Protein AF-A0A6A4ZWN0-F1 (afdb_monomer)

Solvent-accessible surface area (backbone atoms only — not comparable to full-atom values): 43735 Å² total; per-residue (Å²): 139,91,85,79,63,65,69,59,51,49,30,71,74,47,14,75,74,39,100,70,36,33,33,63,39,78,95,74,75,42,79,42,59,61,55,55,67,63,47,44,55,53,49,43,53,52,26,67,76,43,70,84,46,37,34,70,60,48,52,52,50,49,48,70,77,39,61,89,55,52,82,58,46,62,76,85,69,92,50,70,42,56,70,54,43,72,73,60,33,66,56,94,71,23,32,64,45,76,51,81,86,85,94,76,98,72,94,71,71,44,32,51,40,66,43,65,51,72,78,77,66,80,67,78,66,97,68,68,80,66,45,74,43,80,33,59,44,57,70,58,42,51,54,52,41,55,62,41,55,74,19,69,35,34,29,36,47,70,42,53,41,44,48,40,86,50,48,60,24,34,37,35,40,28,20,65,76,48,55,59,38,34,37,42,35,30,32,65,81,23,60,60,42,65,63,34,70,66,46,42,47,42,57,30,71,20,38,36,35,33,70,62,45,27,44,55,43,29,18,37,33,54,64,52,69,43,62,70,72,38,34,43,22,53,33,53,43,47,17,61,75,71,73,36,88,80,57,82,64,51,68,51,58,51,28,38,78,38,48,74,41,65,66,82,45,65,88,77,59,81,92,53,91,65,62,60,72,49,78,80,71,52,70,70,58,52,55,37,54,43,49,71,31,58,51,44,66,48,19,51,53,46,49,54,74,73,43,52,72,67,55,49,51,51,27,33,53,50,25,45,50,44,31,63,50,48,49,73,45,69,66,57,59,45,48,53,49,50,55,47,48,55,50,29,56,74,58,75,37,42,47,55,54,93,51,42,69,61,52,40,72,75,42,61,60,51,65,64,75,39,52,94,56,49,72,66,57,40,34,71,71,52,18,71,76,40,70,48,27,39,42,77,56,94,65,24,45,27,54,44,76,69,45,75,67,57,48,33,40,54,51,40,53,53,26,54,79,50,80,31,44,45,51,62,89,67,44,63,63,55,44,69,75,36,54,70,46,50,56,65,39,34,71,44,97,88,47,43,54,61,61,40,34,72,75,50,14,78,79,23,78,55,29,36,42,69,50,83,96,50,30,39,33,62,52,86,80,89,89,86,89,88,92,91,89,89,87,88,76,89,72,67,82,76,45,68,70,50,49,36,64,75,69,31,63,74,29,58,38,70,54,91,42,35,42,76,50,63,77,58,52,55,77,45,81,39,46,42,76,46,75,45,66,32,44,31,39,40,31,23,64,19,90,54,48,35,28,40,54,42,54,35,40,54,47,71,99,78,68,100,44,105,73,70,74,68,41,68,43,56,60,78,52,67,72,41,75,25,45,42,68,63,23,62,48,79,44,46,35,36,38,46,40,88,59,64,42,65,43,71,51,40,42,36,40,33,31,32,40,78,84,70,50,76,49,51,40,35,52,76,46,78,68,31,36,27,39,51,94,84,59,54,72,64,61,54,50,44,49,78,71,50,78,79,82,87,71,86,89,78,83,91,74,84,84,53,79,41,76,45,91,69,87,76,75,78,71,96,70,84,83,92,79,86,89,79,85,82,79,79,84,83,82,75,74,95,78,78,71,91,85,79,83,82,73,98,79,70,80,88,40,90,90,47,43,69,63,51,52,52,52,50,52,49,51,49,50,51,49,50,52,46,48,51,61,74,44,76,56,93,80,69,80,90,84,79,90,70,92,88,78,83,86,131

Organism: Aphanomyces astaci (NCBI:txid112090)

Structure (mmCIF, N/CA/C/O backbone):
data_AF-A0A6A4ZWN0-F1
#
_entry.id   AF-A0A6A4ZWN0-F1
#
loop_
_atom_site.group_PDB
_atom_site.id
_atom_site.type_symbol
_atom_site.label_atom_id
_atom_site.label_alt_id
_atom_site.label_comp_id
_atom_site.label_asym_id
_atom_site.label_entity_id
_atom_site.label_seq_id
_atom_site.pdbx_PDB_ins_code
_atom_site.Cartn_x
_atom_site.Cartn_y
_atom_site.Cartn_z
_atom_site.occupancy
_atom_site.B_iso_or_equiv
_atom_site.auth_seq_id
_atom_site.auth_comp_id
_atom_site.auth_asym_id
_atom_site.auth_atom_id
_atom_site.pdbx_PDB_model_num
ATOM 1 N N . MET A 1 1 ? -26.723 13.135 -26.446 1.00 32.75 1 MET A N 1
ATOM 2 C CA . MET A 1 1 ? -25.746 13.373 -27.527 1.00 32.75 1 MET A CA 1
ATOM 3 C C . MET A 1 1 ? -24.364 13.335 -26.902 1.00 32.75 1 MET A C 1
ATOM 5 O O . MET A 1 1 ? -24.087 14.157 -26.044 1.00 32.75 1 MET A O 1
ATOM 9 N N . SER A 1 2 ? -23.571 12.314 -27.218 1.00 39.19 2 SER A N 1
ATOM 10 C CA . SER A 1 2 ? -22.240 12.072 -26.656 1.00 39.19 2 SER A CA 1
ATOM 11 C C . SER A 1 2 ? -21.196 12.270 -27.749 1.00 39.19 2 SER A C 1
ATOM 13 O O . SER A 1 2 ? -21.046 11.396 -28.595 1.00 39.19 2 SER A O 1
ATOM 15 N N . ASP A 1 3 ? -20.501 13.402 -27.725 1.00 43.47 3 ASP A N 1
ATOM 16 C CA . ASP A 1 3 ? -19.261 13.609 -28.471 1.00 43.47 3 ASP A CA 1
ATOM 17 C C . ASP A 1 3 ? -18.463 14.703 -27.758 1.00 43.47 3 ASP A C 1
ATOM 19 O O . ASP A 1 3 ? -18.786 15.884 -27.831 1.00 43.47 3 ASP A O 1
ATOM 23 N N . ALA A 1 4 ? -17.441 14.311 -27.004 1.00 38.06 4 ALA A N 1
ATOM 24 C CA . ALA A 1 4 ? -16.485 15.248 -26.428 1.00 38.06 4 ALA A CA 1
ATOM 25 C C . ALA A 1 4 ? -15.096 14.616 -26.472 1.00 38.06 4 ALA A C 1
ATOM 27 O O . ALA A 1 4 ? -14.584 14.116 -25.471 1.00 38.06 4 ALA A O 1
ATOM 28 N N . GLY A 1 5 ? -14.455 14.634 -27.641 1.00 46.94 5 GLY A N 1
ATOM 29 C CA . GLY A 1 5 ? -13.033 14.314 -27.753 1.00 46.94 5 GLY A CA 1
ATOM 30 C C . GLY A 1 5 ? -12.125 15.456 -27.295 1.00 46.94 5 GLY A C 1
ATOM 31 O O . GLY A 1 5 ? -11.215 15.839 -28.025 1.00 46.94 5 GLY A O 1
ATOM 32 N N . GLY A 1 6 ? -12.359 15.943 -26.071 1.00 70.12 6 GLY A N 1
ATOM 33 C CA . GLY A 1 6 ? -11.573 16.909 -25.291 1.00 70.12 6 GLY A CA 1
ATOM 34 C C . GLY A 1 6 ? -10.473 17.684 -26.034 1.00 70.12 6 GLY A C 1
ATOM 35 O O . GLY A 1 6 ? -10.732 18.454 -26.951 1.00 70.12 6 GLY A O 1
ATOM 36 N N . VAL A 1 7 ? -9.220 17.516 -25.612 1.00 62.94 7 VAL A N 1
ATOM 37 C CA . VAL A 1 7 ? -8.079 18.334 -26.074 1.00 62.94 7 VAL A CA 1
ATOM 38 C C . VAL A 1 7 ? -7.537 17.887 -27.436 1.00 62.94 7 VAL A C 1
ATOM 40 O O . VAL A 1 7 ? -7.089 18.709 -28.232 1.00 62.94 7 VAL A O 1
ATOM 43 N N . ARG A 1 8 ? -7.600 16.586 -27.740 1.00 75.31 8 ARG A N 1
ATOM 44 C CA . ARG A 1 8 ? -7.080 16.033 -28.996 1.00 75.31 8 ARG A CA 1
ATOM 45 C C . ARG A 1 8 ? -7.866 16.534 -30.206 1.00 75.31 8 ARG A C 1
ATOM 47 O O . ARG A 1 8 ? -7.245 17.038 -31.133 1.00 75.31 8 ARG A O 1
ATOM 54 N N . GLN A 1 9 ? -9.200 16.457 -30.181 1.00 77.62 9 GLN A N 1
ATOM 55 C CA . GLN A 1 9 ? -10.017 16.939 -31.302 1.00 77.62 9 GLN A CA 1
ATOM 56 C C . GLN A 1 9 ? -9.927 18.460 -31.441 1.00 77.62 9 GLN A C 1
ATOM 58 O O . GLN A 1 9 ? -9.944 18.962 -32.560 1.00 77.62 9 GLN A O 1
ATOM 63 N N . LEU A 1 10 ? -9.776 19.192 -30.331 1.00 78.38 10 LEU A N 1
ATOM 64 C CA . LEU A 1 10 ? -9.557 20.638 -30.356 1.00 78.38 10 LEU A CA 1
ATOM 65 C C . LEU A 1 10 ? -8.249 20.994 -31.086 1.00 78.38 10 LEU A C 1
ATOM 67 O O . LEU A 1 10 ? -8.250 21.838 -31.978 1.00 78.38 10 LEU A O 1
ATOM 71 N N . VAL A 1 11 ? -7.141 20.326 -30.754 1.00 79.81 11 VAL A N 1
ATOM 72 C CA . VAL A 1 11 ? -5.832 20.578 -31.383 1.00 79.81 11 VAL A CA 1
ATOM 73 C C . VAL A 1 11 ? -5.783 20.048 -32.817 1.00 79.81 11 VAL A C 1
ATOM 75 O O . VAL A 1 11 ? -5.231 20.713 -33.686 1.00 79.81 11 VAL A O 1
ATOM 78 N N . GLU A 1 12 ? -6.390 18.896 -33.104 1.00 79.31 12 GLU A N 1
ATOM 79 C CA . GLU A 1 12 ? -6.496 18.366 -34.471 1.00 79.31 12 GLU A CA 1
ATOM 80 C C . GLU A 1 12 ? -7.351 19.275 -35.371 1.00 79.31 12 GLU A C 1
ATOM 82 O O . GLU A 1 12 ? -7.029 19.439 -36.546 1.00 79.31 12 GLU A O 1
ATOM 87 N N . ARG A 1 13 ? -8.405 19.905 -34.830 1.00 81.31 13 ARG A N 1
ATOM 88 C CA . ARG A 1 13 ? -9.317 20.773 -35.592 1.00 81.31 13 ARG A CA 1
ATOM 89 C C . ARG A 1 13 ? -8.822 22.213 -35.728 1.00 81.31 13 ARG A C 1
ATOM 91 O O . ARG A 1 13 ? -9.000 22.804 -36.786 1.00 81.31 13 ARG A O 1
ATOM 98 N N . TYR A 1 14 ? -8.212 22.779 -34.687 1.00 80.56 14 TYR A N 1
ATOM 99 C CA . TYR A 1 14 ? -7.868 24.208 -34.644 1.00 80.56 14 TYR A CA 1
ATOM 100 C C . TYR A 1 14 ? -6.369 24.489 -34.484 1.00 80.56 14 TYR A C 1
ATOM 102 O O . TYR A 1 14 ? -5.934 25.614 -34.723 1.00 80.56 14 TYR A O 1
ATOM 110 N N . GLY A 1 15 ? -5.550 23.491 -34.138 1.00 79.81 15 GLY A N 1
ATOM 111 C CA . GLY A 1 15 ? -4.117 23.674 -33.872 1.00 79.81 15 GLY A CA 1
ATOM 112 C C . GLY A 1 15 ? -3.328 24.202 -35.072 1.00 79.81 15 GLY A C 1
ATOM 113 O O . GLY A 1 15 ? -2.366 24.943 -34.889 1.00 79.81 15 GLY A O 1
ATOM 114 N N . ALA A 1 16 ? -3.766 23.910 -36.300 1.00 81.81 16 ALA A N 1
ATOM 115 C CA . ALA A 1 16 ? -3.152 24.441 -37.518 1.00 81.81 16 ALA A CA 1
ATOM 116 C C . ALA A 1 16 ? -3.386 25.951 -37.732 1.00 81.81 16 ALA A C 1
ATOM 118 O O . ALA A 1 16 ? -2.632 26.567 -38.479 1.00 81.81 16 ALA A O 1
ATOM 119 N N . HIS A 1 17 ? -4.404 26.533 -37.089 1.00 81.19 17 HIS A N 1
ATOM 120 C CA . HIS A 1 17 ? -4.762 27.952 -37.204 1.00 81.19 17 HIS A CA 1
ATOM 121 C C . HIS A 1 17 ? -4.177 28.818 -36.080 1.00 81.19 17 HIS A C 1
ATOM 123 O O . HIS A 1 17 ? -4.365 30.033 -36.081 1.00 81.19 17 HIS A O 1
ATOM 129 N N . ALA A 1 18 ? -3.468 28.217 -35.119 1.00 77.75 18 ALA A N 1
ATOM 130 C CA . ALA A 1 18 ? -2.766 28.963 -34.084 1.00 77.75 18 ALA A CA 1
ATOM 131 C C . ALA A 1 18 ? -1.621 29.803 -34.696 1.00 77.75 18 ALA A C 1
ATOM 133 O O . ALA A 1 18 ? -0.973 29.338 -35.637 1.00 77.75 18 ALA A O 1
ATOM 134 N N . PRO A 1 19 ? -1.302 30.993 -34.139 1.00 75.38 19 PRO A N 1
ATOM 135 C CA . PRO A 1 19 ? -0.189 31.831 -34.609 1.00 75.38 19 PRO A CA 1
ATOM 136 C C . PRO A 1 19 ? 1.155 31.091 -34.683 1.00 75.38 19 PRO A C 1
ATOM 138 O O . PRO A 1 19 ? 1.988 31.376 -35.539 1.00 75.38 19 PRO A O 1
ATOM 141 N N . LEU A 1 20 ? 1.346 30.117 -33.791 1.00 79.38 20 LEU A N 1
ATOM 142 C CA . LEU A 1 20 ? 2.382 29.096 -33.869 1.00 79.38 20 LEU A CA 1
ATOM 143 C C . LEU A 1 20 ? 1.673 27.742 -33.976 1.00 79.38 20 LEU A C 1
ATOM 145 O O . LEU A 1 20 ? 1.098 27.305 -32.976 1.00 79.38 20 LEU A O 1
ATOM 149 N N . PRO A 1 21 ? 1.665 27.094 -35.155 1.00 82.94 21 PRO A N 1
ATOM 150 C CA . PRO A 1 21 ? 0.872 25.894 -35.375 1.00 82.94 21 PRO A CA 1
ATOM 151 C C . PRO A 1 21 ? 1.198 24.787 -34.371 1.00 82.94 21 PRO A C 1
ATOM 153 O O . PRO A 1 21 ? 2.365 24.484 -34.113 1.00 82.94 21 PRO A O 1
ATOM 156 N N . LEU A 1 22 ? 0.160 24.157 -33.833 1.00 85.50 22 LEU A N 1
ATOM 157 C CA . LEU A 1 22 ? 0.237 23.103 -32.825 1.00 85.50 22 LEU A CA 1
ATOM 158 C C . LEU A 1 22 ? -0.190 21.758 -33.415 1.00 85.50 22 LEU A C 1
ATOM 160 O O . LEU A 1 22 ? -1.019 21.690 -34.324 1.00 85.50 22 LEU A O 1
ATOM 164 N N . LYS A 1 23 ? 0.355 20.674 -32.868 1.00 83.12 23 LYS A N 1
ATOM 165 C CA . LYS A 1 23 ? -0.073 19.301 -33.144 1.00 83.12 23 LYS A CA 1
ATOM 166 C C . LYS A 1 23 ? -0.178 18.509 -31.849 1.00 83.12 23 LYS A C 1
ATOM 168 O O . LYS A 1 23 ? 0.588 18.727 -30.913 1.00 83.12 23 LYS A O 1
ATOM 173 N N . PHE A 1 24 ? -1.089 17.545 -31.826 1.00 78.75 24 PHE A N 1
ATOM 174 C CA . PHE A 1 24 ? -1.138 16.549 -30.766 1.00 78.75 24 PHE A CA 1
ATOM 175 C C . PHE A 1 24 ? -0.237 15.368 -31.141 1.00 78.75 24 PHE A C 1
ATOM 177 O O . PHE A 1 24 ? -0.398 14.766 -32.203 1.00 78.75 24 PHE A O 1
ATOM 184 N N . VAL A 1 25 ? 0.724 15.032 -30.284 1.00 72.44 25 VAL A N 1
ATOM 185 C CA . VAL A 1 25 ? 1.632 13.901 -30.491 1.00 72.44 25 VAL A CA 1
ATOM 186 C C . VAL A 1 25 ? 1.090 12.703 -29.732 1.00 72.44 25 VAL A C 1
ATOM 188 O O . VAL A 1 25 ? 1.323 12.547 -28.536 1.00 72.44 25 VAL A O 1
ATOM 191 N N . ALA A 1 26 ? 0.363 11.838 -30.444 1.00 60.00 26 ALA A N 1
ATOM 192 C CA . ALA A 1 26 ? -0.321 10.689 -29.851 1.00 60.00 26 ALA A CA 1
ATOM 193 C C . ALA A 1 26 ? 0.624 9.742 -29.090 1.00 60.00 26 ALA A C 1
ATOM 195 O O . ALA A 1 26 ? 0.251 9.227 -28.043 1.00 60.00 26 ALA A O 1
ATOM 196 N N . SER A 1 27 ? 1.864 9.570 -29.560 1.00 54.53 27 SER A N 1
ATOM 197 C CA . SER A 1 27 ? 2.867 8.716 -28.907 1.00 54.53 27 SER A CA 1
ATOM 198 C C . SER A 1 27 ? 3.358 9.242 -27.554 1.00 54.53 27 SER A C 1
ATOM 200 O O . SER A 1 27 ? 3.883 8.471 -26.761 1.00 54.53 27 SER A O 1
ATOM 202 N N . ARG A 1 28 ? 3.195 10.543 -27.282 1.00 58.94 28 ARG A N 1
ATOM 203 C CA . ARG A 1 28 ? 3.619 11.204 -26.033 1.00 58.94 28 ARG A CA 1
ATOM 204 C C . ARG A 1 28 ? 2.448 11.795 -25.246 1.00 58.94 28 ARG A C 1
ATOM 206 O O . ARG A 1 28 ? 2.649 12.310 -24.154 1.00 58.94 28 ARG A O 1
ATOM 213 N N . SER A 1 29 ? 1.239 11.735 -25.809 1.00 66.62 29 SER A N 1
ATOM 214 C CA . SER A 1 29 ? 0.024 12.375 -25.293 1.00 66.62 29 SER A CA 1
ATOM 215 C C . SER A 1 29 ? 0.224 13.846 -24.899 1.00 66.62 29 SER A C 1
ATOM 217 O O . SER A 1 29 ? -0.313 14.307 -23.895 1.00 66.62 29 SER A O 1
ATOM 219 N N . CYS A 1 30 ? 0.996 14.591 -25.693 1.00 71.81 30 CYS A N 1
ATOM 220 C CA . CYS A 1 30 ? 1.299 16.002 -25.455 1.00 71.81 30 CYS A CA 1
ATOM 221 C C . CYS A 1 30 ? 0.962 16.875 -26.673 1.00 71.81 30 CYS A C 1
ATOM 223 O O . CYS A 1 30 ? 0.764 16.379 -27.786 1.00 71.81 30 CYS A O 1
ATOM 225 N N . ILE A 1 31 ? 0.895 18.189 -26.453 1.00 80.50 31 ILE A N 1
ATOM 226 C CA . ILE A 1 31 ? 0.799 19.192 -27.517 1.00 80.50 31 ILE A CA 1
ATOM 227 C C . ILE A 1 31 ? 2.214 19.696 -27.801 1.00 80.50 31 ILE A C 1
ATOM 229 O O . ILE A 1 31 ? 2.909 20.132 -26.887 1.00 80.50 31 ILE A O 1
ATOM 233 N N . GLU A 1 32 ? 2.634 19.649 -29.059 1.00 83.12 32 GLU A N 1
ATOM 234 C CA . GLU A 1 32 ? 3.911 20.201 -29.516 1.00 83.12 32 GLU A CA 1
ATOM 235 C C . GLU A 1 32 ? 3.670 21.223 -30.629 1.00 83.12 32 GLU A C 1
ATOM 237 O O . GLU A 1 32 ? 2.647 21.181 -31.318 1.00 83.12 32 GLU A O 1
ATOM 242 N N . PHE A 1 33 ? 4.640 22.108 -30.872 1.00 87.50 33 PHE A N 1
ATOM 243 C CA . PHE A 1 33 ? 4.643 22.887 -32.107 1.00 87.50 33 PHE A CA 1
ATOM 244 C C . PHE A 1 33 ? 4.750 21.940 -33.308 1.00 87.50 33 PHE A C 1
ATOM 246 O O . PHE A 1 33 ? 5.517 20.969 -33.316 1.00 87.50 33 PHE A O 1
ATOM 253 N N . LYS A 1 34 ? 3.946 22.201 -34.338 1.00 84.69 34 LYS A N 1
ATOM 254 C CA . LYS A 1 34 ? 3.830 21.349 -35.524 1.00 84.69 34 LYS A CA 1
ATOM 255 C C . LYS A 1 34 ? 5.201 21.086 -36.150 1.00 84.69 34 LYS A C 1
ATOM 257 O O . LYS A 1 34 ? 5.538 19.931 -36.442 1.00 84.69 34 LYS A O 1
ATOM 262 N N . ASP A 1 35 ? 6.004 22.143 -36.230 1.00 86.62 35 ASP A N 1
ATOM 263 C CA . ASP A 1 35 ? 7.262 22.188 -36.968 1.00 86.62 35 ASP A CA 1
ATOM 264 C C . ASP A 1 35 ? 8.507 21.888 -36.117 1.00 86.62 35 ASP A C 1
ATOM 266 O O . ASP A 1 35 ? 9.624 22.043 -36.605 1.00 86.62 35 ASP A O 1
ATOM 270 N N . THR A 1 36 ? 8.360 21.397 -34.877 1.00 86.69 36 THR A N 1
ATOM 271 C CA . THR A 1 36 ? 9.498 21.073 -33.989 1.00 86.69 36 THR A CA 1
ATOM 272 C C . THR A 1 36 ? 10.540 20.166 -34.659 1.00 86.69 36 THR A C 1
ATOM 274 O O . THR A 1 36 ? 11.733 20.450 -34.606 1.00 86.69 36 THR A O 1
ATOM 277 N N . ALA A 1 37 ? 10.113 19.101 -35.349 1.00 82.12 37 ALA A N 1
ATOM 278 C CA . ALA A 1 37 ? 11.033 18.172 -36.017 1.00 82.12 37 ALA A CA 1
ATOM 279 C C . ALA A 1 37 ? 11.760 18.815 -37.213 1.00 82.12 37 ALA A C 1
ATOM 281 O O . ALA A 1 37 ? 12.966 18.639 -37.377 1.00 82.12 37 ALA A O 1
ATOM 282 N N . ALA A 1 38 ? 11.042 19.599 -38.024 1.00 86.88 38 ALA A N 1
ATOM 283 C CA . ALA A 1 38 ? 11.622 20.320 -39.156 1.00 86.88 38 ALA A CA 1
ATOM 284 C C . ALA A 1 38 ? 12.631 21.382 -38.687 1.00 86.88 38 ALA A C 1
ATOM 286 O O . ALA A 1 38 ? 13.695 21.534 -39.290 1.00 86.88 38 ALA A O 1
ATOM 287 N N . ALA A 1 39 ? 12.336 22.052 -37.569 1.00 87.75 39 ALA A N 1
ATOM 288 C CA . ALA A 1 39 ? 13.222 23.021 -36.941 1.00 87.75 39 ALA A CA 1
ATOM 289 C C . ALA A 1 39 ? 14.532 22.383 -36.454 1.00 87.75 39 ALA A C 1
ATOM 291 O O . ALA A 1 39 ? 15.605 22.913 -36.738 1.00 87.75 39 ALA A O 1
ATOM 292 N N . MET A 1 40 ? 14.473 21.218 -35.793 1.00 90.94 40 MET A N 1
ATOM 293 C CA . MET A 1 40 ? 15.679 20.503 -35.345 1.00 90.94 40 MET A CA 1
ATOM 294 C C . MET A 1 40 ? 16.537 20.015 -36.518 1.00 90.94 40 MET A C 1
ATOM 296 O O . MET A 1 40 ? 17.757 20.153 -36.478 1.00 90.94 40 MET A O 1
ATOM 300 N N . ILE A 1 41 ? 15.922 19.512 -37.595 1.00 87.00 41 ILE A N 1
ATOM 301 C CA . ILE A 1 41 ? 16.647 19.094 -38.809 1.00 87.00 41 ILE A CA 1
ATOM 302 C C . ILE A 1 41 ? 17.335 20.291 -39.476 1.00 87.00 41 ILE A C 1
ATOM 304 O O . ILE A 1 41 ? 18.493 20.196 -39.886 1.00 87.00 41 ILE A O 1
ATOM 308 N N . ALA A 1 42 ? 16.639 21.424 -39.595 1.00 89.31 42 ALA A N 1
ATOM 309 C CA . ALA A 1 42 ? 17.211 22.641 -40.161 1.00 89.31 42 ALA A CA 1
ATOM 310 C C . ALA A 1 42 ? 18.377 23.164 -39.305 1.00 89.31 42 ALA A C 1
ATOM 312 O O . ALA A 1 42 ? 19.425 23.516 -39.847 1.00 89.31 42 ALA A O 1
ATOM 313 N N . LEU A 1 43 ? 18.230 23.146 -37.976 1.00 90.31 43 LEU A N 1
ATOM 314 C CA . LEU A 1 43 ? 19.292 23.541 -37.055 1.00 90.31 43 LEU A CA 1
ATOM 315 C C . LEU A 1 43 ? 20.501 22.599 -37.144 1.00 90.31 43 LEU A C 1
ATOM 317 O O . LEU A 1 43 ? 21.635 23.071 -37.137 1.00 90.31 43 LEU A O 1
ATOM 321 N N . ALA A 1 44 ? 20.280 21.290 -37.292 1.00 88.25 44 ALA A N 1
ATOM 322 C CA . ALA A 1 44 ? 21.351 20.304 -37.432 1.00 88.25 44 ALA A CA 1
ATOM 323 C C . ALA A 1 44 ? 22.189 20.580 -38.684 1.00 88.25 44 ALA A C 1
ATOM 325 O O . ALA A 1 44 ? 23.415 20.618 -38.609 1.00 88.25 44 ALA A O 1
ATOM 326 N N . LYS A 1 45 ? 21.532 20.878 -39.812 1.00 89.62 45 LYS A N 1
ATOM 327 C CA . LYS A 1 45 ? 22.210 21.286 -41.052 1.00 89.62 45 LYS A CA 1
ATOM 328 C C . LYS A 1 45 ? 23.010 22.576 -40.872 1.00 89.62 45 LYS A C 1
ATOM 330 O O . LYS A 1 45 ? 24.142 22.653 -41.339 1.00 89.62 45 LYS A O 1
ATOM 335 N N . ALA A 1 46 ? 22.457 23.572 -40.179 1.00 88.62 46 ALA A N 1
ATOM 336 C CA . ALA A 1 46 ? 23.155 24.831 -39.915 1.00 88.62 46 ALA A CA 1
ATOM 337 C C . ALA A 1 46 ? 24.397 24.627 -39.028 1.00 88.62 46 ALA A C 1
ATOM 339 O O . ALA A 1 46 ? 25.464 25.157 -39.328 1.00 88.62 46 ALA A O 1
ATOM 340 N N . VAL A 1 47 ? 24.287 23.810 -37.977 1.00 88.69 47 VAL A N 1
ATOM 341 C CA . VAL A 1 47 ? 25.413 23.440 -37.104 1.00 88.69 47 VAL A CA 1
ATOM 342 C C . VAL A 1 47 ? 26.489 22.671 -37.877 1.00 88.69 47 VAL A C 1
ATOM 344 O O . VAL A 1 47 ? 27.675 22.951 -37.722 1.00 88.69 47 VAL A O 1
ATOM 347 N N . GLN A 1 48 ? 26.093 21.734 -38.740 1.00 86.12 48 GLN A N 1
ATOM 348 C CA . GLN A 1 48 ? 27.017 20.956 -39.572 1.00 86.12 48 GLN A CA 1
ATOM 349 C C . GLN A 1 48 ? 27.728 21.808 -40.632 1.00 86.12 48 GLN A C 1
ATOM 351 O O . GLN A 1 48 ? 28.898 21.565 -40.915 1.00 86.12 48 GLN A O 1
ATOM 356 N N . ALA A 1 49 ? 27.051 22.811 -41.199 1.00 86.12 49 ALA A N 1
ATOM 357 C CA . ALA A 1 49 ? 27.643 23.741 -42.160 1.00 86.12 49 ALA A CA 1
ATOM 358 C C . ALA A 1 49 ? 28.644 24.710 -41.505 1.00 86.12 49 ALA A C 1
ATOM 360 O O . ALA A 1 49 ? 29.596 25.147 -42.151 1.00 86.12 49 ALA A O 1
ATOM 361 N N . TYR A 1 50 ? 28.454 25.021 -40.217 1.00 84.31 50 TYR A N 1
ATOM 362 C CA . TYR A 1 50 ? 29.248 26.007 -39.479 1.00 84.31 50 TYR A CA 1
ATOM 363 C C . TYR A 1 50 ? 29.737 25.485 -38.105 1.00 84.31 50 TYR A C 1
ATOM 365 O O . TYR A 1 50 ? 29.484 26.106 -37.070 1.00 84.31 50 TYR A O 1
ATOM 373 N N . PRO A 1 51 ? 30.504 24.378 -38.054 1.00 78.50 51 PRO A N 1
ATOM 374 C CA . PRO A 1 51 ? 30.798 23.624 -36.822 1.00 78.50 51 PRO A CA 1
ATOM 375 C C . PRO A 1 51 ? 31.788 24.305 -35.860 1.00 78.50 51 PRO A C 1
ATOM 377 O O . PRO A 1 51 ? 32.104 23.766 -34.795 1.00 78.50 51 PRO A O 1
ATOM 380 N N . LYS A 1 52 ? 32.339 25.459 -36.252 1.00 78.12 52 LYS A N 1
ATOM 381 C CA . LYS A 1 52 ? 33.284 26.268 -35.463 1.00 78.12 52 LYS A CA 1
ATOM 382 C C . LYS A 1 52 ? 32.688 27.612 -35.031 1.00 78.12 52 LYS A C 1
ATOM 384 O O . LYS A 1 52 ? 33.374 28.396 -34.381 1.00 78.12 52 LYS A O 1
ATOM 389 N N . THR A 1 53 ? 31.446 27.908 -35.412 1.00 79.19 53 THR A N 1
ATOM 390 C CA . THR A 1 53 ? 30.817 29.197 -35.122 1.00 79.19 53 THR A CA 1
ATOM 391 C C . THR A 1 53 ? 30.280 29.220 -33.688 1.00 79.19 53 THR A C 1
ATOM 393 O O . THR A 1 53 ? 29.571 28.294 -33.296 1.00 79.19 53 THR A O 1
ATOM 396 N N . PRO A 1 54 ? 30.556 30.284 -32.910 1.00 82.56 54 PRO A N 1
ATOM 397 C CA . PRO A 1 54 ? 29.930 30.511 -31.612 1.00 82.56 54 PRO A CA 1
ATOM 398 C C . PRO A 1 54 ? 28.408 30.372 -31.659 1.00 82.56 54 PRO A C 1
ATOM 400 O O . PRO A 1 54 ? 27.762 30.981 -32.519 1.00 82.56 54 PRO A O 1
ATOM 403 N N . SER A 1 55 ? 27.821 29.657 -30.697 1.00 76.25 55 SER A N 1
ATOM 404 C CA . SER A 1 55 ? 26.378 29.397 -30.643 1.00 76.25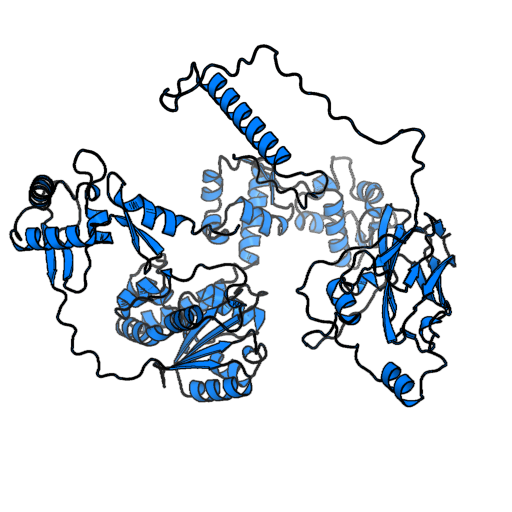 55 SER A CA 1
ATOM 405 C C . SER A 1 55 ? 25.543 30.669 -30.720 1.00 76.25 55 SER A C 1
ATOM 407 O O . SER A 1 55 ? 24.523 30.690 -31.398 1.00 76.25 55 SER A O 1
ATOM 409 N N . GLN A 1 56 ? 25.987 31.763 -30.097 1.00 76.62 56 GLN A N 1
ATOM 410 C CA . GLN A 1 56 ? 25.269 33.038 -30.143 1.00 76.62 56 GLN A CA 1
ATOM 411 C C . GLN A 1 56 ? 25.162 33.602 -31.572 1.00 76.62 56 GLN A C 1
ATOM 413 O O . GLN A 1 56 ? 24.088 34.046 -31.981 1.00 76.62 56 GLN A O 1
ATOM 418 N N . GLY A 1 57 ? 26.251 33.552 -32.347 1.00 78.62 57 GLY A N 1
ATOM 419 C CA . GLY A 1 57 ? 26.271 34.005 -33.741 1.00 78.62 57 GLY A CA 1
ATOM 420 C C . GLY A 1 57 ? 25.517 33.052 -34.669 1.00 78.62 57 GLY A C 1
ATOM 421 O O . GLY A 1 57 ? 24.723 33.497 -35.498 1.00 78.62 57 GLY A O 1
ATOM 422 N N . LEU A 1 58 ? 25.705 31.742 -34.482 1.00 85.62 58 LEU A N 1
ATOM 423 C CA . LEU A 1 58 ? 25.021 30.700 -35.247 1.00 85.62 58 LEU A CA 1
ATOM 424 C C . LEU A 1 58 ? 23.500 30.777 -35.069 1.00 85.62 58 LEU A C 1
ATOM 426 O O . LEU A 1 58 ? 22.768 30.869 -36.050 1.00 85.62 58 LEU A O 1
ATOM 430 N N . LEU A 1 59 ? 23.026 30.795 -33.821 1.00 84.94 59 LEU A N 1
ATOM 431 C CA . LEU A 1 59 ? 21.601 30.858 -33.491 1.00 84.94 59 LEU A CA 1
ATOM 432 C C . LEU A 1 59 ? 20.990 32.207 -33.879 1.00 84.94 59 LEU A C 1
ATOM 434 O O . LEU A 1 59 ? 19.844 32.254 -34.321 1.00 84.94 59 LEU A O 1
ATOM 438 N N . GLY A 1 60 ? 21.757 33.298 -33.775 1.00 82.88 60 GLY A N 1
ATOM 439 C CA . GLY A 1 60 ? 21.345 34.617 -34.252 1.00 82.88 60 GLY A CA 1
ATOM 440 C C . GLY A 1 60 ? 21.101 34.651 -35.764 1.00 82.88 60 GLY A C 1
ATOM 441 O O . GLY A 1 60 ? 20.076 35.170 -36.208 1.00 82.88 60 GLY A O 1
ATOM 442 N N . ASN A 1 61 ? 22.001 34.063 -36.555 1.00 84.00 61 ASN A N 1
ATOM 443 C CA . ASN A 1 61 ? 21.842 33.954 -38.008 1.00 84.00 61 ASN A CA 1
ATOM 444 C C . ASN A 1 61 ? 20.738 32.966 -38.395 1.00 84.00 61 ASN A C 1
ATOM 446 O O . ASN A 1 61 ? 19.897 33.296 -39.230 1.00 84.00 61 ASN A O 1
ATOM 450 N N . PHE A 1 62 ? 20.676 31.809 -37.734 1.00 87.81 62 PHE A N 1
ATOM 451 C CA . PHE A 1 62 ? 19.621 30.817 -37.934 1.00 87.81 62 PHE A CA 1
ATOM 452 C C . PHE A 1 62 ? 18.232 31.416 -37.683 1.00 87.81 62 PHE A C 1
ATOM 454 O O . PHE A 1 62 ? 17.332 31.264 -38.503 1.00 87.81 62 PHE A O 1
ATOM 461 N N . ARG A 1 63 ? 18.070 32.192 -36.603 1.00 85.69 63 ARG A N 1
ATOM 462 C CA . ARG A 1 63 ? 16.824 32.907 -36.291 1.00 85.69 63 ARG A CA 1
ATOM 463 C C . ARG A 1 63 ? 16.413 33.897 -37.385 1.00 85.69 63 ARG A C 1
ATOM 465 O O . ARG A 1 63 ? 15.223 34.027 -37.651 1.00 85.69 63 ARG A O 1
ATOM 472 N N . LYS A 1 64 ? 17.367 34.608 -37.999 1.00 84.69 64 LYS A N 1
ATOM 473 C CA . LYS A 1 64 ? 17.088 35.542 -39.107 1.00 84.69 64 LYS A CA 1
ATOM 474 C C . LYS A 1 64 ? 16.692 34.806 -40.390 1.00 84.69 64 LYS A C 1
ATOM 476 O O . LYS A 1 64 ? 15.817 35.279 -41.103 1.00 84.69 64 LYS A O 1
ATOM 481 N N . GLN A 1 65 ? 17.330 33.670 -40.670 1.00 88.94 65 GLN A N 1
ATOM 482 C CA . GLN A 1 65 ? 17.083 32.862 -41.869 1.00 88.94 65 GLN A CA 1
ATOM 483 C C . GLN A 1 65 ? 15.807 32.013 -41.773 1.00 88.94 65 GLN A C 1
ATOM 485 O O . GLN A 1 65 ? 15.207 31.699 -42.798 1.00 88.94 65 GLN A O 1
ATOM 490 N N . HIS A 1 66 ? 15.378 31.665 -40.557 1.00 87.81 66 HIS A N 1
ATOM 491 C CA . HIS A 1 66 ? 14.221 30.806 -40.307 1.00 87.81 66 HIS A CA 1
ATOM 492 C C . HIS A 1 66 ? 13.190 31.454 -39.362 1.00 87.81 66 HIS A C 1
ATOM 494 O O . HIS A 1 66 ? 12.955 30.945 -38.258 1.00 87.81 66 HIS A O 1
ATOM 500 N N . PRO A 1 67 ? 12.542 32.567 -39.764 1.00 84.94 67 PRO A N 1
ATOM 501 C CA . PRO A 1 67 ? 11.552 33.255 -38.931 1.00 84.94 67 PRO A CA 1
ATOM 502 C C . PRO A 1 67 ? 10.346 32.373 -38.558 1.00 84.94 67 PRO A C 1
ATOM 504 O O . PRO A 1 67 ? 9.736 32.590 -37.514 1.00 84.94 67 PRO A O 1
ATOM 507 N N . GLN A 1 68 ? 10.034 31.341 -39.348 1.00 83.69 68 GLN A N 1
ATOM 508 C CA . GLN A 1 68 ? 8.974 30.368 -39.061 1.00 83.69 68 GLN A CA 1
ATOM 509 C C . GLN A 1 68 ? 9.226 29.530 -37.794 1.00 83.69 68 GLN A C 1
ATOM 511 O O . GLN A 1 68 ? 8.283 29.023 -37.196 1.00 83.69 68 GLN A O 1
ATOM 516 N N . TYR A 1 69 ? 10.478 29.411 -37.337 1.00 88.00 69 TYR A N 1
ATOM 517 C CA . TYR A 1 69 ? 10.829 28.698 -36.102 1.00 88.00 69 TYR A CA 1
ATOM 518 C C . TYR A 1 69 ? 10.934 29.647 -34.901 1.00 88.00 69 TYR A C 1
ATOM 520 O O . TYR A 1 69 ? 11.696 29.417 -33.960 1.00 88.00 69 TYR A O 1
ATOM 528 N N . ALA A 1 70 ? 10.165 30.741 -34.915 1.00 80.31 70 ALA A N 1
ATOM 529 C CA . ALA A 1 70 ? 10.130 31.721 -33.833 1.00 80.31 70 ALA A CA 1
ATOM 530 C C . ALA A 1 70 ? 9.680 31.129 -32.481 1.00 80.31 70 ALA A C 1
ATOM 532 O O . ALA A 1 70 ? 10.026 31.679 -31.438 1.00 80.31 70 ALA A O 1
ATOM 533 N N . PHE A 1 71 ? 8.975 29.993 -32.480 1.00 83.56 71 PHE A N 1
ATOM 534 C CA . PHE A 1 71 ? 8.579 29.282 -31.258 1.00 83.56 71 PHE A CA 1
ATOM 535 C C . PHE A 1 71 ? 9.761 28.733 -30.443 1.00 83.56 71 PHE A C 1
ATOM 537 O O . PHE A 1 71 ? 9.601 28.446 -29.262 1.00 83.56 71 PHE A O 1
ATOM 544 N N . MET A 1 72 ? 10.948 28.593 -31.045 1.00 81.38 72 MET A N 1
ATOM 545 C CA . MET A 1 72 ? 12.149 28.108 -30.352 1.00 81.38 72 MET A CA 1
ATOM 546 C C . MET A 1 72 ? 12.702 29.108 -29.322 1.00 81.38 72 MET A C 1
ATOM 548 O O . MET A 1 72 ? 13.624 28.770 -28.579 1.00 81.38 72 MET A O 1
ATOM 552 N N . TRP A 1 73 ? 12.189 30.342 -29.294 1.00 76.94 73 TRP A N 1
ATOM 553 C CA . TRP A 1 73 ? 12.712 31.437 -28.479 1.00 76.94 73 TRP A CA 1
ATOM 554 C C . TRP A 1 73 ? 11.609 31.984 -27.572 1.00 76.94 73 TRP A C 1
ATOM 556 O O . TRP A 1 73 ? 10.534 32.355 -28.040 1.00 76.94 73 TRP A O 1
ATOM 566 N N . THR A 1 74 ? 11.884 32.109 -26.277 1.00 57.94 74 THR A N 1
ATOM 567 C CA . THR A 1 74 ? 10.964 32.756 -25.337 1.00 57.94 74 THR A CA 1
ATOM 568 C C . THR A 1 74 ? 11.098 34.275 -25.489 1.00 57.94 74 THR A C 1
ATOM 570 O O . THR A 1 74 ? 12.157 34.816 -25.201 1.00 57.94 74 THR A O 1
ATOM 573 N N . ASN A 1 75 ? 10.068 34.931 -26.033 1.00 53.16 75 ASN A N 1
ATOM 574 C CA . ASN A 1 75 ? 9.835 36.383 -26.149 1.00 53.16 75 ASN A CA 1
ATOM 575 C C . ASN A 1 75 ? 11.030 37.349 -25.948 1.00 53.16 75 ASN A C 1
ATOM 577 O O . ASN A 1 75 ? 11.482 37.554 -24.835 1.00 53.16 75 ASN A O 1
ATOM 581 N N . LYS A 1 76 ? 11.416 38.012 -27.058 1.00 53.47 76 LYS A N 1
ATOM 582 C CA . LYS A 1 76 ? 12.324 39.176 -27.252 1.00 53.47 76 LYS A CA 1
ATOM 583 C C . LYS A 1 76 ? 13.583 39.273 -26.354 1.00 53.47 76 LYS A C 1
ATOM 585 O O . LYS A 1 76 ? 13.529 39.351 -25.140 1.00 53.47 76 LYS A O 1
ATOM 590 N N . THR A 1 77 ? 14.728 39.424 -27.038 1.00 49.81 77 THR A N 1
ATOM 591 C CA . THR A 1 77 ? 16.130 39.246 -26.582 1.00 49.81 77 THR A CA 1
ATOM 592 C C . THR A 1 77 ? 16.453 37.809 -26.164 1.00 49.81 77 THR A C 1
ATOM 594 O O . THR A 1 77 ? 15.621 37.143 -25.576 1.00 49.81 77 THR A O 1
ATOM 597 N N . LEU A 1 78 ? 17.596 37.277 -26.623 1.00 53.78 78 LEU A N 1
ATOM 598 C CA . LEU A 1 78 ? 17.965 35.848 -26.625 1.00 53.78 78 LEU A CA 1
ATOM 599 C C . LEU A 1 78 ? 18.033 35.236 -25.208 1.00 53.78 78 LEU A C 1
ATOM 601 O O . LEU A 1 78 ? 19.110 34.951 -24.695 1.00 53.78 78 LEU A O 1
ATOM 605 N N . ALA A 1 79 ? 16.880 34.986 -24.594 1.00 52.69 79 ALA A N 1
ATOM 606 C CA . ALA A 1 79 ? 16.734 34.018 -23.525 1.00 52.69 79 ALA A CA 1
ATOM 607 C C . ALA A 1 79 ? 16.887 32.633 -24.172 1.00 52.69 79 ALA A C 1
ATOM 609 O O . ALA A 1 79 ? 16.079 32.215 -24.999 1.00 52.69 79 ALA A O 1
ATOM 610 N N . SER A 1 80 ? 18.043 32.031 -23.904 1.00 63.56 80 SER A N 1
ATOM 611 C CA . SER A 1 80 ? 18.597 30.807 -24.483 1.00 63.56 80 SER A CA 1
ATOM 612 C C . SER A 1 80 ? 17.564 29.778 -24.977 1.00 63.56 80 SER A C 1
ATOM 614 O O . SER A 1 80 ? 16.752 29.288 -24.200 1.00 63.56 80 SER A O 1
ATOM 616 N N . CYS A 1 81 ? 17.653 29.360 -26.248 1.00 72.38 81 CYS A N 1
ATOM 617 C CA . CYS A 1 81 ? 16.902 28.207 -26.772 1.00 72.38 81 CYS A CA 1
ATOM 618 C C . CYS A 1 81 ? 17.488 26.858 -26.319 1.00 72.38 81 CYS A C 1
ATOM 620 O O . CYS A 1 81 ? 17.022 25.805 -26.753 1.00 72.38 81 CYS A O 1
ATOM 622 N N . LYS A 1 82 ? 18.506 26.873 -25.446 1.00 76.12 82 LYS A N 1
ATOM 623 C CA . LYS A 1 82 ? 19.161 25.673 -24.926 1.00 76.12 82 LYS A CA 1
ATOM 624 C C . LYS A 1 82 ? 18.180 24.681 -24.293 1.00 76.12 82 LYS A C 1
ATOM 626 O O . LYS A 1 82 ? 18.212 23.539 -24.726 1.00 76.12 82 LYS A O 1
ATOM 631 N N . PRO A 1 83 ? 17.250 25.068 -23.395 1.00 70.00 83 PRO A N 1
ATOM 632 C CA . PRO A 1 83 ? 16.283 24.115 -22.844 1.00 70.00 83 PRO A CA 1
ATOM 633 C C . PRO A 1 83 ? 15.402 23.469 -23.922 1.00 70.00 83 PRO A C 1
ATOM 635 O O . PRO A 1 83 ? 15.051 22.299 -23.818 1.00 70.00 83 PRO A O 1
ATOM 638 N N . PHE A 1 84 ? 15.075 24.214 -24.983 1.00 77.00 84 PHE A N 1
ATOM 639 C CA . PHE A 1 84 ? 14.288 23.702 -26.104 1.00 77.00 84 PHE A CA 1
ATOM 640 C C . PHE A 1 84 ? 15.086 22.692 -26.944 1.00 77.00 84 PHE A C 1
ATOM 642 O O . PHE A 1 84 ? 14.566 21.639 -27.307 1.00 77.00 84 PHE A O 1
ATOM 649 N N . ILE A 1 85 ? 16.359 22.988 -27.223 1.00 80.12 85 ILE A N 1
ATOM 650 C CA . ILE A 1 85 ? 17.274 22.084 -27.936 1.00 80.12 85 ILE A CA 1
ATOM 651 C C . ILE A 1 85 ? 17.587 20.849 -27.088 1.00 80.12 85 ILE A C 1
ATOM 653 O O . ILE A 1 85 ? 17.590 19.746 -27.615 1.00 80.12 85 ILE A O 1
ATOM 657 N N . ASP A 1 86 ? 17.790 20.994 -25.783 1.00 77.31 86 ASP A N 1
ATOM 658 C CA . ASP A 1 86 ? 18.057 19.861 -24.895 1.00 77.31 86 ASP A CA 1
AT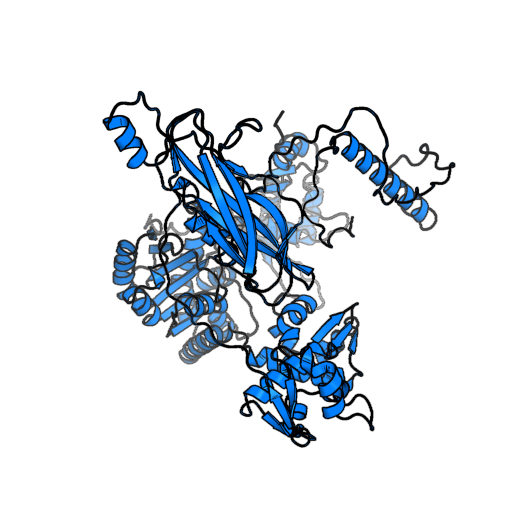OM 659 C C . ASP A 1 86 ? 16.838 18.916 -24.831 1.00 77.31 86 ASP A C 1
ATOM 661 O O . ASP A 1 86 ? 16.994 17.697 -24.803 1.00 77.31 86 ASP A O 1
ATOM 665 N N . LEU A 1 87 ? 15.617 19.466 -24.885 1.00 74.25 87 LEU A N 1
ATOM 666 C CA . LEU A 1 87 ? 14.374 18.691 -24.848 1.00 74.25 87 LEU A CA 1
ATOM 667 C C . LEU A 1 87 ? 14.022 18.016 -26.188 1.00 74.25 87 LEU A C 1
ATOM 669 O O . LEU A 1 87 ? 13.495 16.904 -26.198 1.00 74.25 87 LEU A O 1
ATOM 673 N N . HIS A 1 88 ? 14.280 18.679 -27.320 1.00 81.12 88 HIS A N 1
ATOM 674 C CA . HIS A 1 88 ? 13.813 18.231 -28.643 1.00 81.12 88 HIS A CA 1
ATOM 675 C C . HIS A 1 88 ? 14.928 17.827 -29.615 1.00 81.12 88 HIS A C 1
ATOM 677 O O . HIS A 1 88 ? 14.651 17.243 -30.660 1.00 81.12 88 HIS A O 1
ATOM 683 N N . GLY A 1 89 ? 16.180 18.122 -29.285 1.00 80.12 89 GLY A N 1
ATOM 684 C CA . GLY A 1 89 ? 17.337 18.047 -30.171 1.00 80.12 89 GLY A CA 1
ATOM 685 C C . GLY A 1 89 ? 17.963 16.664 -30.340 1.00 80.12 89 GLY A C 1
ATOM 686 O O . GLY A 1 89 ? 19.042 16.554 -30.916 1.00 80.12 89 GLY A O 1
ATOM 687 N N . SER A 1 90 ? 17.308 15.613 -29.848 1.00 78.81 90 SER A N 1
ATOM 688 C CA . SER A 1 90 ? 17.733 14.226 -30.050 1.00 78.81 90 SER A CA 1
ATOM 689 C C . SER A 1 90 ? 16.869 13.550 -31.112 1.00 78.81 90 SER A C 1
ATOM 691 O O . SER A 1 90 ? 15.640 13.612 -31.067 1.00 78.81 90 SER A O 1
ATOM 693 N N . SER A 1 91 ? 17.512 12.884 -32.069 1.00 72.44 91 SER A N 1
ATOM 694 C CA . SER A 1 91 ? 16.866 12.153 -33.162 1.00 72.44 91 SER A CA 1
ATOM 695 C C . SER A 1 91 ? 17.525 10.789 -33.379 1.00 72.44 91 SER A C 1
ATOM 697 O O . SER A 1 91 ? 18.547 10.475 -32.772 1.00 72.44 91 SER A O 1
ATOM 699 N N . THR A 1 92 ? 16.971 9.978 -34.282 1.00 63.38 92 THR A N 1
ATOM 700 C CA . THR A 1 92 ? 17.564 8.687 -34.668 1.00 63.38 92 THR A CA 1
ATOM 701 C C . THR A 1 92 ? 18.920 8.834 -35.362 1.00 63.38 92 THR A C 1
ATOM 703 O O . THR A 1 92 ? 19.743 7.929 -35.268 1.00 63.38 92 THR A O 1
ATOM 706 N N . THR A 1 93 ? 19.190 9.969 -36.013 1.00 67.94 93 THR A N 1
ATOM 707 C CA . THR A 1 93 ? 20.417 10.209 -36.792 1.00 67.94 93 THR A CA 1
ATOM 708 C C . THR A 1 93 ? 21.507 10.958 -36.018 1.00 67.94 93 THR A C 1
ATOM 710 O O . THR A 1 93 ? 22.629 11.085 -36.506 1.00 67.94 93 THR A O 1
ATOM 713 N N . GLY A 1 94 ? 21.208 11.450 -34.815 1.00 82.06 94 GLY A N 1
ATOM 714 C CA . GLY A 1 94 ? 22.143 12.209 -33.983 1.00 82.06 94 GLY A CA 1
ATOM 715 C C . GLY A 1 94 ? 21.457 13.070 -32.930 1.00 82.06 94 GLY A C 1
ATOM 716 O O . GLY A 1 94 ? 20.225 13.185 -32.908 1.00 82.06 94 GLY A O 1
ATOM 717 N N . SER A 1 95 ? 22.269 13.686 -32.077 1.00 87.12 95 SER A N 1
ATOM 718 C CA . SER A 1 95 ? 21.843 14.607 -31.020 1.00 87.12 95 SER A CA 1
ATOM 719 C C . SER A 1 95 ? 22.726 15.851 -30.969 1.00 87.12 95 SER A C 1
ATOM 721 O O . SER A 1 95 ? 23.899 15.811 -31.349 1.00 87.12 95 SER A O 1
ATOM 723 N N . PHE A 1 96 ? 22.189 16.957 -30.459 1.00 86.75 96 PHE A N 1
ATOM 724 C CA . PHE A 1 96 ? 23.002 18.139 -30.183 1.00 86.75 96 PHE A CA 1
ATOM 725 C C . PHE A 1 96 ? 23.808 17.994 -28.886 1.00 86.75 96 PHE A C 1
ATOM 727 O O . PHE A 1 96 ? 23.292 17.504 -27.884 1.00 86.75 96 PHE A O 1
ATOM 734 N N . SER A 1 97 ? 25.052 18.469 -28.894 1.00 85.00 97 SER A N 1
ATOM 735 C CA . SER A 1 97 ? 25.884 18.634 -27.698 1.00 85.00 97 SER A CA 1
ATOM 736 C C . SER A 1 97 ? 26.374 20.075 -27.584 1.00 85.00 97 SER A C 1
ATOM 738 O O . SER A 1 97 ? 26.568 20.764 -28.587 1.00 85.00 97 SER A O 1
ATOM 740 N N . TRP A 1 98 ? 26.567 20.538 -26.351 1.00 81.44 98 TRP A N 1
ATOM 741 C CA . TRP A 1 98 ? 27.144 21.846 -26.059 1.00 81.44 98 TRP A CA 1
ATOM 742 C C . TRP A 1 98 ? 28.550 21.634 -25.519 1.00 81.44 98 TRP A C 1
ATOM 744 O O . TRP A 1 98 ? 28.714 20.987 -24.489 1.00 81.44 98 TRP A O 1
ATOM 754 N N . ASP A 1 99 ? 29.552 22.174 -26.202 1.00 72.94 99 ASP A N 1
ATOM 755 C CA . ASP A 1 99 ? 30.926 22.122 -25.714 1.00 72.94 99 ASP A CA 1
ATOM 756 C C . ASP A 1 99 ? 31.220 23.372 -24.867 1.00 72.94 99 ASP A C 1
ATOM 758 O O . ASP A 1 99 ? 31.151 24.500 -25.371 1.00 72.94 99 ASP A O 1
ATOM 762 N N . GLY A 1 100 ? 31.562 23.147 -23.589 1.00 64.75 100 GLY A N 1
ATOM 763 C CA . GLY A 1 100 ? 32.040 24.148 -22.625 1.00 64.75 100 GLY A CA 1
ATOM 764 C C . GLY A 1 100 ? 31.087 24.421 -21.449 1.00 64.75 100 GLY A C 1
ATOM 765 O O . GLY A 1 100 ? 30.191 25.251 -21.571 1.00 64.75 100 GLY A O 1
ATOM 766 N N . ASP A 1 101 ? 31.346 23.798 -20.294 1.00 41.72 101 ASP A N 1
ATOM 767 C CA . ASP A 1 101 ? 30.739 24.089 -18.978 1.00 41.72 101 ASP A CA 1
ATOM 768 C C . ASP A 1 101 ? 31.911 24.292 -17.985 1.00 41.72 101 ASP A C 1
ATOM 770 O O . ASP A 1 101 ? 32.811 23.457 -17.951 1.00 41.72 101 ASP A O 1
ATOM 774 N N . VAL A 1 102 ? 32.099 25.405 -17.256 1.00 35.84 102 VAL A N 1
ATOM 775 C CA . VAL A 1 102 ? 31.412 25.909 -16.033 1.00 35.84 102 VAL A CA 1
ATOM 776 C C . VAL A 1 102 ? 32.038 27.310 -15.699 1.00 35.84 102 VAL A C 1
ATOM 778 O O . VAL A 1 102 ? 33.155 27.573 -16.152 1.00 35.84 102 VAL A O 1
ATOM 781 N N . PRO A 1 103 ? 31.389 28.258 -14.973 1.00 46.06 103 PRO A N 1
ATOM 782 C CA . PRO A 1 103 ? 31.667 29.696 -15.106 1.00 46.06 103 PRO A CA 1
ATOM 783 C C . PRO A 1 103 ? 32.673 30.264 -14.093 1.00 46.06 103 PRO A C 1
ATOM 785 O O . PRO A 1 103 ? 32.484 30.066 -12.901 1.00 46.06 103 PRO A O 1
ATOM 788 N N . VAL A 1 104 ? 33.618 31.102 -14.549 1.00 34.38 104 VAL A N 1
ATOM 789 C CA . VAL A 1 104 ? 34.101 32.317 -13.848 1.00 34.38 104 VAL A CA 1
ATOM 790 C C . VAL A 1 104 ? 34.659 33.294 -14.899 1.00 34.38 104 VAL A C 1
ATOM 792 O O . VAL A 1 104 ? 35.572 32.941 -15.634 1.00 34.38 104 VAL A O 1
ATOM 795 N N . ASN A 1 105 ? 34.102 34.508 -14.982 1.00 40.59 105 ASN A N 1
ATOM 796 C CA . ASN A 1 105 ? 34.682 35.720 -15.592 1.00 40.59 105 ASN A CA 1
ATOM 797 C C . ASN A 1 105 ? 35.685 35.549 -16.758 1.00 40.59 105 ASN A C 1
ATOM 799 O O . ASN A 1 105 ? 36.854 35.890 -16.602 1.00 40.59 105 ASN A O 1
ATOM 803 N N . ASN A 1 106 ? 35.234 35.079 -17.925 1.00 38.47 106 ASN A N 1
ATOM 804 C CA . ASN A 1 106 ? 35.520 35.670 -19.244 1.00 38.47 106 ASN A CA 1
ATOM 805 C C . ASN A 1 106 ? 35.046 34.742 -20.371 1.00 38.47 106 ASN A C 1
ATOM 807 O O . ASN A 1 106 ? 35.231 33.530 -20.352 1.00 38.47 106 ASN A O 1
ATOM 811 N N . VAL A 1 107 ? 34.380 35.363 -21.340 1.00 48.06 107 VAL A N 1
ATOM 812 C CA . VAL A 1 107 ? 33.588 34.768 -22.418 1.00 48.06 107 VAL A CA 1
ATOM 813 C C . VAL A 1 107 ? 34.446 33.886 -23.331 1.00 48.06 107 VAL A C 1
ATOM 815 O O . VAL A 1 107 ? 35.152 34.395 -24.197 1.00 48.06 107 VAL A O 1
ATOM 818 N N . LEU A 1 108 ? 34.326 32.563 -23.200 1.00 43.66 108 LEU A N 1
ATOM 819 C CA . LEU A 1 108 ? 34.587 31.652 -24.314 1.00 43.66 108 LEU A CA 1
ATOM 820 C C . LEU A 1 108 ? 33.248 31.269 -24.960 1.00 43.66 108 LEU A C 1
ATOM 822 O O . LEU A 1 108 ? 32.271 31.016 -24.250 1.00 43.66 108 LEU A O 1
ATOM 826 N N . PRO A 1 109 ? 33.158 31.266 -26.299 1.00 54.16 109 PRO A N 1
ATOM 827 C CA . PRO A 1 109 ? 31.905 30.989 -26.979 1.00 54.16 109 PRO A CA 1
ATOM 828 C C . PRO A 1 109 ? 31.516 29.519 -26.798 1.00 54.16 109 PRO A C 1
ATOM 830 O O . PRO A 1 109 ? 32.228 28.642 -27.279 1.00 54.16 109 PRO A O 1
ATOM 833 N N . GLN A 1 110 ? 30.369 29.246 -26.163 1.00 71.62 110 GLN A N 1
ATOM 834 C CA . GLN A 1 110 ? 29.751 27.916 -26.222 1.00 71.62 110 GLN A CA 1
ATOM 835 C C . GLN A 1 110 ? 29.560 27.533 -27.690 1.00 71.62 110 GLN A C 1
ATOM 837 O O . GLN A 1 110 ? 29.060 28.347 -28.475 1.00 71.62 110 GLN A O 1
ATOM 842 N N . ILE A 1 111 ? 29.955 26.316 -28.060 1.00 79.38 111 ILE A N 1
ATOM 843 C CA . ILE A 1 111 ? 29.797 25.791 -29.419 1.00 79.38 111 ILE A CA 1
ATOM 844 C C . ILE A 1 111 ? 28.752 24.680 -29.382 1.00 79.38 111 ILE A C 1
ATOM 846 O O . ILE A 1 111 ? 28.898 23.697 -28.660 1.00 79.38 111 ILE A O 1
ATOM 850 N N . LEU A 1 112 ? 27.694 24.846 -30.171 1.00 85.12 112 LEU A N 1
ATOM 851 C CA . LEU A 1 112 ? 26.683 23.827 -30.411 1.00 85.12 112 LEU A CA 1
ATOM 852 C C . LEU A 1 112 ? 27.201 22.878 -31.492 1.00 85.12 112 LEU A C 1
ATOM 854 O O . LEU A 1 112 ? 27.553 23.326 -32.584 1.00 85.12 112 LEU A O 1
ATOM 858 N N . ARG A 1 113 ? 27.233 21.576 -31.210 1.00 85.94 113 ARG A N 1
ATOM 859 C CA . ARG A 1 113 ? 27.633 20.538 -32.164 1.00 85.94 113 ARG A CA 1
ATOM 860 C C . ARG A 1 113 ? 26.492 19.582 -32.448 1.00 85.94 113 ARG A C 1
ATOM 862 O O . ARG A 1 113 ? 25.653 19.326 -31.594 1.00 85.94 113 ARG A O 1
ATOM 869 N N . TRP A 1 114 ? 26.495 19.037 -33.659 1.00 86.75 114 TRP A N 1
ATOM 870 C CA . TRP A 1 114 ? 25.712 17.863 -34.005 1.00 86.75 114 TRP A CA 1
ATOM 871 C C . TRP A 1 114 ? 26.611 16.642 -33.880 1.00 86.75 114 TRP A C 1
ATOM 873 O O . TRP A 1 114 ? 27.615 16.548 -34.588 1.00 86.75 114 TRP A O 1
ATOM 883 N N . VAL A 1 115 ? 26.243 15.716 -33.005 1.00 83.75 115 VAL A N 1
ATOM 884 C CA . VAL A 1 115 ? 26.930 14.440 -32.840 1.00 83.75 115 VAL A CA 1
ATOM 885 C C . VAL A 1 115 ? 26.098 13.386 -33.567 1.00 83.75 115 VAL A C 1
ATOM 887 O O . VAL A 1 115 ? 24.979 13.102 -33.134 1.00 83.75 115 VAL A O 1
ATOM 890 N N . PRO A 1 116 ? 26.580 12.829 -34.695 1.00 76.50 116 PRO A N 1
ATOM 891 C CA . PRO A 1 116 ? 25.933 11.682 -35.314 1.00 76.50 116 PRO A CA 1
ATOM 892 C C . PRO A 1 116 ? 25.870 10.543 -34.300 1.00 76.50 116 PRO A C 1
ATOM 894 O O . PRO A 1 116 ? 26.875 10.236 -33.655 1.00 76.50 116 PRO A O 1
ATOM 897 N N . ASN A 1 117 ? 24.708 9.908 -34.165 1.00 64.69 117 ASN A N 1
ATOM 898 C CA . ASN A 1 117 ? 24.634 8.680 -33.384 1.00 64.69 117 ASN A CA 1
ATOM 899 C C . ASN A 1 117 ? 25.553 7.665 -34.067 1.00 64.69 117 ASN A C 1
ATOM 901 O O . ASN A 1 117 ? 25.498 7.521 -35.293 1.00 64.69 117 ASN A O 1
ATOM 905 N N . ALA A 1 118 ? 26.405 6.979 -33.301 1.00 51.00 118 ALA A N 1
ATOM 906 C CA . ALA A 1 118 ? 27.169 5.863 -33.846 1.00 51.00 118 ALA A CA 1
ATOM 907 C C . ALA A 1 118 ? 26.193 4.909 -34.563 1.00 51.00 118 ALA A C 1
ATOM 909 O O . ALA A 1 118 ? 25.077 4.719 -34.056 1.00 51.00 118 ALA A O 1
ATOM 910 N N . PRO A 1 119 ? 26.560 4.329 -35.727 1.00 42.69 119 PRO A N 1
ATOM 911 C CA . PRO A 1 119 ? 25.753 3.262 -36.302 1.00 42.69 119 PRO A CA 1
ATOM 912 C C . PRO A 1 119 ? 25.503 2.255 -35.181 1.00 42.69 119 PRO A C 1
ATOM 914 O O . PRO A 1 119 ? 26.447 1.973 -34.432 1.00 42.69 119 PRO A O 1
ATOM 917 N N . PRO A 1 120 ? 24.255 1.787 -34.993 1.00 37.31 120 PRO A N 1
ATOM 918 C CA . PRO A 1 120 ? 23.980 0.834 -33.939 1.00 37.31 120 PRO A CA 1
ATOM 919 C C . PRO A 1 120 ? 25.002 -0.284 -34.108 1.00 37.31 120 PRO A C 1
ATOM 921 O O . PRO A 1 120 ? 25.088 -0.880 -35.187 1.00 37.31 120 PRO A O 1
ATOM 924 N N . ALA A 1 121 ? 25.824 -0.512 -33.076 1.00 33.69 121 ALA A N 1
ATOM 925 C CA . ALA A 1 121 ? 26.604 -1.737 -32.992 1.00 33.69 121 ALA A CA 1
ATOM 926 C C . ALA A 1 121 ? 25.648 -2.869 -33.381 1.00 33.69 121 ALA A C 1
ATOM 928 O O . ALA A 1 121 ? 24.479 -2.765 -32.974 1.00 33.69 121 ALA A O 1
ATOM 929 N N . PRO A 1 122 ? 26.079 -3.853 -34.206 1.00 28.14 122 PRO A N 1
ATOM 930 C CA . PRO A 1 122 ? 25.196 -4.911 -34.676 1.00 28.14 122 PRO A CA 1
ATOM 931 C C . PRO A 1 122 ? 24.372 -5.328 -33.481 1.00 28.14 122 PRO A C 1
ATOM 933 O O . PRO A 1 122 ? 24.942 -5.683 -32.442 1.00 28.14 122 PRO A O 1
ATOM 936 N N . SER A 1 123 ? 23.056 -5.102 -33.585 1.00 30.22 123 SER A N 1
ATOM 937 C CA . SER A 1 123 ? 22.138 -5.437 -32.511 1.00 30.22 123 SER A CA 1
ATOM 938 C C . SER A 1 123 ? 22.551 -6.828 -32.063 1.00 30.22 123 SER A C 1
ATOM 940 O O . SER A 1 123 ? 22.817 -7.643 -32.960 1.00 30.22 123 SER A O 1
ATOM 942 N N . PRO A 1 124 ? 22.702 -7.097 -30.749 1.00 32.22 124 PRO A N 1
ATOM 943 C CA . PRO A 1 124 ? 22.935 -8.463 -30.320 1.00 32.22 124 PRO A CA 1
ATOM 944 C C . PRO A 1 124 ? 21.918 -9.279 -31.100 1.00 32.22 124 PRO A C 1
ATOM 946 O O . PRO A 1 124 ? 20.733 -8.921 -31.101 1.00 32.22 124 PRO A O 1
ATOM 949 N N . SER A 1 125 ? 22.431 -10.211 -31.918 1.00 28.97 125 SER A N 1
ATOM 950 C CA . SER A 1 125 ? 21.639 -11.089 -32.779 1.00 28.97 125 SER A CA 1
ATOM 951 C C . SER A 1 125 ? 20.346 -11.380 -32.055 1.00 28.97 125 SER A C 1
ATOM 953 O O . SER A 1 125 ? 20.484 -11.667 -30.873 1.00 28.97 125 SER A O 1
ATOM 955 N N . ALA A 1 126 ? 19.170 -11.274 -32.681 1.00 35.31 126 ALA A N 1
ATOM 956 C CA . ALA A 1 126 ? 17.886 -11.610 -32.061 1.00 35.31 126 ALA A CA 1
ATOM 957 C C . ALA A 1 126 ? 18.051 -12.731 -31.011 1.00 35.31 126 ALA A C 1
ATOM 959 O O . ALA A 1 126 ? 18.110 -13.911 -31.342 1.00 35.31 126 ALA A O 1
ATOM 960 N N . ALA A 1 127 ? 18.245 -12.335 -29.756 1.00 31.50 127 ALA A N 1
ATOM 961 C CA . ALA A 1 127 ? 18.652 -13.203 -28.667 1.00 31.50 127 ALA A CA 1
ATOM 962 C C . ALA A 1 127 ? 17.677 -12.844 -27.573 1.00 31.50 127 ALA A C 1
ATOM 964 O O . ALA A 1 127 ? 17.855 -11.858 -26.863 1.00 31.50 127 ALA A O 1
ATOM 965 N N . SER A 1 128 ? 16.600 -13.629 -27.585 1.00 33.91 128 SER A N 1
ATOM 966 C CA . SER A 1 128 ? 15.514 -13.702 -26.616 1.00 33.91 128 SER A CA 1
ATOM 967 C C . SER A 1 128 ? 14.881 -12.365 -26.236 1.00 33.91 128 SER A C 1
ATOM 969 O O . SER A 1 128 ? 15.441 -11.584 -25.475 1.00 33.91 128 SER A O 1
ATOM 971 N N . SER A 1 129 ? 13.632 -12.150 -26.655 1.00 46.66 129 SER A N 1
ATOM 972 C CA . SER A 1 129 ? 12.710 -11.352 -25.842 1.00 46.66 129 SER A CA 1
ATOM 973 C C . SER A 1 129 ? 12.871 -11.773 -24.377 1.00 46.66 129 SER A C 1
ATOM 975 O O . SER A 1 129 ? 12.734 -12.968 -24.100 1.00 46.66 129 SER A O 1
ATOM 977 N N . ASN A 1 130 ? 13.182 -10.842 -23.470 1.00 59.72 130 ASN A N 1
ATOM 978 C CA . ASN A 1 130 ? 13.202 -11.143 -22.038 1.00 59.72 130 ASN A CA 1
ATOM 979 C C . ASN A 1 130 ? 11.898 -11.855 -21.686 1.00 59.72 130 ASN A C 1
ATOM 981 O O . ASN A 1 130 ? 10.811 -11.346 -21.978 1.00 59.72 130 ASN A O 1
ATOM 985 N N . ALA A 1 131 ? 12.003 -13.066 -21.148 1.00 84.50 131 ALA A N 1
ATOM 986 C CA . ALA A 1 131 ? 10.835 -13.884 -20.889 1.00 84.50 131 ALA A CA 1
ATOM 987 C C . ALA A 1 131 ? 10.137 -13.326 -19.646 1.00 84.50 131 ALA A C 1
ATOM 989 O O . ALA A 1 131 ? 10.631 -13.456 -18.528 1.00 84.50 131 ALA A O 1
ATOM 990 N N . ILE A 1 132 ? 8.996 -12.663 -19.836 1.00 93.31 132 ILE A N 1
ATOM 991 C CA . ILE A 1 132 ? 8.145 -12.244 -18.721 1.00 93.31 132 ILE A CA 1
ATOM 992 C C . ILE A 1 132 ? 7.200 -13.400 -18.405 1.00 93.31 132 ILE A C 1
ATOM 994 O O . ILE A 1 132 ? 6.347 -13.760 -19.216 1.00 93.31 132 ILE A O 1
ATOM 998 N N . VAL A 1 133 ? 7.343 -13.979 -17.216 1.00 93.00 133 VAL A N 1
ATOM 999 C CA . VAL A 1 133 ? 6.536 -15.114 -16.764 1.00 93.00 133 VAL A CA 1
ATOM 1000 C C . VAL A 1 133 ? 5.575 -14.642 -15.682 1.00 93.00 133 VAL A C 1
ATOM 1002 O O . VAL A 1 133 ? 5.982 -14.256 -14.588 1.00 93.00 133 VAL A O 1
ATOM 1005 N N . TYR A 1 134 ? 4.276 -14.678 -15.973 1.00 90.25 134 TYR A N 1
ATOM 1006 C CA . TYR A 1 134 ? 3.244 -14.316 -15.003 1.00 90.25 134 TYR A CA 1
ATOM 1007 C C . TYR A 1 134 ? 2.894 -15.506 -14.100 1.00 90.25 134 TYR A C 1
ATOM 1009 O O . TYR A 1 134 ? 2.547 -16.589 -14.576 1.00 90.25 134 TYR A O 1
ATOM 1017 N N . VAL A 1 135 ? 2.965 -15.306 -12.785 1.00 88.94 135 VAL A N 1
ATOM 1018 C CA . VAL A 1 135 ? 2.801 -16.353 -11.771 1.00 88.94 135 VAL A CA 1
ATOM 1019 C C . VAL A 1 135 ? 1.632 -15.991 -10.858 1.00 88.94 135 VAL A C 1
ATOM 1021 O O . VAL A 1 135 ? 1.755 -15.135 -9.991 1.00 88.94 135 VAL A O 1
ATOM 1024 N N . ASN A 1 136 ? 0.491 -16.661 -11.029 1.00 85.81 136 ASN A N 1
ATOM 1025 C CA . ASN A 1 136 ? -0.761 -16.373 -10.309 1.00 85.81 136 ASN A CA 1
ATOM 1026 C C . ASN A 1 136 ? -1.332 -17.579 -9.540 1.00 85.81 136 ASN A C 1
ATOM 1028 O O . ASN A 1 136 ? -2.485 -17.567 -9.113 1.00 85.81 136 ASN A O 1
ATOM 1032 N N . SER A 1 137 ? -0.540 -18.638 -9.370 1.00 84.94 137 SER A N 1
ATOM 1033 C CA . SER A 1 137 ? -0.925 -19.826 -8.610 1.00 84.94 137 SER A CA 1
ATOM 1034 C C . SER A 1 137 ? 0.216 -20.297 -7.719 1.00 84.94 137 SER A C 1
ATOM 1036 O O . SER A 1 137 ? 1.394 -20.098 -8.021 1.00 84.94 137 SER A O 1
ATOM 1038 N N . LEU A 1 138 ? -0.135 -20.951 -6.612 1.00 87.56 138 LEU A N 1
ATOM 1039 C CA . LEU A 1 138 ? 0.845 -21.433 -5.644 1.00 87.56 138 LEU A CA 1
ATOM 1040 C C . LEU A 1 138 ? 1.750 -22.525 -6.231 1.00 87.56 138 LEU A C 1
ATOM 1042 O O . LEU A 1 138 ? 2.948 -22.522 -5.968 1.00 87.56 138 LEU A O 1
ATOM 1046 N N . SER A 1 139 ? 1.203 -23.445 -7.031 1.00 87.69 139 SER A N 1
ATOM 1047 C CA . SER A 1 139 ? 1.976 -24.527 -7.657 1.00 87.69 139 SER A CA 1
ATOM 1048 C C . SER A 1 139 ? 3.035 -23.983 -8.615 1.00 87.69 139 SER A C 1
ATOM 1050 O O . SER A 1 139 ? 4.200 -24.362 -8.501 1.00 87.69 139 SER A O 1
ATOM 1052 N N . HIS A 1 140 ? 2.656 -23.052 -9.495 1.00 90.62 140 HIS A N 1
ATOM 1053 C CA . HIS A 1 140 ? 3.592 -22.398 -10.408 1.00 90.62 140 HIS A CA 1
ATOM 1054 C C . HIS A 1 140 ? 4.620 -21.561 -9.636 1.00 90.62 140 HIS A C 1
ATOM 1056 O O . HIS A 1 140 ? 5.812 -21.642 -9.910 1.00 90.62 140 HIS A O 1
ATOM 1062 N N . GLY A 1 141 ? 4.187 -20.841 -8.595 1.00 92.12 141 GLY A N 1
ATOM 1063 C CA . GLY A 1 141 ? 5.084 -20.113 -7.701 1.00 92.12 141 GLY A CA 1
ATOM 1064 C C . GLY A 1 141 ? 6.163 -20.984 -7.079 1.00 92.12 141 GLY A C 1
ATOM 1065 O O . GLY A 1 141 ? 7.335 -20.631 -7.119 1.00 92.12 141 GLY A O 1
ATOM 1066 N N . LYS A 1 142 ? 5.796 -22.152 -6.553 1.00 94.31 142 LYS A N 1
ATOM 1067 C CA . LYS A 1 142 ? 6.768 -23.085 -5.972 1.00 94.31 142 LYS A CA 1
ATOM 1068 C C . LYS A 1 142 ? 7.759 -23.617 -7.003 1.00 94.31 142 LYS A C 1
ATOM 1070 O O . LYS A 1 142 ? 8.936 -23.721 -6.688 1.00 94.31 142 LYS A O 1
ATOM 1075 N N . GLN A 1 143 ? 7.309 -23.915 -8.223 1.00 92.75 143 GLN A N 1
ATOM 1076 C CA . GLN A 1 143 ? 8.201 -24.327 -9.314 1.00 92.75 143 GLN A CA 1
ATOM 1077 C C . GLN A 1 143 ? 9.200 -23.217 -9.660 1.00 92.75 143 GLN A C 1
ATOM 1079 O O . GLN A 1 143 ? 10.397 -23.470 -9.743 1.00 92.75 143 GLN A O 1
ATOM 1084 N N . VAL A 1 144 ? 8.724 -21.976 -9.779 1.00 94.00 144 VAL A N 1
ATOM 1085 C CA . VAL A 1 144 ? 9.572 -20.808 -10.046 1.00 94.00 144 VAL A CA 1
ATOM 1086 C C . VAL A 1 144 ? 10.579 -20.576 -8.920 1.00 94.00 144 VAL A C 1
ATOM 1088 O O . VAL A 1 144 ? 11.762 -20.400 -9.188 1.00 94.00 144 VAL A O 1
ATOM 1091 N N . PHE A 1 145 ? 10.152 -20.614 -7.657 1.00 96.25 145 PHE A N 1
ATOM 1092 C CA . PHE A 1 145 ? 11.064 -20.414 -6.528 1.00 96.25 145 PHE A CA 1
ATOM 1093 C C . PHE A 1 145 ? 12.043 -21.577 -6.327 1.00 96.25 145 PHE A C 1
ATOM 1095 O O . PHE A 1 145 ? 13.152 -21.343 -5.853 1.00 96.25 145 PHE A O 1
ATOM 1102 N N . GLU A 1 146 ? 11.695 -22.796 -6.742 1.00 94.25 146 GLU A N 1
ATOM 1103 C CA . GLU A 1 146 ? 12.653 -23.902 -6.827 1.00 94.25 146 GLU A CA 1
ATOM 1104 C C . GLU A 1 146 ? 13.743 -23.609 -7.865 1.00 94.25 146 GLU A C 1
ATOM 1106 O O . GLU A 1 146 ? 14.924 -23.738 -7.556 1.00 94.25 146 GLU A O 1
ATOM 1111 N N . LEU A 1 147 ? 13.381 -23.125 -9.058 1.00 94.25 147 LEU A N 1
ATOM 1112 C CA . LEU A 1 147 ? 14.359 -22.710 -10.074 1.00 94.25 147 LEU A CA 1
ATOM 1113 C C . LEU A 1 147 ? 15.235 -21.550 -9.577 1.00 94.25 147 LEU A C 1
ATOM 1115 O O . LEU A 1 147 ? 16.455 -21.567 -9.736 1.00 94.25 147 LEU A O 1
ATOM 1119 N N . LEU A 1 148 ? 14.626 -20.556 -8.923 1.00 95.88 148 LEU A N 1
ATOM 1120 C CA . LEU A 1 148 ? 15.342 -19.415 -8.346 1.00 95.88 148 LEU A CA 1
ATOM 1121 C C . LEU A 1 148 ? 16.281 -19.821 -7.205 1.00 95.88 148 LEU A C 1
ATOM 1123 O O . LEU A 1 148 ? 17.245 -19.104 -6.952 1.00 95.88 148 LEU A O 1
ATOM 1127 N N . SER A 1 149 ? 16.060 -20.966 -6.550 1.00 95.12 149 SER A N 1
ATOM 1128 C CA . SER A 1 149 ? 16.944 -21.459 -5.485 1.00 95.12 149 SER A CA 1
ATOM 1129 C C . SER A 1 149 ? 18.365 -21.781 -5.970 1.00 95.12 149 SER A C 1
ATOM 1131 O O . SER A 1 149 ? 19.299 -21.755 -5.171 1.00 95.12 149 SER A O 1
ATOM 1133 N N . ALA A 1 150 ? 18.553 -21.999 -7.279 1.00 93.00 150 ALA A N 1
ATOM 1134 C CA . ALA A 1 150 ? 19.869 -22.152 -7.901 1.00 93.00 150 ALA A CA 1
ATOM 1135 C C . ALA A 1 150 ? 20.643 -20.821 -8.034 1.00 93.00 150 ALA A C 1
ATOM 1137 O O . ALA A 1 150 ? 21.831 -20.819 -8.357 1.00 93.00 150 ALA A O 1
ATOM 1138 N N . SER A 1 151 ? 19.989 -19.677 -7.807 1.00 94.69 151 SER A N 1
ATOM 1139 C CA . SER A 1 151 ? 20.608 -18.352 -7.890 1.00 94.69 151 SER A CA 1
ATOM 1140 C C . SER A 1 151 ? 21.157 -17.903 -6.538 1.00 94.69 151 SER A C 1
ATOM 1142 O O . SER A 1 151 ? 20.457 -17.909 -5.530 1.00 94.69 151 SER A O 1
ATOM 1144 N N . THR A 1 152 ? 22.405 -17.432 -6.519 1.00 93.69 152 THR A N 1
ATOM 1145 C CA . THR A 1 152 ? 23.020 -16.834 -5.321 1.00 93.69 152 THR A CA 1
ATOM 1146 C C . THR A 1 152 ? 22.590 -15.384 -5.105 1.00 93.69 152 THR A C 1
ATOM 1148 O O . THR A 1 152 ? 22.643 -14.882 -3.979 1.00 93.69 152 THR A O 1
ATOM 1151 N N . VAL A 1 153 ? 22.151 -14.714 -6.177 1.00 98.12 153 VAL A N 1
ATOM 1152 C CA . VAL A 1 153 ? 21.632 -13.346 -6.154 1.00 98.12 153 VAL A CA 1
ATOM 1153 C C . VAL A 1 153 ? 20.244 -13.321 -6.784 1.00 98.12 153 VAL A C 1
ATOM 1155 O O . VAL A 1 153 ? 20.048 -13.851 -7.879 1.00 98.12 153 VAL A O 1
ATOM 1158 N N . LEU A 1 154 ? 19.297 -12.689 -6.100 1.00 98.44 154 LEU A N 1
ATOM 1159 C CA . LEU A 1 154 ? 17.964 -12.394 -6.615 1.00 98.44 154 LEU A CA 1
ATOM 1160 C C . LEU A 1 154 ? 17.827 -10.892 -6.817 1.00 98.44 154 LEU A C 1
ATOM 1162 O O . LEU A 1 154 ? 18.287 -10.110 -5.990 1.00 98.44 154 LEU A O 1
ATOM 1166 N N . PHE A 1 155 ? 17.169 -10.494 -7.894 1.00 98.44 155 PHE A N 1
ATOM 1167 C CA . PHE A 1 155 ? 16.836 -9.106 -8.181 1.00 98.44 155 PHE A CA 1
ATOM 1168 C C . PHE A 1 155 ? 15.339 -8.955 -8.002 1.00 98.44 155 PHE A C 1
ATOM 1170 O O . PHE A 1 155 ? 14.598 -9.732 -8.603 1.00 98.44 155 PHE A O 1
ATOM 1177 N N . ILE A 1 156 ? 14.896 -8.021 -7.161 1.00 98.25 156 ILE A N 1
ATOM 1178 C CA . ILE A 1 156 ? 13.469 -7.868 -6.868 1.00 98.25 156 ILE A CA 1
ATOM 1179 C C . ILE A 1 156 ? 13.016 -6.416 -6.879 1.00 98.25 156 ILE A C 1
ATOM 1181 O O . ILE A 1 156 ? 13.819 -5.506 -6.681 1.00 98.25 156 ILE A O 1
ATOM 1185 N N . ASP A 1 157 ? 11.711 -6.253 -7.038 1.00 98.06 157 ASP A N 1
ATOM 1186 C CA . ASP A 1 157 ? 10.951 -5.038 -6.752 1.00 98.06 157 ASP A CA 1
ATOM 1187 C C . ASP A 1 157 ? 9.556 -5.448 -6.242 1.00 98.06 157 ASP A C 1
ATOM 1189 O O . ASP A 1 157 ? 9.199 -6.631 -6.352 1.00 98.06 157 ASP A O 1
ATOM 1193 N N . LEU A 1 158 ? 8.788 -4.533 -5.644 1.00 97.31 158 LEU A N 1
ATOM 1194 C CA . LEU A 1 158 ? 7.411 -4.796 -5.205 1.00 97.31 158 LEU A CA 1
ATOM 1195 C C . LEU A 1 158 ? 6.464 -3.679 -5.620 1.00 97.31 158 LEU A C 1
ATOM 1197 O O . LEU A 1 158 ? 6.813 -2.505 -5.621 1.00 97.31 158 LEU A O 1
ATOM 1201 N N . GLU A 1 159 ? 5.200 -4.040 -5.829 1.00 95.75 159 GLU A N 1
ATOM 1202 C CA . GLU A 1 159 ? 4.148 -3.069 -6.120 1.00 95.75 159 GLU A CA 1
ATOM 1203 C C . GLU A 1 159 ? 2.896 -3.282 -5.267 1.00 95.75 159 GLU A C 1
ATOM 1205 O O . GLU A 1 159 ? 2.526 -4.407 -4.910 1.00 95.75 159 GLU A O 1
ATOM 1210 N N . GLY A 1 160 ? 2.203 -2.184 -4.959 1.00 90.62 160 GLY A N 1
ATOM 1211 C CA . GLY A 1 160 ? 0.993 -2.159 -4.135 1.00 90.62 160 GLY A CA 1
ATOM 1212 C C . GLY A 1 160 ? 1.090 -1.180 -2.968 1.00 90.62 160 GLY A C 1
ATOM 1213 O O . GLY A 1 160 ? 1.827 -0.199 -3.018 1.00 90.62 160 GLY A O 1
ATOM 1214 N N . ASP A 1 161 ? 0.330 -1.445 -1.907 1.00 85.69 161 ASP A N 1
ATOM 1215 C CA . ASP A 1 161 ? 0.455 -0.700 -0.655 1.00 85.69 161 ASP A CA 1
ATOM 1216 C C . ASP A 1 161 ? 1.588 -1.312 0.182 1.00 85.69 161 ASP A C 1
ATOM 1218 O O . ASP A 1 161 ? 1.426 -2.362 0.818 1.00 85.69 161 ASP A O 1
ATOM 1222 N N . LEU A 1 162 ? 2.756 -0.667 0.124 1.00 87.81 162 LEU A N 1
ATOM 1223 C CA . LEU A 1 162 ? 3.994 -1.100 0.776 1.00 87.81 162 LEU A CA 1
ATOM 1224 C C . LEU A 1 162 ? 4.125 -0.599 2.228 1.00 87.81 162 LEU A C 1
ATOM 1226 O O . LEU A 1 162 ? 5.210 -0.642 2.816 1.00 87.81 162 LEU A O 1
ATOM 1230 N N . GLU A 1 163 ? 3.039 -0.126 2.843 1.00 83.31 163 GLU A N 1
ATOM 1231 C CA . GLU A 1 163 ? 3.012 0.088 4.288 1.00 83.31 163 GLU A CA 1
ATOM 1232 C C . GLU A 1 163 ? 3.075 -1.263 5.043 1.00 83.31 163 GLU A C 1
ATOM 1234 O O . GLU A 1 163 ? 2.629 -2.300 4.534 1.00 83.31 163 GLU A O 1
ATOM 1239 N N . PRO A 1 164 ? 3.598 -1.314 6.285 1.00 78.00 164 PRO A N 1
ATOM 1240 C CA . PRO A 1 164 ? 3.720 -2.568 7.042 1.00 78.00 164 PRO A CA 1
ATOM 1241 C C . PRO A 1 164 ? 2.400 -3.331 7.245 1.00 78.00 164 PRO A C 1
ATOM 1243 O O . PRO A 1 164 ? 2.412 -4.548 7.407 1.00 78.00 164 PRO A O 1
ATOM 1246 N N . ASN A 1 165 ? 1.268 -2.626 7.261 1.00 71.50 165 ASN A N 1
ATOM 1247 C CA . ASN A 1 165 ? -0.088 -3.172 7.371 1.00 71.50 165 ASN A CA 1
ATOM 1248 C C . ASN A 1 165 ? -0.883 -3.092 6.053 1.00 71.50 165 ASN A C 1
ATOM 1250 O O . ASN A 1 165 ? -2.092 -3.331 6.073 1.00 71.50 165 ASN A O 1
ATOM 1254 N N . GLY A 1 166 ? -0.214 -2.741 4.955 1.00 81.31 166 GLY A N 1
ATOM 1255 C CA . GLY A 1 166 ? -0.791 -2.614 3.625 1.00 81.31 166 GLY A CA 1
ATOM 1256 C C . GLY A 1 166 ? -0.990 -3.955 2.920 1.00 81.31 166 GLY A C 1
ATOM 1257 O O . GLY A 1 166 ? -1.181 -5.003 3.550 1.00 81.31 166 GLY A O 1
ATOM 1258 N N . ARG A 1 167 ? -0.937 -3.922 1.586 1.00 85.88 167 ARG A N 1
ATOM 1259 C CA . ARG A 1 167 ? -1.092 -5.095 0.722 1.00 85.88 167 ARG A CA 1
ATOM 1260 C C . ARG A 1 167 ? -0.182 -5.025 -0.508 1.00 85.88 167 ARG A C 1
ATOM 1262 O O . ARG A 1 167 ? -0.495 -4.350 -1.490 1.00 85.88 167 ARG A O 1
ATOM 1269 N N . ILE A 1 168 ? 0.890 -5.815 -0.482 1.00 93.00 168 ILE A N 1
ATOM 1270 C CA . ILE A 1 168 ? 1.699 -6.146 -1.659 1.00 93.00 168 ILE A CA 1
ATOM 1271 C C . ILE A 1 168 ? 0.781 -6.836 -2.669 1.00 93.00 168 ILE A C 1
ATOM 1273 O O . ILE A 1 168 ? 0.102 -7.817 -2.342 1.00 93.00 168 ILE A O 1
ATOM 1277 N N . SER A 1 169 ? 0.753 -6.306 -3.885 1.00 91.94 169 SER A N 1
ATOM 1278 C CA . SER A 1 169 ? -0.093 -6.769 -4.988 1.00 91.94 169 SER A CA 1
ATOM 1279 C C . SER A 1 169 ? 0.701 -7.465 -6.096 1.00 91.94 169 SER A C 1
ATOM 1281 O O . SER A 1 169 ? 0.117 -8.246 -6.849 1.00 91.94 169 SER A O 1
ATOM 1283 N N . LEU A 1 170 ? 2.005 -7.198 -6.199 1.00 97.25 170 LEU A N 1
ATOM 1284 C CA . LEU A 1 170 ? 2.915 -7.847 -7.138 1.00 97.25 170 LEU A CA 1
ATOM 1285 C C . LEU A 1 170 ? 4.321 -7.926 -6.525 1.00 97.25 170 LEU A C 1
ATOM 1287 O O . LEU A 1 170 ? 4.746 -6.995 -5.844 1.00 97.25 170 LEU A O 1
ATOM 1291 N N . LEU A 1 171 ? 5.024 -9.028 -6.781 1.00 98.06 171 LEU A N 1
ATOM 1292 C CA . LEU A 1 171 ? 6.467 -9.165 -6.579 1.00 98.06 171 LEU A CA 1
ATOM 1293 C C . LEU A 1 171 ? 7.113 -9.456 -7.931 1.00 98.06 171 LEU A C 1
ATOM 1295 O O . LEU A 1 171 ? 6.731 -10.410 -8.608 1.00 98.06 171 LEU A O 1
ATOM 1299 N N . GLN A 1 172 ? 8.111 -8.673 -8.300 1.00 98.19 172 GLN A N 1
ATOM 1300 C CA . GLN A 1 172 ? 8.949 -8.911 -9.463 1.00 98.19 172 GLN A CA 1
ATOM 1301 C C . GLN A 1 172 ? 10.222 -9.606 -9.002 1.00 98.19 172 GLN A C 1
ATOM 1303 O O . GLN A 1 172 ? 10.835 -9.175 -8.029 1.00 98.19 172 GLN A O 1
ATOM 1308 N N . VAL A 1 173 ? 10.625 -10.687 -9.668 1.00 97.94 173 VAL A N 1
ATOM 1309 C CA . VAL A 1 173 ? 11.864 -11.391 -9.321 1.00 97.94 173 VAL A CA 1
ATOM 1310 C C . VAL A 1 173 ? 12.580 -11.940 -10.549 1.00 97.94 173 VAL A C 1
ATOM 1312 O O . VAL A 1 173 ? 11.958 -12.544 -11.420 1.00 97.94 173 VAL A O 1
ATOM 1315 N N . SER A 1 174 ? 13.898 -11.769 -10.601 1.00 97.44 174 SER A N 1
ATOM 1316 C CA . SER A 1 174 ? 14.796 -12.509 -11.494 1.00 97.44 174 SER A CA 1
ATOM 1317 C C . SER A 1 174 ? 15.972 -13.091 -10.706 1.00 97.44 174 SER A C 1
ATOM 1319 O O . SER A 1 174 ? 16.304 -12.622 -9.613 1.00 97.44 174 SER A O 1
ATOM 1321 N N . GLY A 1 175 ? 16.581 -14.156 -11.225 1.00 96.50 175 GLY A N 1
ATOM 1322 C CA . GLY A 1 175 ? 17.684 -14.859 -10.568 1.00 96.50 175 GLY A CA 1
ATOM 1323 C C . GLY A 1 175 ? 18.997 -14.706 -11.325 1.00 96.50 175 GLY A C 1
ATOM 1324 O O . GLY A 1 175 ? 19.010 -14.611 -12.546 1.00 96.50 175 GLY A O 1
ATOM 1325 N N . SER A 1 176 ? 20.132 -14.723 -10.629 1.00 95.06 176 SER A N 1
ATOM 1326 C CA . SER A 1 176 ? 21.453 -14.661 -11.269 1.00 95.06 176 SER A CA 1
ATOM 1327 C C . SER A 1 176 ? 21.764 -15.830 -12.208 1.00 95.06 176 SER A C 1
ATOM 1329 O O . SER A 1 176 ? 22.609 -15.671 -13.083 1.00 95.06 176 SER A O 1
ATOM 1331 N N . HIS A 1 177 ? 21.127 -16.991 -12.017 1.00 92.62 177 HIS A N 1
ATOM 1332 C CA . HIS A 1 177 ? 21.277 -18.148 -12.907 1.00 92.62 177 HIS A CA 1
ATOM 1333 C C . HIS A 1 177 ? 20.582 -17.931 -14.263 1.00 92.62 177 HIS A C 1
ATOM 1335 O O . HIS A 1 177 ? 21.084 -18.378 -15.289 1.00 92.62 177 HIS A O 1
ATOM 1341 N N . ASP A 1 178 ? 19.455 -17.215 -14.270 1.00 91.25 178 ASP A N 1
ATOM 1342 C CA . ASP A 1 178 ? 18.725 -16.823 -15.478 1.00 91.25 178 ASP A CA 1
ATOM 1343 C C . ASP A 1 178 ? 18.257 -15.359 -15.361 1.00 91.25 178 ASP A C 1
ATOM 1345 O O . ASP A 1 178 ? 17.119 -15.084 -14.966 1.00 91.25 178 ASP A O 1
ATOM 1349 N N . PRO A 1 179 ? 19.148 -14.395 -15.658 1.00 89.19 179 PRO A N 1
ATOM 1350 C CA . PRO A 1 179 ? 18.855 -12.978 -15.475 1.00 89.19 179 PRO A CA 1
ATOM 1351 C C . PRO A 1 179 ? 17.955 -12.390 -16.573 1.00 89.19 179 PRO A C 1
ATOM 1353 O O . PRO A 1 179 ? 17.550 -11.237 -16.439 1.00 89.19 179 PRO A O 1
ATOM 1356 N N . GLN A 1 180 ? 17.670 -13.134 -17.651 1.00 87.19 180 GLN A N 1
ATOM 1357 C CA . GLN A 1 180 ? 16.835 -12.668 -18.771 1.00 87.19 180 GLN A CA 1
ATOM 1358 C C . GLN A 1 180 ? 15.342 -12.942 -18.549 1.00 87.19 180 GLN A C 1
ATOM 1360 O O . GLN A 1 180 ? 14.494 -12.365 -19.237 1.00 87.19 180 GLN A O 1
ATOM 1365 N N . THR A 1 181 ? 15.011 -13.801 -17.584 1.00 93.38 181 THR A N 1
ATOM 1366 C CA . THR A 1 181 ? 13.630 -14.119 -17.219 1.00 93.38 181 THR A CA 1
ATOM 1367 C C . THR A 1 181 ? 13.198 -13.304 -16.006 1.00 93.38 181 THR A C 1
ATOM 1369 O O . THR A 1 181 ? 13.842 -13.332 -14.955 1.00 93.38 181 THR A O 1
ATOM 1372 N N . VAL A 1 182 ? 12.073 -12.598 -16.133 1.00 97.19 182 VAL A N 1
ATOM 1373 C CA . VAL A 1 182 ? 11.439 -11.877 -15.023 1.00 97.19 182 VAL A CA 1
ATOM 1374 C C . VAL A 1 182 ? 10.127 -12.554 -14.674 1.00 97.19 182 VAL A C 1
ATOM 1376 O O . VAL A 1 182 ? 9.208 -12.634 -15.489 1.00 97.19 182 VAL A O 1
ATOM 1379 N N . TYR A 1 183 ? 10.020 -13.005 -13.432 1.00 97.75 183 TYR A N 1
ATOM 1380 C CA . TYR A 1 183 ? 8.800 -13.576 -12.892 1.00 97.75 183 TYR A CA 1
ATOM 1381 C C . TYR A 1 183 ? 7.983 -12.481 -12.208 1.00 97.75 183 TYR A C 1
ATOM 1383 O O . TYR A 1 183 ? 8.460 -11.815 -11.289 1.00 97.75 183 TYR A O 1
ATOM 1391 N N . LEU A 1 184 ? 6.740 -12.307 -12.650 1.00 97.50 184 LEU A N 1
ATOM 1392 C CA . LEU A 1 184 ? 5.766 -11.410 -12.035 1.00 97.50 184 LEU A CA 1
ATOM 1393 C C . LEU A 1 184 ? 4.822 -12.233 -11.164 1.00 97.50 184 LEU A C 1
ATOM 1395 O O . LEU A 1 184 ? 3.889 -12.875 -11.650 1.00 97.50 184 LEU A O 1
ATOM 1399 N N . VAL A 1 185 ? 5.093 -12.230 -9.867 1.00 96.69 185 VAL A N 1
ATOM 1400 C CA . VAL A 1 185 ? 4.379 -12.996 -8.854 1.00 96.69 185 VAL A CA 1
ATOM 1401 C C . VAL A 1 185 ? 3.185 -12.196 -8.349 1.00 96.69 185 VAL A C 1
ATOM 1403 O O . VAL A 1 185 ? 3.328 -11.232 -7.600 1.00 96.69 185 VAL A O 1
ATOM 1406 N N . ASP A 1 186 ? 1.988 -12.610 -8.751 1.00 92.38 186 ASP A N 1
ATOM 1407 C CA . ASP A 1 186 ? 0.731 -11.978 -8.372 1.00 92.38 186 ASP A CA 1
ATOM 1408 C C . ASP A 1 186 ? 0.281 -12.419 -6.972 1.00 92.38 186 ASP A C 1
ATOM 1410 O O . ASP A 1 186 ? -0.394 -13.432 -6.765 1.00 92.38 186 ASP A O 1
ATOM 1414 N N . THR A 1 187 ? 0.646 -11.606 -5.987 1.00 88.69 187 THR A N 1
ATOM 1415 C CA . THR A 1 187 ? 0.297 -11.811 -4.580 1.00 88.69 187 THR A CA 1
ATOM 1416 C C . THR A 1 187 ? -1.146 -11.422 -4.265 1.00 88.69 187 THR A C 1
ATOM 1418 O O . THR A 1 187 ? -1.635 -11.751 -3.186 1.00 88.69 187 THR A O 1
ATOM 1421 N N . LEU A 1 188 ? -1.850 -10.742 -5.177 1.00 83.31 188 LEU A N 1
ATOM 1422 C CA . LEU A 1 188 ? -3.256 -10.386 -5.002 1.00 83.31 188 LEU A CA 1
ATOM 1423 C C . LEU A 1 188 ? -4.174 -11.564 -5.337 1.00 83.31 188 LEU A C 1
ATOM 1425 O O . LEU A 1 188 ? -5.100 -11.850 -4.577 1.00 83.31 188 LEU A O 1
ATOM 1429 N N . THR A 1 189 ? -3.917 -12.254 -6.453 1.00 78.19 189 THR A N 1
ATOM 1430 C CA . THR A 1 189 ? -4.676 -13.457 -6.841 1.00 78.19 189 THR A CA 1
ATOM 1431 C C . THR A 1 189 ? -4.212 -14.701 -6.091 1.00 78.19 189 THR A C 1
ATOM 1433 O O . THR A 1 189 ? -5.028 -15.581 -5.822 1.00 78.19 189 THR A O 1
ATOM 1436 N N . CYS A 1 190 ? -2.945 -14.746 -5.661 1.00 80.62 190 CYS A N 1
ATOM 1437 C CA . CYS A 1 190 ? -2.406 -15.830 -4.844 1.00 80.62 190 CYS A CA 1
ATOM 1438 C C . CYS A 1 190 ? -1.672 -15.328 -3.575 1.00 80.62 190 CYS A C 1
ATOM 1440 O O . CYS A 1 190 ? -0.459 -15.518 -3.443 1.00 80.62 190 CYS A O 1
ATOM 1442 N N . PRO A 1 191 ? -2.373 -14.767 -2.564 1.00 77.19 191 PRO A N 1
ATOM 1443 C CA . PRO A 1 191 ? -1.740 -14.236 -1.345 1.00 77.19 191 PRO A CA 1
ATOM 1444 C C . PRO A 1 191 ? -0.974 -15.268 -0.509 1.00 77.19 191 PRO A C 1
ATOM 1446 O O . PRO A 1 191 ? -0.149 -14.914 0.334 1.00 77.19 191 PRO A O 1
ATOM 1449 N N . SER A 1 192 ? -1.256 -16.558 -0.703 1.00 81.69 192 SER A N 1
ATOM 1450 C CA . SER A 1 192 ? -0.554 -17.651 -0.031 1.00 81.69 192 SER A CA 1
ATOM 1451 C C . SER A 1 192 ? 0.892 -17.827 -0.500 1.00 81.69 192 SER A C 1
ATOM 1453 O O . SER A 1 192 ? 1.666 -18.429 0.236 1.00 81.69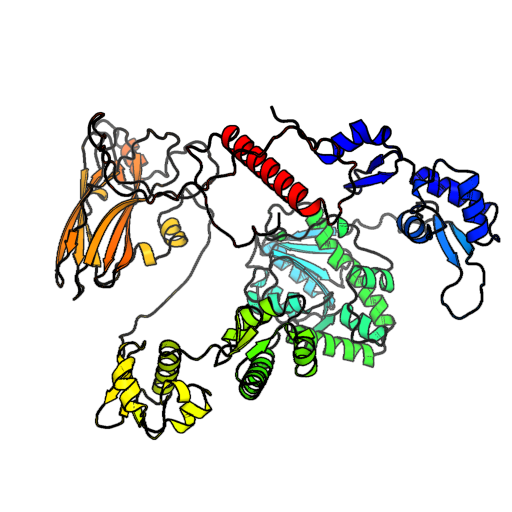 192 SER A O 1
ATOM 1455 N N . ILE A 1 193 ? 1.285 -17.292 -1.663 1.00 87.56 193 ILE A N 1
ATOM 1456 C CA . ILE A 1 193 ? 2.620 -17.516 -2.242 1.00 87.56 193 ILE A CA 1
ATOM 1457 C C . ILE A 1 193 ? 3.746 -16.987 -1.348 1.00 87.56 193 ILE A C 1
ATOM 1459 O O . ILE A 1 193 ? 4.664 -17.726 -1.019 1.00 87.56 193 ILE A O 1
ATOM 1463 N N . LEU A 1 194 ? 3.618 -15.763 -0.827 1.00 90.50 194 LEU A N 1
ATOM 1464 C CA . LEU A 1 194 ? 4.583 -15.184 0.119 1.00 90.50 194 LEU A CA 1
ATOM 1465 C C . LEU A 1 194 ? 4.428 -15.729 1.548 1.00 90.50 194 LEU A C 1
ATOM 1467 O O . LEU A 1 194 ? 5.212 -15.402 2.438 1.00 90.50 194 LEU A O 1
ATOM 1471 N N . ARG A 1 195 ? 3.410 -16.558 1.809 1.00 90.25 195 ARG A N 1
ATOM 1472 C CA . ARG A 1 195 ? 3.259 -17.275 3.084 1.00 90.25 195 ARG A CA 1
ATOM 1473 C C . ARG A 1 195 ? 3.901 -18.660 3.053 1.00 90.25 195 ARG A C 1
ATOM 1475 O O . ARG A 1 195 ? 4.150 -19.203 4.128 1.00 90.25 195 ARG A O 1
ATOM 1482 N N . ASP A 1 196 ? 4.173 -19.196 1.867 1.00 93.75 196 ASP A N 1
ATOM 1483 C CA . ASP A 1 196 ? 4.765 -20.514 1.669 1.00 93.75 196 ASP A CA 1
ATOM 1484 C C . ASP A 1 196 ? 6.210 -20.575 2.189 1.00 93.75 196 ASP A C 1
ATOM 1486 O O . ASP A 1 196 ? 7.009 -19.656 2.006 1.00 93.75 196 ASP A O 1
ATOM 1490 N N . SER A 1 197 ? 6.553 -21.664 2.875 1.00 92.56 197 SER A N 1
ATOM 1491 C CA . SER A 1 197 ? 7.841 -21.804 3.555 1.00 92.56 197 SER A CA 1
ATOM 1492 C C . SER A 1 197 ? 9.027 -21.948 2.599 1.00 92.56 197 SER A C 1
ATOM 1494 O O . SER A 1 197 ? 10.122 -21.504 2.945 1.00 92.56 197 SER A O 1
ATOM 1496 N N . GLN A 1 198 ? 8.833 -22.526 1.410 1.00 90.62 198 GLN A N 1
ATOM 1497 C CA . GLN A 1 198 ? 9.874 -22.667 0.390 1.00 90.62 198 GLN A CA 1
ATOM 1498 C C . GLN A 1 198 ? 10.196 -21.302 -0.219 1.00 90.62 198 GLN A C 1
ATOM 1500 O O . GLN A 1 198 ? 11.358 -20.902 -0.245 1.00 90.62 198 GLN A O 1
ATOM 1505 N N . VAL A 1 199 ? 9.164 -20.543 -0.600 1.00 91.50 199 VAL A N 1
ATOM 1506 C CA . VAL A 1 199 ? 9.304 -19.176 -1.135 1.00 91.50 199 VAL A CA 1
ATOM 1507 C C . VAL A 1 199 ? 10.029 -18.274 -0.137 1.00 91.50 199 VAL A C 1
ATOM 1509 O O . VAL A 1 199 ? 11.016 -17.621 -0.478 1.00 91.50 199 VAL A O 1
ATOM 1512 N N . LYS A 1 200 ? 9.596 -18.293 1.132 1.00 93.88 200 LYS A N 1
ATOM 1513 C CA . LYS A 1 200 ? 10.255 -17.545 2.211 1.00 93.88 200 LYS A CA 1
ATOM 1514 C C . LYS A 1 200 ? 11.723 -17.925 2.367 1.00 93.88 200 LYS A C 1
ATOM 1516 O O . LYS A 1 200 ? 12.563 -17.044 2.511 1.00 93.88 200 LYS A O 1
ATOM 1521 N N . ARG A 1 201 ? 12.034 -19.225 2.339 1.00 93.31 201 ARG A N 1
ATOM 1522 C CA . ARG A 1 201 ? 13.406 -19.724 2.480 1.00 93.31 201 ARG A CA 1
ATOM 1523 C C . ARG A 1 201 ? 14.304 -19.201 1.364 1.00 93.31 201 ARG A C 1
ATOM 1525 O O . ARG A 1 201 ? 15.392 -18.731 1.666 1.00 93.31 201 ARG A O 1
ATOM 1532 N N . VAL A 1 202 ? 13.847 -19.255 0.114 1.00 94.25 202 VAL A N 1
ATOM 1533 C CA . VAL A 1 202 ? 14.627 -18.799 -1.048 1.00 94.25 202 VAL A CA 1
ATOM 1534 C C . VAL A 1 202 ? 14.898 -17.294 -0.969 1.00 94.25 202 VAL A C 1
ATOM 1536 O O . VAL A 1 202 ? 16.049 -16.879 -1.078 1.00 94.25 202 VAL A O 1
ATOM 1539 N N . LEU A 1 203 ? 13.875 -16.484 -0.670 1.00 94.06 203 LEU A N 1
ATOM 1540 C CA . LEU A 1 203 ? 14.029 -15.031 -0.503 1.00 94.06 203 LEU A CA 1
ATOM 1541 C C . LEU A 1 203 ? 14.959 -14.656 0.660 1.00 94.06 203 LEU A C 1
ATOM 1543 O O . LEU A 1 203 ? 15.713 -13.693 0.558 1.00 94.06 203 LEU A O 1
ATOM 1547 N N . SER A 1 204 ? 14.907 -15.394 1.770 1.00 91.12 204 SER A N 1
ATOM 1548 C CA . SER A 1 204 ? 15.760 -15.126 2.932 1.00 91.12 204 SER A CA 1
ATOM 1549 C C . SER A 1 204 ? 17.193 -15.644 2.770 1.00 91.12 204 SER A C 1
ATOM 1551 O O . SER A 1 204 ? 18.087 -15.102 3.411 1.00 91.12 204 SER A O 1
ATOM 1553 N N . ALA A 1 205 ? 17.432 -16.669 1.945 1.00 90.75 205 ALA A N 1
ATOM 1554 C CA . ALA A 1 205 ? 18.756 -17.273 1.775 1.00 90.75 205 ALA A CA 1
ATOM 1555 C C . ALA A 1 205 ? 19.648 -16.543 0.754 1.00 90.75 205 ALA A C 1
ATOM 1557 O O . ALA A 1 205 ? 20.869 -16.551 0.904 1.00 90.75 205 ALA A O 1
ATOM 1558 N N . ALA A 1 206 ? 19.062 -15.928 -0.276 1.00 94.06 206 ALA A N 1
ATOM 1559 C CA . ALA A 1 206 ? 19.817 -15.255 -1.329 1.00 94.06 206 ALA A CA 1
ATOM 1560 C C . ALA A 1 206 ? 20.317 -13.857 -0.919 1.00 94.06 206 ALA A C 1
ATOM 1562 O O . ALA A 1 206 ? 19.757 -13.198 -0.038 1.00 94.06 206 ALA A O 1
ATOM 1563 N N . LEU A 1 207 ? 21.344 -13.360 -1.618 1.00 97.69 207 LEU A N 1
ATOM 1564 C CA . LEU A 1 207 ? 21.600 -11.921 -1.669 1.00 97.69 207 LEU A CA 1
ATOM 1565 C C . LEU A 1 207 ? 20.505 -11.269 -2.512 1.00 97.69 207 LEU A C 1
ATOM 1567 O O . LEU A 1 207 ? 20.365 -11.595 -3.687 1.00 97.69 207 LEU A O 1
ATOM 1571 N N . VAL A 1 208 ? 19.773 -10.318 -1.943 1.00 98.25 208 VAL A N 1
ATOM 1572 C CA . VAL A 1 208 ? 18.738 -9.595 -2.680 1.00 98.25 208 VAL A CA 1
ATOM 1573 C C . VAL A 1 208 ? 19.250 -8.234 -3.135 1.00 98.25 208 VAL A C 1
ATOM 1575 O O . VAL A 1 208 ? 19.654 -7.404 -2.324 1.00 98.25 208 VAL A O 1
ATOM 1578 N N . VAL A 1 209 ? 19.209 -7.997 -4.440 1.00 98.56 209 VAL A N 1
ATOM 1579 C CA . VAL A 1 209 ? 19.494 -6.713 -5.076 1.00 98.56 209 VAL A CA 1
ATOM 1580 C C . VAL A 1 209 ? 18.177 -6.031 -5.414 1.00 98.56 209 VAL A C 1
ATOM 1582 O O . VAL A 1 209 ? 17.321 -6.616 -6.071 1.00 98.56 209 VAL A O 1
ATOM 1585 N N . LEU A 1 210 ? 18.029 -4.779 -4.999 1.00 98.12 210 LEU A N 1
ATOM 1586 C CA . LEU A 1 210 ? 16.853 -3.965 -5.305 1.00 98.12 210 LEU A CA 1
ATOM 1587 C C . LEU A 1 210 ? 17.230 -2.472 -5.266 1.00 98.12 210 LEU A C 1
ATOM 1589 O O . LEU A 1 210 ? 18.375 -2.120 -4.953 1.00 98.12 210 LEU A O 1
ATOM 1593 N N . HIS A 1 211 ? 16.313 -1.579 -5.621 1.00 97.31 211 HIS A N 1
ATOM 1594 C CA . HIS A 1 211 ? 16.531 -0.134 -5.556 1.00 97.31 211 HIS A CA 1
ATOM 1595 C C . HIS A 1 211 ? 15.705 0.528 -4.448 1.00 97.31 211 HIS A C 1
ATOM 1597 O O . HIS A 1 211 ? 14.488 0.497 -4.506 1.00 97.31 211 HIS A O 1
ATOM 1603 N N . ASP A 1 212 ? 16.365 1.180 -3.483 1.00 94.38 212 ASP A N 1
ATOM 1604 C CA . ASP A 1 212 ? 15.725 1.860 -2.345 1.00 94.38 212 ASP A CA 1
ATOM 1605 C C . ASP A 1 212 ? 14.875 0.943 -1.438 1.00 94.38 212 ASP A C 1
ATOM 1607 O O . ASP A 1 212 ? 13.653 1.032 -1.369 1.00 94.38 212 ASP A O 1
ATOM 1611 N N . ALA A 1 213 ? 15.548 0.117 -0.631 1.00 93.06 213 ALA A N 1
ATOM 1612 C CA . ALA A 1 213 ? 14.936 -1.028 0.060 1.00 93.06 213 ALA A CA 1
ATOM 1613 C C . ALA A 1 213 ? 13.898 -0.732 1.139 1.00 93.06 213 ALA A C 1
ATOM 1615 O O . ALA A 1 213 ? 13.290 -1.653 1.680 1.00 93.06 213 ALA A O 1
ATOM 1616 N N . ARG A 1 214 ? 13.715 0.532 1.516 1.00 89.06 214 ARG A N 1
ATOM 1617 C CA . ARG A 1 214 ? 13.022 0.904 2.758 1.00 89.06 214 ARG A CA 1
ATOM 1618 C C . ARG A 1 214 ? 11.575 0.428 2.798 1.00 89.06 214 ARG A C 1
ATOM 1620 O O . ARG A 1 214 ? 11.131 -0.050 3.843 1.00 89.06 214 ARG A O 1
ATOM 1627 N N . ARG A 1 215 ? 10.835 0.618 1.703 1.00 87.62 215 ARG A N 1
ATOM 1628 C CA . ARG A 1 215 ? 9.406 0.287 1.636 1.00 87.62 215 ARG A CA 1
ATOM 1629 C C . ARG A 1 215 ? 9.203 -1.199 1.377 1.00 87.62 215 ARG A C 1
ATOM 1631 O O . ARG A 1 215 ? 8.405 -1.814 2.080 1.00 87.62 215 ARG A O 1
ATOM 1638 N N . ASP A 1 216 ? 10.005 -1.795 0.503 1.00 94.81 216 ASP A N 1
ATOM 1639 C CA . ASP A 1 216 ? 9.896 -3.214 0.167 1.00 94.81 216 ASP A CA 1
ATOM 1640 C C . ASP A 1 216 ? 10.127 -4.111 1.376 1.00 94.81 216 ASP A C 1
ATOM 1642 O O . ASP A 1 216 ? 9.326 -4.993 1.698 1.00 94.81 216 ASP A O 1
ATOM 1646 N N . THR A 1 217 ? 11.198 -3.843 2.126 1.00 93.00 217 THR A N 1
ATOM 1647 C CA . THR A 1 217 ? 11.537 -4.645 3.304 1.00 93.00 217 THR A CA 1
ATOM 1648 C C . THR A 1 217 ? 10.569 -4.405 4.455 1.00 93.00 217 THR A C 1
ATOM 1650 O O . THR A 1 217 ? 10.302 -5.323 5.235 1.00 93.00 217 THR A O 1
ATOM 1653 N N . ALA A 1 218 ? 10.013 -3.194 4.576 1.00 85.75 218 ALA A N 1
ATOM 1654 C CA . ALA A 1 218 ? 8.972 -2.895 5.553 1.00 85.75 218 ALA A CA 1
ATOM 1655 C C . ALA A 1 218 ? 7.680 -3.673 5.255 1.00 85.75 218 ALA A C 1
ATOM 1657 O O . ALA A 1 218 ? 7.122 -4.278 6.176 1.00 85.75 218 ALA A O 1
ATOM 1658 N N . ALA A 1 219 ? 7.258 -3.715 3.989 1.00 88.38 219 ALA A N 1
ATOM 1659 C CA . ALA A 1 219 ? 6.083 -4.445 3.532 1.00 88.38 219 ALA A CA 1
ATOM 1660 C C . ALA A 1 219 ? 6.251 -5.965 3.693 1.00 88.38 219 ALA A C 1
ATOM 1662 O O . ALA A 1 219 ? 5.423 -6.615 4.333 1.00 88.38 219 ALA A O 1
ATOM 1663 N N . LEU A 1 220 ? 7.363 -6.534 3.210 1.00 92.81 220 LEU A N 1
ATOM 1664 C CA . LEU A 1 220 ? 7.674 -7.967 3.332 1.00 92.81 220 LEU A CA 1
ATOM 1665 C C . LEU A 1 220 ? 7.669 -8.436 4.792 1.00 92.81 220 LEU A C 1
ATOM 1667 O O . LEU A 1 220 ? 7.077 -9.470 5.129 1.00 92.81 220 LEU A O 1
ATOM 1671 N N . ARG A 1 221 ? 8.276 -7.648 5.687 1.00 89.31 221 ARG A N 1
ATOM 1672 C CA . ARG A 1 221 ? 8.311 -7.947 7.121 1.00 89.31 221 ARG A CA 1
ATOM 1673 C C . ARG A 1 221 ? 6.939 -7.788 7.770 1.00 89.31 221 ARG A C 1
ATOM 1675 O O . ARG A 1 221 ? 6.517 -8.680 8.502 1.00 89.31 221 ARG A O 1
ATOM 1682 N N . GLY A 1 222 ? 6.259 -6.667 7.535 1.00 81.75 222 GLY A N 1
ATOM 1683 C CA . GLY A 1 222 ? 4.992 -6.338 8.191 1.00 81.75 222 GLY A CA 1
ATOM 1684 C C . GLY A 1 222 ? 3.834 -7.240 7.763 1.00 81.75 222 GLY A C 1
ATOM 1685 O O . GLY A 1 222 ? 3.066 -7.703 8.606 1.00 81.75 222 GLY A O 1
ATOM 1686 N N . GLN A 1 223 ? 3.758 -7.559 6.471 1.00 86.06 223 GLN A N 1
ATOM 1687 C CA . GLN A 1 223 ? 2.630 -8.285 5.889 1.00 86.06 223 GLN A CA 1
ATOM 1688 C C . GLN A 1 223 ? 2.851 -9.807 5.855 1.00 86.06 223 GLN A C 1
ATOM 1690 O O . GLN A 1 223 ? 1.891 -10.573 5.986 1.00 86.06 223 GLN A O 1
ATOM 1695 N N . PHE A 1 224 ? 4.105 -10.265 5.716 1.00 85.81 224 PHE A N 1
ATOM 1696 C CA . PHE A 1 224 ? 4.428 -11.687 5.511 1.00 85.81 224 PHE A CA 1
ATOM 1697 C C . PHE A 1 224 ? 5.485 -12.258 6.463 1.00 85.81 224 PHE A C 1
ATOM 1699 O O . PHE A 1 224 ? 5.726 -13.468 6.424 1.00 85.81 224 PHE A O 1
ATOM 1706 N N . GLN A 1 225 ? 6.070 -11.444 7.351 1.00 86.75 225 GLN A N 1
ATOM 1707 C CA . GLN A 1 225 ? 7.177 -11.836 8.239 1.00 86.75 225 GLN A CA 1
ATOM 1708 C C . GLN A 1 225 ? 8.399 -12.354 7.463 1.00 86.75 225 GLN A C 1
ATOM 1710 O O . GLN A 1 225 ? 9.114 -13.238 7.932 1.00 86.75 225 GLN A O 1
ATOM 1715 N N . ILE A 1 226 ? 8.626 -11.821 6.260 1.00 90.50 226 ILE A N 1
ATOM 1716 C CA . ILE A 1 226 ? 9.818 -12.106 5.461 1.00 90.50 226 ILE A CA 1
ATOM 1717 C C . ILE A 1 226 ? 10.895 -11.095 5.835 1.00 90.50 226 ILE A C 1
ATOM 1719 O O . ILE A 1 226 ? 10.671 -9.886 5.793 1.00 90.50 226 ILE A O 1
ATOM 1723 N N . VAL A 1 227 ? 12.071 -11.599 6.197 1.00 90.44 227 VAL A N 1
ATOM 1724 C CA . VAL A 1 227 ? 13.260 -10.788 6.458 1.00 90.44 227 VAL A CA 1
ATOM 1725 C C . VAL A 1 227 ? 14.326 -11.202 5.456 1.00 90.44 227 VAL A C 1
ATOM 1727 O O . VAL A 1 227 ? 14.705 -12.372 5.399 1.00 90.44 227 VAL A O 1
ATOM 1730 N N . LEU A 1 228 ? 14.797 -10.242 4.663 1.00 93.44 228 LEU A N 1
ATOM 1731 C CA . LEU A 1 228 ? 15.892 -10.453 3.720 1.00 93.44 228 LEU A CA 1
ATOM 1732 C C . LEU A 1 228 ? 17.213 -10.406 4.494 1.00 93.44 228 LEU A C 1
ATOM 1734 O O . LEU A 1 228 ? 17.509 -9.409 5.157 1.00 93.44 228 LEU A O 1
ATOM 1738 N N . SER A 1 229 ? 17.981 -11.496 4.474 1.00 87.25 229 SER A N 1
ATOM 1739 C CA . SER A 1 229 ? 19.174 -11.625 5.321 1.00 87.25 229 SER A CA 1
ATOM 1740 C C . SER A 1 229 ? 20.377 -10.842 4.793 1.00 87.25 229 SER A C 1
ATOM 1742 O O . SER A 1 229 ? 21.170 -10.341 5.597 1.00 87.25 229 SER A O 1
ATOM 1744 N N . SER A 1 230 ? 20.483 -10.703 3.469 1.00 94.38 230 SER A N 1
ATOM 1745 C CA . SER A 1 230 ? 21.542 -9.968 2.780 1.00 94.38 230 SER A CA 1
ATOM 1746 C C . SER A 1 230 ? 20.935 -9.105 1.676 1.00 94.38 230 SER A C 1
ATOM 1748 O O . SER A 1 230 ? 20.156 -9.602 0.863 1.00 94.38 230 SER A O 1
ATOM 1750 N N . ILE A 1 231 ? 21.251 -7.809 1.673 1.00 97.50 231 ILE A N 1
ATOM 1751 C CA . ILE A 1 231 ? 20.645 -6.824 0.769 1.00 97.50 231 ILE A CA 1
ATOM 1752 C C . ILE A 1 231 ? 21.750 -5.990 0.132 1.00 97.50 231 ILE A C 1
ATOM 1754 O O . ILE A 1 231 ? 22.608 -5.467 0.839 1.00 97.50 231 ILE A O 1
ATOM 1758 N N . PHE A 1 232 ? 21.688 -5.816 -1.183 1.00 98.38 232 PHE A N 1
ATOM 1759 C CA . PHE A 1 232 ? 22.444 -4.814 -1.922 1.00 98.38 232 PHE A CA 1
ATOM 1760 C C . PHE A 1 232 ? 21.459 -3.790 -2.497 1.00 98.38 232 PHE A C 1
ATOM 1762 O O . PHE A 1 232 ? 20.787 -4.040 -3.496 1.00 98.38 232 PHE A O 1
ATOM 1769 N N . ASP A 1 233 ? 21.351 -2.634 -1.849 1.00 97.88 233 ASP A N 1
ATOM 1770 C CA . ASP A 1 233 ? 20.523 -1.526 -2.317 1.00 97.88 233 ASP A CA 1
ATOM 1771 C C . ASP A 1 233 ? 21.318 -0.697 -3.333 1.00 97.88 233 ASP A C 1
ATOM 1773 O O . ASP A 1 233 ? 22.326 -0.066 -3.001 1.00 97.88 233 ASP A O 1
ATOM 1777 N N . THR A 1 234 ? 20.864 -0.681 -4.585 1.00 98.06 234 THR A N 1
ATOM 1778 C CA . THR A 1 234 ? 21.556 0.028 -5.671 1.00 98.06 234 THR A CA 1
ATOM 1779 C C . THR A 1 234 ? 21.631 1.545 -5.449 1.00 98.06 234 THR A C 1
ATOM 1781 O O . THR A 1 234 ? 22.560 2.189 -5.931 1.00 98.06 234 THR A O 1
ATOM 1784 N N . GLN A 1 235 ? 20.733 2.147 -4.665 1.00 95.75 235 GLN A N 1
ATOM 1785 C CA . GLN A 1 235 ? 20.839 3.563 -4.306 1.00 95.75 235 GLN A CA 1
ATOM 1786 C C . GLN A 1 235 ? 21.943 3.795 -3.262 1.00 95.75 235 GLN A C 1
ATOM 1788 O O . GLN A 1 235 ? 22.701 4.759 -3.367 1.00 95.75 235 GLN A O 1
ATOM 1793 N N . VAL A 1 236 ? 22.079 2.900 -2.276 1.00 96.12 236 VAL A N 1
ATOM 1794 C CA . VAL A 1 236 ? 23.194 2.926 -1.305 1.00 96.12 236 VAL A CA 1
ATOM 1795 C C . VAL A 1 236 ? 24.526 2.715 -2.017 1.00 96.12 236 VAL A C 1
ATOM 1797 O O . VAL A 1 236 ? 25.502 3.416 -1.747 1.00 96.12 236 VAL A O 1
ATOM 1800 N N . ALA A 1 237 ? 24.556 1.767 -2.947 1.00 97.69 237 ALA A N 1
ATOM 1801 C CA . ALA A 1 237 ? 25.725 1.466 -3.749 1.00 97.69 237 ALA A CA 1
ATOM 1802 C C . ALA A 1 237 ? 26.200 2.694 -4.542 1.00 97.69 237 ALA A C 1
ATOM 1804 O O . ALA A 1 237 ? 27.389 3.003 -4.546 1.00 97.69 237 ALA A O 1
ATOM 1805 N N . HIS A 1 238 ? 25.268 3.433 -5.151 1.00 96.56 238 HIS A N 1
ATOM 1806 C CA . HIS A 1 238 ? 25.576 4.656 -5.888 1.00 96.56 238 HIS A CA 1
ATOM 1807 C C . HIS A 1 238 ? 26.135 5.744 -4.960 1.00 96.56 238 HIS A C 1
ATOM 1809 O O . HIS A 1 238 ? 27.181 6.312 -5.247 1.00 96.56 238 HIS A O 1
ATOM 1815 N N . GLN A 1 239 ? 25.522 5.966 -3.793 1.00 93.94 239 GLN A N 1
ATOM 1816 C CA . GLN A 1 239 ? 26.024 6.922 -2.793 1.00 93.94 239 GLN A CA 1
ATOM 1817 C C . GLN A 1 239 ? 27.463 6.639 -2.354 1.00 93.94 239 GLN A C 1
ATOM 1819 O O . GLN A 1 239 ? 28.228 7.566 -2.098 1.00 93.94 239 GLN A O 1
ATOM 1824 N N . LEU A 1 240 ? 27.820 5.358 -2.219 1.00 94.81 240 LEU A N 1
ATOM 1825 C CA . LEU A 1 240 ? 29.176 4.946 -1.869 1.00 94.81 240 LEU A CA 1
ATOM 1826 C C . LEU A 1 240 ? 30.156 5.195 -3.015 1.00 94.81 240 LEU A C 1
ATOM 1828 O O . LEU A 1 240 ? 31.240 5.708 -2.759 1.00 94.81 240 LEU A O 1
ATOM 1832 N N . LEU A 1 241 ? 29.772 4.864 -4.250 1.00 94.88 241 LEU A N 1
ATOM 1833 C CA . LEU A 1 241 ? 30.595 5.091 -5.442 1.00 94.88 241 LEU A CA 1
ATOM 1834 C C . LEU A 1 241 ? 30.852 6.582 -5.703 1.00 94.88 241 LEU A C 1
ATOM 1836 O O . LEU A 1 241 ? 31.960 6.942 -6.076 1.00 94.88 241 LEU A O 1
ATOM 1840 N N . GLU A 1 242 ? 29.868 7.441 -5.439 1.00 92.00 242 GLU A N 1
ATOM 1841 C CA . GLU A 1 242 ? 29.994 8.900 -5.580 1.00 92.00 242 GLU A CA 1
ATOM 1842 C C . GLU A 1 242 ? 30.600 9.586 -4.340 1.00 92.00 242 GLU A C 1
ATOM 1844 O O . GLU A 1 242 ? 30.788 10.800 -4.323 1.00 92.00 242 GLU A O 1
ATOM 1849 N N . GLY A 1 243 ? 30.842 8.848 -3.251 1.00 84.50 243 GLY A N 1
ATOM 1850 C CA . GLY A 1 243 ? 31.324 9.418 -1.988 1.00 84.50 243 GLY A CA 1
ATOM 1851 C C . GLY A 1 243 ? 30.335 10.369 -1.294 1.00 84.50 243 GLY A C 1
ATOM 1852 O O . GLY A 1 243 ? 30.712 11.072 -0.356 1.00 84.50 243 GLY A O 1
ATOM 1853 N N . ASN A 1 244 ? 29.063 10.391 -1.704 1.00 81.81 244 ASN A N 1
ATOM 1854 C CA . ASN A 1 244 ? 28.041 11.287 -1.172 1.00 81.81 244 ASN A CA 1
ATOM 1855 C C . ASN A 1 244 ? 26.821 10.514 -0.642 1.00 81.81 244 ASN A C 1
ATOM 1857 O O . ASN A 1 244 ? 25.929 10.088 -1.374 1.00 81.81 244 ASN A O 1
ATOM 1861 N N . HIS A 1 245 ? 26.750 10.415 0.685 1.00 71.12 245 HIS A N 1
ATOM 1862 C CA . HIS A 1 245 ? 25.708 9.701 1.427 1.00 71.12 245 HIS A CA 1
ATOM 1863 C C . HIS A 1 245 ? 24.307 10.339 1.345 1.00 71.12 245 HIS A C 1
ATOM 1865 O O . HIS A 1 245 ? 23.328 9.696 1.726 1.00 71.12 245 HIS A O 1
ATOM 1871 N N . THR A 1 246 ? 24.190 11.578 0.854 1.00 64.25 246 THR A N 1
ATOM 1872 C CA . THR A 1 246 ? 22.908 12.299 0.734 1.00 64.25 246 THR A CA 1
ATOM 1873 C C . THR A 1 246 ? 22.244 12.156 -0.634 1.00 64.25 246 THR A C 1
ATOM 1875 O O . THR A 1 246 ? 21.069 12.497 -0.770 1.00 64.25 246 THR A O 1
ATOM 1878 N N . LEU A 1 247 ? 22.945 11.617 -1.641 1.00 75.06 247 LEU A N 1
ATOM 1879 C CA . LEU A 1 247 ? 22.407 11.493 -2.997 1.00 75.06 247 LEU A CA 1
ATOM 1880 C C . LEU A 1 247 ? 21.234 10.513 -3.047 1.00 75.06 247 LEU A C 1
ATOM 1882 O O . LEU A 1 247 ? 21.386 9.319 -2.791 1.00 75.06 247 LEU A O 1
ATOM 1886 N N . MET A 1 248 ? 20.058 11.012 -3.417 1.00 77.00 248 MET A N 1
ATOM 1887 C CA . MET A 1 248 ? 18.855 10.206 -3.637 1.00 77.00 248 MET A CA 1
ATOM 1888 C C . MET A 1 248 ? 18.651 9.993 -5.141 1.00 77.00 248 MET A C 1
ATOM 1890 O O . MET A 1 248 ? 17.802 10.634 -5.758 1.00 77.00 248 MET A O 1
ATOM 1894 N N . ALA A 1 249 ? 19.459 9.122 -5.747 1.00 81.31 249 ALA A N 1
ATOM 1895 C CA . ALA A 1 249 ? 19.308 8.776 -7.157 1.00 81.31 249 ALA A CA 1
ATOM 1896 C C . ALA A 1 249 ? 18.108 7.844 -7.360 1.00 81.31 249 ALA A C 1
ATOM 1898 O O . ALA A 1 249 ? 18.000 6.824 -6.682 1.00 81.31 249 ALA A O 1
ATOM 1899 N N . GLY A 1 250 ? 17.226 8.184 -8.301 1.00 88.88 250 GLY A N 1
ATOM 1900 C CA . GLY A 1 250 ? 16.168 7.276 -8.744 1.00 88.88 250 GLY A CA 1
ATOM 1901 C C . GLY A 1 250 ? 16.707 6.172 -9.657 1.00 88.88 250 GLY A C 1
ATOM 1902 O O . GLY A 1 250 ? 17.775 6.317 -10.255 1.00 88.88 250 GLY A O 1
ATOM 1903 N N . LEU A 1 251 ? 15.934 5.094 -9.815 1.00 92.69 251 LEU A N 1
ATOM 1904 C CA . LEU A 1 251 ? 16.364 3.902 -10.551 1.00 92.69 251 LEU A CA 1
ATOM 1905 C C . LEU A 1 251 ? 16.856 4.213 -11.971 1.00 92.69 251 LEU A C 1
ATOM 1907 O O . LEU A 1 251 ? 17.924 3.751 -12.340 1.00 92.69 251 LEU A O 1
ATOM 1911 N N . ASN A 1 252 ? 16.155 5.050 -12.746 1.00 92.25 252 ASN A N 1
ATOM 1912 C CA . ASN A 1 252 ? 16.573 5.376 -14.119 1.00 92.25 252 ASN A CA 1
ATOM 1913 C C . ASN A 1 252 ? 17.951 6.048 -14.200 1.00 92.25 252 ASN A C 1
ATOM 1915 O O . ASN A 1 252 ? 18.667 5.822 -15.168 1.00 92.25 252 ASN A O 1
ATOM 1919 N N . LEU A 1 253 ? 18.331 6.848 -13.198 1.00 89.88 253 LEU A N 1
ATOM 1920 C CA . LEU A 1 253 ? 19.669 7.441 -13.144 1.00 89.88 253 LEU A CA 1
ATOM 1921 C C . LEU A 1 253 ? 20.725 6.370 -12.846 1.00 89.88 253 LEU A C 1
ATOM 1923 O O . LEU A 1 253 ? 21.776 6.337 -13.474 1.00 89.88 253 LEU A O 1
ATOM 1927 N N . VAL A 1 254 ? 20.437 5.458 -11.917 1.00 93.50 254 VAL A N 1
ATOM 1928 C CA . VAL A 1 254 ? 21.333 4.331 -11.618 1.00 93.50 254 VAL A CA 1
ATOM 1929 C C . VAL A 1 254 ? 21.483 3.425 -12.847 1.00 93.50 254 VAL A C 1
ATOM 1931 O O . VAL A 1 254 ? 22.597 3.078 -13.235 1.00 93.50 254 VAL A O 1
ATOM 1934 N N . LEU A 1 255 ? 20.380 3.075 -13.507 1.00 93.62 255 LEU A N 1
ATOM 1935 C CA . LEU A 1 255 ? 20.402 2.245 -14.708 1.00 93.62 255 LEU A CA 1
ATOM 1936 C C . LEU A 1 255 ? 21.151 2.921 -15.862 1.00 93.62 255 LEU A C 1
ATOM 1938 O O . LEU A 1 255 ? 21.916 2.246 -16.548 1.00 93.62 255 LEU A O 1
ATOM 1942 N N . SER A 1 256 ? 21.019 4.237 -16.052 1.00 93.75 256 SER A N 1
ATOM 1943 C CA . SER A 1 256 ? 21.752 4.919 -17.121 1.00 93.75 256 SER A CA 1
ATOM 1944 C C . SER A 1 256 ? 23.262 4.904 -16.868 1.00 93.75 256 SER A C 1
ATOM 1946 O O . SER A 1 256 ? 24.029 4.577 -17.769 1.00 93.75 256 SER A O 1
ATOM 1948 N N . LEU A 1 257 ? 23.696 5.162 -15.630 1.00 92.69 257 LEU A N 1
ATOM 1949 C CA . LEU A 1 257 ? 25.114 5.238 -15.263 1.00 92.69 257 LEU A CA 1
ATOM 1950 C C . LEU A 1 257 ? 25.828 3.878 -15.246 1.00 92.69 257 LEU A C 1
ATOM 1952 O O . LEU A 1 257 ? 27.026 3.801 -15.545 1.00 92.69 257 LEU A O 1
ATOM 1956 N N . TYR A 1 258 ? 25.121 2.813 -14.859 1.00 95.38 258 TYR A N 1
ATOM 1957 C CA . TYR A 1 258 ? 25.730 1.502 -14.608 1.00 95.38 258 TYR A CA 1
ATOM 1958 C C . TYR A 1 258 ? 25.278 0.405 -15.578 1.00 95.38 258 TYR A C 1
ATOM 1960 O O . TYR A 1 258 ? 25.960 -0.608 -15.690 1.00 95.38 258 TYR A O 1
ATOM 1968 N N . ALA A 1 259 ? 24.178 0.593 -16.305 1.00 92.19 259 ALA A N 1
ATOM 1969 C CA . ALA A 1 259 ? 23.677 -0.367 -17.290 1.00 92.19 259 ALA A CA 1
ATOM 1970 C C . ALA A 1 259 ? 23.440 0.243 -18.686 1.00 92.19 259 ALA A C 1
ATOM 1972 O O . ALA A 1 259 ? 23.096 -0.500 -19.601 1.00 92.19 259 ALA A O 1
ATOM 1973 N N . ASN A 1 260 ? 23.657 1.553 -18.873 1.00 93.00 260 ASN A N 1
ATOM 1974 C CA . ASN A 1 260 ? 23.443 2.275 -20.134 1.00 93.00 260 ASN A CA 1
ATOM 1975 C C . ASN A 1 260 ? 22.024 2.093 -20.716 1.00 93.00 260 ASN A C 1
ATOM 1977 O O . ASN A 1 260 ? 21.836 2.000 -21.928 1.00 93.00 260 ASN A O 1
ATOM 1981 N N . VAL A 1 261 ? 21.023 2.011 -19.837 1.00 90.62 261 VAL A N 1
ATOM 1982 C CA . VAL A 1 261 ? 19.604 1.828 -20.179 1.00 90.62 261 VAL A CA 1
ATOM 1983 C C . VAL A 1 261 ? 18.722 2.680 -19.269 1.00 90.62 261 VAL A C 1
ATOM 1985 O O . VAL A 1 261 ? 19.131 3.070 -18.178 1.00 90.62 261 VAL A O 1
ATOM 1988 N N . THR A 1 262 ? 17.496 2.964 -19.698 1.00 87.81 262 THR A N 1
ATOM 1989 C CA . THR A 1 262 ? 16.469 3.620 -18.879 1.00 87.81 262 THR A CA 1
ATOM 1990 C C . THR A 1 262 ? 15.129 2.924 -19.075 1.00 87.81 262 THR A C 1
ATOM 1992 O O . THR A 1 262 ? 14.840 2.414 -20.159 1.00 87.81 262 THR A O 1
ATOM 1995 N N . ASN A 1 263 ? 14.289 2.918 -18.038 1.00 84.00 263 ASN A N 1
ATOM 1996 C CA . ASN A 1 263 ? 12.951 2.342 -18.143 1.00 84.00 263 ASN A CA 1
ATOM 1997 C C . ASN A 1 263 ? 12.092 3.239 -19.042 1.00 84.00 263 ASN A C 1
ATOM 1999 O O . ASN A 1 263 ? 11.912 4.429 -18.765 1.00 84.00 263 ASN A O 1
ATOM 2003 N N . THR A 1 264 ? 11.549 2.658 -20.108 1.00 83.31 264 THR A N 1
ATOM 2004 C CA . THR A 1 264 ? 10.768 3.338 -21.151 1.00 83.31 264 THR A CA 1
ATOM 2005 C C . THR A 1 264 ? 9.289 3.472 -20.789 1.00 83.31 264 THR A C 1
ATOM 2007 O O . THR A 1 264 ? 8.581 4.296 -21.370 1.00 83.31 264 THR A O 1
ATOM 2010 N N . MET A 1 265 ? 8.818 2.700 -19.805 1.00 76.44 265 MET A N 1
ATOM 2011 C CA . MET A 1 265 ? 7.421 2.722 -19.360 1.00 76.44 265 MET A CA 1
ATOM 2012 C C . MET A 1 265 ? 7.146 3.739 -18.246 1.00 76.44 265 MET A C 1
ATOM 2014 O O . MET A 1 265 ? 5.986 4.062 -17.987 1.00 76.44 265 MET A O 1
ATOM 2018 N N . LYS A 1 266 ? 8.181 4.297 -17.594 1.00 73.00 266 LYS A N 1
ATOM 2019 C CA . LYS A 1 266 ? 7.993 5.121 -16.384 1.00 73.00 266 LYS A CA 1
ATOM 2020 C C . LYS A 1 266 ? 7.165 6.386 -16.580 1.00 73.00 266 LYS A C 1
ATOM 2022 O O . LYS A 1 266 ? 6.474 6.798 -15.657 1.00 73.00 266 LYS A O 1
ATOM 2027 N N . THR A 1 267 ? 7.197 6.980 -17.766 1.00 71.50 267 THR A N 1
ATOM 2028 C CA . THR A 1 267 ? 6.411 8.178 -18.099 1.00 71.50 267 THR A CA 1
ATOM 2029 C C . THR A 1 267 ? 4.976 7.865 -18.528 1.00 71.50 267 THR A C 1
ATOM 2031 O O . THR A 1 267 ? 4.161 8.778 -18.617 1.00 71.50 267 THR A O 1
ATOM 2034 N N . GLN A 1 268 ? 4.653 6.594 -18.785 1.00 67.94 268 GLN A N 1
ATOM 2035 C CA . GLN A 1 268 ? 3.344 6.154 -19.280 1.00 67.94 268 GLN A CA 1
ATOM 2036 C C . GLN A 1 268 ? 2.402 5.701 -18.153 1.00 67.94 268 GLN A C 1
ATOM 2038 O O . GLN A 1 268 ? 1.197 5.575 -18.368 1.00 67.94 268 GLN A O 1
ATOM 2043 N N . VAL A 1 269 ? 2.933 5.467 -16.948 1.00 69.12 269 VAL A N 1
ATOM 2044 C CA . VAL A 1 269 ? 2.170 4.992 -15.787 1.00 69.12 269 VAL A CA 1
ATOM 2045 C C . VAL A 1 269 ? 2.014 6.111 -14.762 1.00 69.12 269 VAL A C 1
ATOM 2047 O O . VAL A 1 269 ? 2.986 6.588 -14.181 1.00 69.12 269 VAL A O 1
ATOM 2050 N N . VAL A 1 270 ? 0.765 6.512 -14.517 1.00 74.88 270 VAL A N 1
ATOM 2051 C CA . VAL A 1 270 ? 0.410 7.466 -13.458 1.00 74.88 270 VAL A CA 1
ATOM 2052 C C . VAL A 1 270 ? -0.015 6.692 -12.214 1.00 74.88 270 VAL A C 1
ATOM 2054 O O . VAL A 1 270 ? -1.049 6.019 -12.213 1.00 74.88 270 VAL A O 1
ATOM 2057 N N . HIS A 1 271 ? 0.785 6.809 -11.156 1.00 70.12 271 HIS A N 1
ATOM 2058 C CA . HIS A 1 271 ? 0.528 6.176 -9.863 1.00 70.12 271 HIS A CA 1
ATOM 2059 C C . HIS A 1 271 ? -0.741 6.735 -9.208 1.00 70.12 271 HIS A C 1
ATOM 2061 O O . HIS A 1 271 ? -0.900 7.946 -9.068 1.00 70.12 271 HIS A O 1
ATOM 2067 N N . ARG A 1 272 ? -1.651 5.839 -8.812 1.00 67.94 272 ARG A N 1
ATOM 2068 C CA . ARG A 1 272 ? -2.904 6.148 -8.104 1.00 67.94 272 ARG A CA 1
ATOM 2069 C C . ARG A 1 272 ? -3.294 4.995 -7.185 1.00 67.94 272 ARG A C 1
ATOM 2071 O O . ARG A 1 272 ? -2.895 3.854 -7.428 1.00 67.94 272 ARG A O 1
ATOM 2078 N N . GLU A 1 273 ? -4.107 5.275 -6.170 1.00 66.44 273 GLU A N 1
ATOM 2079 C CA . GLU A 1 273 ? -4.638 4.230 -5.288 1.00 66.44 273 GLU A CA 1
ATOM 2080 C C . GLU A 1 273 ? -5.346 3.130 -6.096 1.00 66.44 273 GLU A C 1
ATOM 2082 O O . GLU A 1 273 ? -6.063 3.398 -7.064 1.00 66.44 273 GLU A O 1
ATOM 2087 N N . GLY A 1 274 ? -5.094 1.872 -5.729 1.00 70.69 274 GLY A N 1
ATOM 2088 C CA . GLY A 1 274 ? -5.667 0.708 -6.405 1.00 70.69 274 GLY A CA 1
ATOM 2089 C C . GLY A 1 274 ? -5.101 0.402 -7.800 1.00 70.69 274 GLY A C 1
ATOM 2090 O O . GLY A 1 274 ? -5.593 -0.524 -8.443 1.00 70.69 274 GLY A O 1
ATOM 2091 N N . LEU A 1 275 ? -4.075 1.121 -8.293 1.00 80.06 275 LEU A N 1
ATOM 2092 C CA . LEU A 1 275 ? -3.457 0.860 -9.607 1.00 80.06 275 LEU A CA 1
ATOM 2093 C C . LEU A 1 275 ? -3.062 -0.616 -9.768 1.00 80.06 275 LEU A C 1
ATOM 2095 O O . LEU A 1 275 ? -3.478 -1.274 -10.722 1.00 80.06 275 LEU A O 1
ATOM 2099 N N . TRP A 1 276 ? -2.330 -1.133 -8.785 1.00 87.88 276 TRP A N 1
ATOM 2100 C CA . TRP A 1 276 ? -1.793 -2.493 -8.762 1.00 87.88 276 TRP A CA 1
ATOM 2101 C C . TRP A 1 276 ? -2.800 -3.562 -8.335 1.00 87.88 276 TRP A C 1
ATOM 2103 O O . TRP A 1 276 ? -2.480 -4.749 -8.361 1.00 87.88 276 TRP A O 1
ATOM 2113 N N . GLU A 1 277 ? -4.031 -3.167 -7.997 1.00 84.06 277 GLU A N 1
ATOM 2114 C CA . GLU A 1 277 ? -5.113 -4.081 -7.613 1.00 84.06 277 GLU A CA 1
ATOM 2115 C C . GLU A 1 277 ? -5.980 -4.522 -8.803 1.00 84.06 277 GLU A C 1
ATOM 2117 O O . GLU A 1 277 ? -6.806 -5.427 -8.689 1.00 84.06 277 GLU A O 1
ATOM 2122 N N . GLN A 1 278 ? -5.790 -3.896 -9.966 1.00 81.69 278 GLN A N 1
ATOM 2123 C CA . GLN A 1 278 ? -6.555 -4.184 -11.176 1.00 81.69 278 GLN A CA 1
ATOM 2124 C C . GLN A 1 278 ? -6.213 -5.572 -11.724 1.00 81.69 278 GLN A C 1
ATOM 2126 O O . GLN A 1 278 ? -5.037 -5.905 -11.886 1.00 81.69 278 GLN A O 1
ATOM 2131 N N . ARG A 1 279 ? -7.232 -6.384 -12.037 1.00 80.25 279 ARG A N 1
ATOM 2132 C CA . ARG A 1 279 ? -7.061 -7.698 -12.675 1.00 80.25 279 ARG A CA 1
ATOM 2133 C C . ARG A 1 279 ? -8.026 -7.893 -13.856 1.00 80.25 279 ARG A C 1
ATOM 2135 O O . ARG A 1 279 ? -9.196 -7.530 -13.7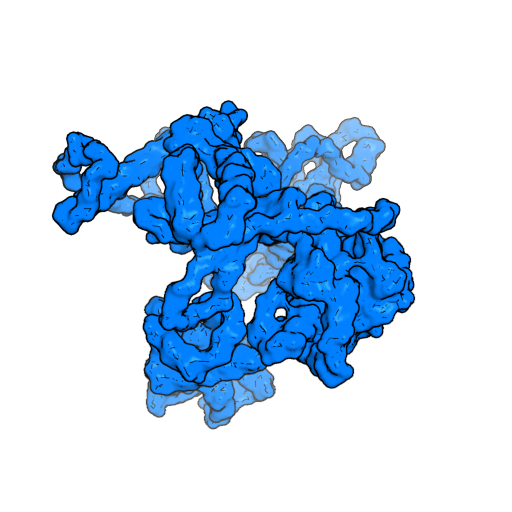17 1.00 80.25 279 ARG A O 1
ATOM 2142 N N . PRO A 1 280 ? -7.573 -8.494 -14.980 1.00 84.31 280 PRO A N 1
ATOM 2143 C CA . PRO A 1 280 ? -6.190 -8.915 -15.259 1.00 84.31 280 PRO A CA 1
ATOM 2144 C C . PRO A 1 280 ? -5.223 -7.719 -15.291 1.00 84.31 280 PRO A C 1
ATOM 2146 O O . PRO A 1 280 ? -5.650 -6.594 -15.546 1.00 84.31 280 PRO A O 1
ATOM 2149 N N . LEU A 1 281 ? -3.949 -7.946 -14.952 1.00 80.50 281 LEU A N 1
ATOM 2150 C CA . LEU A 1 281 ? -2.962 -6.865 -14.918 1.00 80.50 281 LEU A CA 1
ATOM 2151 C C . LEU A 1 281 ? -2.760 -6.337 -16.356 1.00 80.50 281 LEU A C 1
ATOM 2153 O O . LEU A 1 281 ? -2.461 -7.143 -17.240 1.00 80.50 281 LEU A O 1
ATOM 2157 N N . PRO A 1 282 ? -2.957 -5.031 -16.626 1.00 86.56 282 PRO A N 1
ATOM 2158 C CA . PRO A 1 282 ? -2.804 -4.482 -17.969 1.00 86.56 282 PRO A CA 1
ATOM 2159 C C . PRO A 1 282 ? -1.401 -4.743 -18.545 1.00 86.56 282 PRO A C 1
ATOM 2161 O O . PRO A 1 282 ? -0.430 -4.613 -17.796 1.00 86.56 282 PRO A O 1
ATOM 2164 N N . PRO A 1 283 ? -1.260 -5.016 -19.859 1.00 84.25 283 PRO A N 1
ATOM 2165 C CA . PRO A 1 283 ? 0.043 -5.259 -20.492 1.00 84.25 283 PRO A CA 1
ATOM 2166 C C . PRO A 1 283 ? 1.078 -4.162 -20.216 1.00 84.25 283 PRO A C 1
ATOM 2168 O O . PRO A 1 283 ? 2.224 -4.458 -19.899 1.00 84.25 283 PRO A O 1
ATOM 2171 N N . LEU A 1 284 ? 0.646 -2.897 -20.208 1.00 85.88 284 LEU A N 1
ATOM 2172 C CA . LEU A 1 284 ? 1.504 -1.763 -19.861 1.00 85.88 284 LEU A CA 1
ATOM 2173 C C . LEU A 1 284 ? 2.096 -1.872 -18.443 1.00 85.88 284 LEU A C 1
ATOM 2175 O O . LEU A 1 284 ? 3.255 -1.532 -18.233 1.00 85.88 284 LEU A O 1
ATOM 2179 N N . LEU A 1 285 ? 1.317 -2.351 -17.464 1.00 86.06 285 LEU A N 1
ATOM 2180 C CA . LEU A 1 285 ? 1.794 -2.533 -16.088 1.00 86.06 285 LEU A CA 1
ATOM 2181 C C . LEU A 1 285 ? 2.684 -3.772 -15.944 1.00 86.06 285 LEU A C 1
ATOM 2183 O O . LEU A 1 285 ? 3.585 -3.767 -15.114 1.00 86.06 285 LEU A O 1
ATOM 2187 N N . ILE A 1 286 ? 2.460 -4.807 -16.759 1.00 89.31 286 ILE A N 1
ATOM 2188 C CA . ILE A 1 286 ? 3.344 -5.978 -16.858 1.00 89.31 286 ILE A CA 1
ATOM 2189 C C . ILE A 1 286 ? 4.729 -5.546 -17.356 1.00 89.31 286 ILE A C 1
ATOM 2191 O O . ILE A 1 286 ? 5.736 -5.875 -16.733 1.00 89.31 286 ILE A O 1
ATOM 2195 N N . GLU A 1 287 ? 4.781 -4.772 -18.442 1.00 88.62 287 GLU A N 1
ATOM 2196 C CA . GLU A 1 287 ? 6.036 -4.260 -19.003 1.00 88.62 287 GLU A CA 1
ATOM 2197 C C . GLU A 1 287 ? 6.733 -3.279 -18.056 1.00 88.62 287 GLU A C 1
ATOM 2199 O O . GLU A 1 287 ? 7.944 -3.378 -17.863 1.00 88.62 287 GLU A O 1
ATOM 2204 N N . TYR A 1 288 ? 5.975 -2.373 -17.426 1.00 91.50 288 TYR A N 1
ATOM 2205 C CA . TYR A 1 288 ? 6.498 -1.472 -16.396 1.00 91.50 288 TYR A CA 1
ATOM 2206 C C . TYR A 1 288 ? 7.168 -2.255 -15.266 1.00 91.50 288 TYR A C 1
ATOM 2208 O O . TYR A 1 288 ? 8.348 -2.049 -14.995 1.00 91.50 288 TYR A O 1
ATOM 2216 N N . ALA A 1 289 ? 6.429 -3.187 -14.657 1.00 95.00 289 ALA A N 1
ATOM 2217 C CA . ALA A 1 289 ? 6.901 -3.973 -13.527 1.00 95.00 289 ALA A CA 1
ATOM 2218 C C . ALA A 1 289 ? 8.160 -4.770 -13.890 1.00 95.00 289 ALA A C 1
ATOM 2220 O O . ALA A 1 289 ? 9.117 -4.808 -13.123 1.00 95.00 289 ALA A O 1
ATOM 2221 N N . ALA A 1 290 ? 8.190 -5.377 -15.080 1.00 94.25 290 ALA A N 1
ATOM 2222 C CA . ALA A 1 290 ? 9.353 -6.131 -15.522 1.00 94.25 290 ALA A CA 1
ATOM 2223 C C . ALA A 1 290 ? 10.608 -5.250 -15.668 1.00 94.25 290 ALA A C 1
ATOM 2225 O O . ALA A 1 290 ? 11.703 -5.681 -15.297 1.00 94.25 290 ALA A O 1
ATOM 2226 N N . GLN A 1 291 ? 10.466 -4.015 -16.162 1.00 92.81 291 GLN A N 1
ATOM 2227 C CA . GLN A 1 291 ? 11.593 -3.098 -16.367 1.00 92.81 291 GLN A CA 1
ATOM 2228 C C . GLN A 1 291 ? 12.276 -2.652 -15.068 1.00 92.81 291 GLN A C 1
ATOM 2230 O O . GLN A 1 291 ? 13.476 -2.376 -15.083 1.00 92.81 291 GLN A O 1
ATOM 2235 N N . ASP A 1 292 ? 11.562 -2.622 -13.942 1.00 94.38 292 ASP A N 1
ATOM 2236 C CA . ASP A 1 292 ? 12.160 -2.253 -12.654 1.00 94.38 292 ASP A CA 1
ATOM 2237 C C . ASP A 1 292 ? 13.160 -3.298 -12.126 1.00 94.38 292 ASP A C 1
ATOM 2239 O O . ASP A 1 292 ? 14.050 -2.955 -11.348 1.00 94.38 292 ASP A O 1
ATOM 2243 N N . VAL A 1 293 ? 13.120 -4.535 -12.641 1.00 96.50 293 VAL A N 1
ATOM 2244 C CA . VAL A 1 293 ? 14.037 -5.619 -12.242 1.00 96.50 293 VAL A CA 1
ATOM 2245 C C . VAL A 1 293 ? 14.980 -6.065 -13.358 1.00 96.50 293 VAL A C 1
ATOM 2247 O O . VAL A 1 293 ? 16.139 -6.383 -13.089 1.00 96.50 293 VAL A O 1
ATOM 2250 N N . VAL A 1 294 ? 14.538 -6.067 -14.618 1.00 95.62 294 VAL A N 1
ATOM 2251 C CA . VAL A 1 294 ? 15.261 -6.713 -15.733 1.00 95.62 294 VAL A CA 1
ATOM 2252 C C . VAL A 1 294 ? 16.667 -6.154 -15.984 1.00 95.62 294 VAL A C 1
ATOM 2254 O O . VAL A 1 294 ? 17.553 -6.858 -16.463 1.00 95.62 294 VAL A O 1
ATOM 2257 N N . HIS A 1 295 ? 16.904 -4.890 -15.627 1.00 95.44 295 HIS A N 1
ATOM 2258 C CA . HIS A 1 295 ? 18.192 -4.221 -15.816 1.00 95.44 295 HIS A CA 1
ATOM 2259 C C . HIS A 1 295 ? 19.072 -4.205 -14.553 1.00 95.44 295 HIS A C 1
ATOM 2261 O O . HIS A 1 295 ? 20.263 -3.884 -14.636 1.00 95.44 295 HIS A O 1
ATOM 2267 N N . LEU A 1 296 ? 18.535 -4.608 -13.394 1.00 97.50 296 LEU A N 1
ATOM 2268 C CA . LEU A 1 296 ? 19.290 -4.687 -12.141 1.00 97.50 296 LEU A CA 1
ATOM 2269 C C . LEU A 1 296 ? 20.491 -5.650 -12.199 1.00 97.50 296 LEU A C 1
ATOM 2271 O O . LEU A 1 296 ? 21.527 -5.283 -11.642 1.00 97.50 296 LEU A O 1
ATOM 2275 N N . PRO A 1 297 ? 20.450 -6.812 -12.892 1.00 97.31 297 PRO A N 1
ATOM 2276 C CA . PRO A 1 297 ? 21.627 -7.671 -13.038 1.00 97.31 297 PRO A CA 1
ATOM 2277 C C . PRO A 1 297 ? 22.828 -6.967 -13.675 1.00 97.31 297 PRO A C 1
ATOM 2279 O O . PRO A 1 297 ? 23.963 -7.124 -13.215 1.00 97.31 297 PRO A O 1
ATOM 2282 N N . ALA A 1 298 ? 22.588 -6.175 -14.724 1.00 96.38 298 ALA A N 1
ATOM 2283 C CA . ALA A 1 298 ? 23.636 -5.423 -15.406 1.00 96.38 298 ALA A CA 1
ATOM 2284 C C . ALA A 1 298 ? 24.182 -4.299 -14.515 1.00 96.38 298 ALA A C 1
ATOM 2286 O O . ALA A 1 298 ? 25.399 -4.196 -14.343 1.00 96.38 298 ALA A O 1
ATOM 2287 N N . ALA A 1 299 ? 23.289 -3.526 -13.885 1.00 97.50 299 ALA A N 1
ATOM 2288 C CA . ALA A 1 299 ? 23.672 -2.448 -12.979 1.00 97.50 299 ALA A CA 1
ATOM 2289 C C . ALA A 1 299 ? 24.472 -2.977 -11.778 1.00 97.50 299 ALA A C 1
ATOM 2291 O O . ALA A 1 299 ? 25.562 -2.485 -11.504 1.00 97.50 299 ALA A O 1
ATOM 2292 N N . TYR A 1 300 ? 23.999 -4.036 -11.115 1.00 98.31 300 TYR A N 1
ATOM 2293 C CA . TYR A 1 300 ? 24.694 -4.674 -9.994 1.00 98.31 300 TYR A CA 1
ATOM 2294 C C . TYR A 1 300 ? 26.115 -5.099 -10.362 1.00 98.31 300 TYR A C 1
ATOM 2296 O O . TYR A 1 300 ? 27.057 -4.787 -9.633 1.00 98.31 300 TYR A O 1
ATOM 2304 N N . ARG A 1 301 ? 26.290 -5.768 -11.510 1.00 97.75 301 ARG A N 1
ATOM 2305 C CA . ARG A 1 301 ? 27.610 -6.214 -11.975 1.00 97.75 301 ARG A CA 1
ATOM 2306 C C . ARG A 1 301 ? 28.559 -5.034 -12.177 1.00 97.75 301 ARG A C 1
ATOM 2308 O O . ARG A 1 301 ? 29.690 -5.080 -11.700 1.00 97.75 301 ARG A O 1
ATOM 2315 N N . ALA A 1 302 ? 28.097 -3.981 -12.850 1.00 97.94 302 ALA A N 1
ATOM 2316 C CA . ALA A 1 302 ? 28.905 -2.796 -13.118 1.00 97.94 302 ALA A CA 1
ATOM 2317 C C . ALA A 1 302 ? 29.246 -2.015 -11.842 1.00 97.94 302 ALA A C 1
ATOM 2319 O O . ALA A 1 302 ? 30.377 -1.564 -11.685 1.00 97.94 302 ALA A O 1
ATOM 2320 N N . MET A 1 303 ? 28.299 -1.884 -10.910 1.00 98.06 303 MET A N 1
ATOM 2321 C CA . MET A 1 303 ? 28.534 -1.227 -9.624 1.00 98.06 303 MET A CA 1
ATOM 2322 C C . MET A 1 303 ? 29.526 -2.014 -8.776 1.00 98.06 303 MET A C 1
ATOM 2324 O O . MET A 1 303 ? 30.497 -1.442 -8.292 1.00 98.06 303 MET A O 1
ATOM 2328 N N . LYS A 1 304 ? 29.328 -3.332 -8.649 1.00 97.62 304 LYS A N 1
ATOM 2329 C CA . LYS A 1 304 ? 30.230 -4.213 -7.901 1.00 97.62 304 LYS A CA 1
ATOM 2330 C C . LYS A 1 304 ? 31.652 -4.174 -8.458 1.00 97.62 304 LYS A C 1
ATOM 2332 O O . LYS A 1 304 ? 32.589 -4.105 -7.677 1.00 97.62 304 LYS A O 1
ATOM 2337 N N . ALA A 1 305 ? 31.817 -4.151 -9.781 1.00 97.38 305 ALA A N 1
ATOM 2338 C CA . ALA A 1 305 ? 33.131 -4.052 -10.420 1.00 97.38 305 ALA A CA 1
ATOM 2339 C C . ALA A 1 305 ? 33.867 -2.729 -10.127 1.00 97.38 305 ALA A C 1
ATOM 2341 O O . ALA A 1 305 ? 35.089 -2.681 -10.217 1.00 97.38 305 ALA A O 1
ATOM 2342 N N . ARG A 1 306 ? 33.139 -1.659 -9.781 1.00 97.31 306 ARG A N 1
ATOM 2343 C CA . ARG A 1 306 ? 33.713 -0.356 -9.400 1.00 97.31 306 ARG A CA 1
ATOM 2344 C C . ARG A 1 306 ? 33.957 -0.221 -7.892 1.00 97.31 306 ARG A C 1
ATOM 2346 O O . ARG A 1 306 ? 34.503 0.789 -7.460 1.00 97.31 306 ARG A O 1
ATOM 2353 N N . MET A 1 307 ? 33.528 -1.190 -7.087 1.00 97.62 307 MET A N 1
ATOM 2354 C CA . MET A 1 307 ? 33.678 -1.164 -5.634 1.00 97.62 307 MET A CA 1
ATOM 2355 C C . MET A 1 307 ? 34.927 -1.919 -5.190 1.00 97.62 307 MET A C 1
ATOM 2357 O O . MET A 1 307 ? 35.240 -2.984 -5.711 1.00 97.62 307 MET A O 1
ATOM 2361 N N . THR A 1 308 ? 35.590 -1.407 -4.154 1.00 97.56 308 THR A N 1
ATOM 2362 C CA . THR A 1 308 ? 36.524 -2.211 -3.356 1.00 97.56 308 THR A CA 1
ATOM 2363 C C . THR A 1 308 ? 35.753 -3.166 -2.439 1.00 97.56 308 THR A C 1
ATOM 2365 O O . THR A 1 308 ? 34.578 -2.930 -2.140 1.00 97.56 308 THR A O 1
ATOM 2368 N N . ASP A 1 309 ? 36.410 -4.199 -1.909 1.00 96.31 309 ASP A N 1
ATOM 2369 C CA . ASP A 1 309 ? 35.787 -5.128 -0.950 1.00 96.31 309 ASP A CA 1
ATOM 2370 C C . ASP A 1 309 ? 35.233 -4.410 0.291 1.00 96.31 309 ASP A C 1
ATOM 2372 O O . ASP A 1 309 ? 34.153 -4.740 0.793 1.00 96.31 309 ASP A O 1
ATOM 2376 N N . ALA A 1 310 ? 35.931 -3.367 0.753 1.00 96.06 310 ALA A N 1
ATOM 2377 C CA . ALA A 1 310 ? 35.483 -2.525 1.857 1.00 96.06 310 ALA A CA 1
ATOM 2378 C C . ALA A 1 310 ? 34.210 -1.739 1.500 1.00 96.06 310 ALA A C 1
ATOM 2380 O O . ALA A 1 310 ? 33.274 -1.685 2.299 1.00 96.06 310 ALA A O 1
ATOM 2381 N N . MET A 1 311 ? 34.137 -1.168 0.292 1.00 96.19 311 MET A N 1
ATOM 2382 C CA . MET A 1 311 ? 32.933 -0.477 -0.184 1.00 96.19 311 MET A CA 1
ATOM 2383 C C . MET A 1 311 ? 31.764 -1.442 -0.354 1.00 96.19 311 MET A C 1
ATOM 2385 O O . MET A 1 311 ? 30.644 -1.109 0.027 1.00 96.19 311 MET A O 1
ATOM 2389 N N . TYR A 1 312 ? 32.015 -2.637 -0.887 1.00 97.75 312 TYR A N 1
ATOM 2390 C CA . TYR A 1 312 ? 30.990 -3.659 -1.059 1.00 97.75 312 TYR A CA 1
ATOM 2391 C C . TYR A 1 312 ? 30.428 -4.115 0.293 1.00 97.75 312 TYR A C 1
ATOM 2393 O O . TYR A 1 312 ? 29.213 -4.129 0.482 1.00 97.75 312 TYR A O 1
ATOM 2401 N N . THR A 1 313 ? 31.298 -4.386 1.268 1.00 97.56 313 THR A N 1
ATOM 2402 C CA . THR A 1 313 ? 30.898 -4.736 2.641 1.00 97.56 313 THR A CA 1
ATOM 2403 C C . THR A 1 313 ? 30.086 -3.609 3.282 1.00 97.56 313 THR A C 1
ATOM 2405 O O . THR A 1 313 ? 28.968 -3.834 3.747 1.00 97.56 313 THR A O 1
ATOM 2408 N N . ALA A 1 314 ? 30.574 -2.366 3.197 1.00 95.75 314 ALA A N 1
ATOM 2409 C CA . ALA A 1 314 ? 29.852 -1.196 3.692 1.00 95.75 314 ALA A CA 1
ATOM 2410 C C . ALA A 1 314 ? 28.498 -1.000 2.991 1.00 95.75 314 ALA A C 1
ATOM 2412 O O . ALA A 1 314 ? 27.544 -0.531 3.614 1.00 95.75 314 ALA A O 1
ATOM 2413 N N . CYS A 1 315 ? 28.392 -1.356 1.708 1.00 97.31 315 CYS A N 1
ATOM 2414 C CA . CYS A 1 315 ? 27.139 -1.322 0.966 1.00 97.31 315 CYS A CA 1
ATOM 2415 C C . CYS A 1 315 ? 26.129 -2.303 1.553 1.00 97.31 315 CYS A C 1
ATOM 2417 O O . CYS A 1 315 ? 24.994 -1.902 1.806 1.00 97.31 315 CYS A O 1
ATOM 2419 N N . LEU A 1 316 ? 26.524 -3.551 1.818 1.00 96.88 316 LEU A N 1
ATOM 2420 C CA . LEU A 1 316 ? 25.637 -4.550 2.419 1.00 96.88 316 LEU A CA 1
ATOM 2421 C C . LEU A 1 316 ? 25.182 -4.129 3.824 1.00 96.88 316 LEU A C 1
ATOM 2423 O O . LEU A 1 316 ? 23.985 -4.162 4.123 1.00 96.88 316 LEU A O 1
ATOM 2427 N N . ASP A 1 317 ? 26.104 -3.637 4.654 1.00 94.00 317 ASP A N 1
ATOM 2428 C CA . ASP A 1 317 ? 25.794 -3.173 6.011 1.00 94.00 317 ASP A CA 1
ATOM 2429 C C . ASP A 1 317 ? 24.834 -1.980 6.0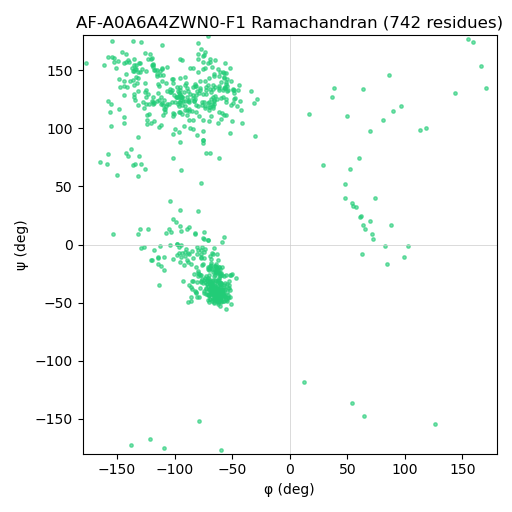05 1.00 94.00 317 ASP A C 1
ATOM 2431 O O . ASP A 1 317 ? 23.827 -1.969 6.721 1.00 94.00 317 ASP A O 1
ATOM 2435 N N . ARG A 1 318 ? 25.094 -0.980 5.153 1.00 93.50 318 ARG A N 1
ATOM 2436 C CA . ARG A 1 318 ? 24.228 0.201 5.015 1.00 93.50 318 ARG A CA 1
ATOM 2437 C C . ARG A 1 318 ? 22.879 -0.145 4.400 1.00 93.50 318 ARG A C 1
ATOM 2439 O O . ARG A 1 318 ? 21.876 0.419 4.829 1.00 93.50 318 ARG A O 1
ATOM 2446 N N . SER A 1 319 ? 22.832 -1.073 3.446 1.00 94.94 319 SER A N 1
ATOM 2447 C CA . SER A 1 319 ? 21.582 -1.566 2.853 1.00 94.94 319 SER A CA 1
ATOM 2448 C C . SER A 1 319 ? 20.725 -2.266 3.906 1.00 94.94 319 SER A C 1
ATOM 2450 O O . SER A 1 319 ? 19.539 -1.969 4.039 1.00 94.94 319 SER A O 1
ATOM 2452 N N . LYS A 1 320 ? 21.332 -3.121 4.739 1.00 90.00 320 LYS A N 1
ATOM 2453 C CA . LYS A 1 320 ? 20.657 -3.780 5.864 1.00 90.00 320 LYS A CA 1
ATOM 2454 C C . LYS A 1 320 ? 20.185 -2.776 6.916 1.00 90.00 320 LYS A C 1
ATOM 2456 O O . LYS A 1 320 ? 19.032 -2.827 7.341 1.00 90.00 320 LYS A O 1
ATOM 2461 N N . ALA A 1 321 ? 21.028 -1.815 7.294 1.00 84.25 321 ALA A N 1
ATOM 2462 C CA . ALA A 1 321 ? 20.649 -0.743 8.210 1.00 84.25 321 ALA A CA 1
ATOM 2463 C C . ALA A 1 321 ? 19.475 0.080 7.650 1.00 84.25 321 ALA A C 1
ATOM 2465 O O . ALA A 1 321 ? 18.503 0.331 8.368 1.00 84.25 321 ALA A O 1
ATOM 2466 N N . ARG A 1 322 ? 19.505 0.423 6.355 1.00 80.44 322 ARG A N 1
ATOM 2467 C CA . ARG A 1 322 ? 18.431 1.126 5.634 1.00 80.44 322 ARG A CA 1
ATOM 2468 C C . ARG A 1 322 ? 17.123 0.323 5.619 1.00 80.44 322 ARG A C 1
ATOM 2470 O O . ARG A 1 322 ? 16.073 0.860 5.965 1.00 80.44 322 ARG A O 1
ATOM 2477 N N . ALA A 1 323 ? 17.198 -0.977 5.350 1.00 73.62 323 ALA A N 1
ATOM 2478 C CA . ALA A 1 323 ? 16.063 -1.900 5.412 1.00 73.62 323 ALA A CA 1
ATOM 2479 C C . ALA A 1 323 ? 15.455 -2.026 6.824 1.00 73.62 323 ALA A C 1
ATOM 2481 O O . ALA A 1 323 ? 14.249 -2.237 6.979 1.00 73.62 323 ALA A O 1
ATOM 2482 N N . THR A 1 324 ? 16.268 -1.863 7.875 1.00 63.94 324 THR A N 1
ATOM 2483 C CA . THR A 1 324 ? 15.788 -1.841 9.269 1.00 63.94 324 THR A CA 1
ATOM 2484 C C . THR A 1 324 ? 15.264 -0.474 9.726 1.00 63.94 324 THR A C 1
ATOM 2486 O O . THR A 1 324 ? 14.390 -0.434 10.593 1.00 63.94 324 THR A O 1
ATOM 2489 N N . THR A 1 325 ? 15.721 0.625 9.111 1.00 50.44 325 THR A N 1
ATOM 2490 C CA . THR A 1 325 ? 15.338 2.021 9.424 1.00 50.44 325 THR A CA 1
ATOM 2491 C C . THR A 1 325 ? 14.129 2.536 8.632 1.00 50.44 325 THR A C 1
ATOM 2493 O O . THR A 1 325 ? 13.626 3.610 8.947 1.00 50.44 325 THR A O 1
ATOM 2496 N N . GLY A 1 326 ? 13.582 1.752 7.690 1.00 43.03 326 GLY A N 1
ATOM 2497 C CA . GLY A 1 326 ? 12.264 1.984 7.066 1.00 43.03 326 GLY A CA 1
ATOM 2498 C C . GLY A 1 326 ? 11.078 1.908 8.044 1.00 43.03 326 GLY A C 1
ATOM 2499 O O . GLY A 1 326 ? 9.960 2.283 7.711 1.00 43.03 326 GLY A O 1
ATOM 2500 N N . ALA A 1 327 ? 11.330 1.485 9.284 1.00 41.59 327 ALA A N 1
ATOM 2501 C CA . ALA A 1 327 ? 10.559 1.951 10.421 1.00 41.59 327 ALA A CA 1
ATOM 2502 C C . ALA A 1 327 ? 11.292 3.172 10.977 1.00 41.59 327 ALA A C 1
ATOM 2504 O O . ALA A 1 327 ? 12.279 3.006 11.698 1.00 41.59 327 ALA A O 1
ATOM 2505 N N . THR A 1 328 ? 10.819 4.390 10.693 1.00 49.75 328 THR A N 1
ATOM 2506 C CA . THR A 1 328 ? 11.110 5.512 11.589 1.00 49.75 328 THR A CA 1
ATOM 2507 C C . THR A 1 328 ? 10.732 5.006 12.969 1.00 49.75 328 THR A C 1
ATOM 2509 O O . THR A 1 328 ? 9.554 4.733 13.209 1.00 49.75 328 THR A O 1
ATOM 2512 N N . SER A 1 329 ? 11.728 4.704 13.813 1.00 51.50 329 SER A N 1
ATOM 2513 C CA . SER A 1 329 ? 11.421 3.976 15.037 1.00 51.50 329 SER A CA 1
ATOM 2514 C C . SER A 1 329 ? 10.407 4.829 15.778 1.00 51.50 329 SER A C 1
ATOM 2516 O O . SER A 1 329 ? 10.614 6.029 15.976 1.00 51.50 329 SER A O 1
ATOM 2518 N N . SER A 1 330 ? 9.279 4.233 16.143 1.00 55.75 330 SER A N 1
ATOM 2519 C CA . SER A 1 330 ? 8.294 4.875 17.009 1.00 55.75 330 SER A CA 1
ATOM 2520 C C . SER A 1 330 ? 8.986 5.520 18.220 1.00 55.75 330 SER A C 1
ATOM 2522 O O . SER A 1 330 ? 8.554 6.564 18.692 1.00 55.75 330 SER A O 1
ATOM 2524 N N . ALA A 1 331 ? 10.130 4.967 18.643 1.00 54.88 331 ALA A N 1
ATOM 2525 C CA . ALA A 1 331 ? 11.046 5.527 19.627 1.00 54.88 331 ALA A CA 1
ATOM 2526 C C . ALA A 1 331 ? 11.713 6.865 19.231 1.00 54.88 331 ALA A C 1
ATOM 2528 O O . ALA A 1 331 ? 11.781 7.752 20.076 1.00 54.88 331 ALA A O 1
ATOM 2529 N N . ALA A 1 332 ? 12.201 7.044 18.000 1.00 65.25 332 ALA A N 1
ATOM 2530 C CA . ALA A 1 332 ? 12.818 8.293 17.534 1.00 65.25 332 ALA A CA 1
ATOM 2531 C C . ALA A 1 332 ? 11.786 9.420 17.397 1.00 65.25 332 ALA A C 1
ATOM 2533 O O . ALA A 1 332 ? 11.996 10.497 17.947 1.00 65.25 332 ALA A O 1
ATOM 2534 N N . ILE A 1 333 ? 10.636 9.137 16.768 1.00 74.31 333 ILE A N 1
ATOM 2535 C CA . ILE A 1 333 ? 9.513 10.087 16.687 1.00 74.31 333 ILE A CA 1
ATOM 2536 C C . ILE A 1 333 ? 9.081 10.491 18.097 1.00 74.31 333 ILE A C 1
ATOM 2538 O O . ILE A 1 333 ? 8.990 11.675 18.412 1.00 74.31 333 ILE A O 1
ATOM 2542 N N . ARG A 1 334 ? 8.881 9.509 18.983 1.00 72.19 334 ARG A N 1
ATOM 2543 C CA . ARG A 1 334 ? 8.473 9.768 20.364 1.00 72.19 334 ARG A CA 1
ATOM 2544 C C . ARG A 1 334 ? 9.511 10.572 21.142 1.00 72.19 334 ARG A C 1
ATOM 2546 O O . ARG A 1 334 ? 9.126 11.451 21.901 1.00 72.19 334 ARG A O 1
ATOM 2553 N N . ARG A 1 335 ? 10.808 10.311 20.956 1.00 79.38 335 ARG A N 1
ATOM 2554 C CA . ARG A 1 335 ? 11.889 11.062 21.613 1.00 79.38 335 ARG A CA 1
ATOM 2555 C C . ARG A 1 335 ? 11.879 12.532 21.198 1.00 79.38 335 ARG A C 1
ATOM 2557 O O . ARG A 1 335 ? 11.881 13.387 22.081 1.00 79.38 335 ARG A O 1
ATOM 2564 N N . THR A 1 336 ? 11.810 12.812 19.897 1.00 83.38 336 THR A N 1
ATOM 2565 C CA . THR A 1 336 ? 11.732 14.186 19.381 1.00 83.38 336 THR A CA 1
ATOM 2566 C C . THR A 1 336 ? 10.477 14.882 19.897 1.00 83.38 336 THR A C 1
ATOM 2568 O O . THR A 1 336 ? 10.576 15.960 20.472 1.00 83.38 336 THR A O 1
ATOM 2571 N N . LEU A 1 337 ? 9.306 14.240 19.829 1.00 84.00 337 LEU A N 1
ATOM 2572 C CA . LEU A 1 337 ? 8.067 14.815 20.364 1.00 84.00 337 LEU A CA 1
ATOM 2573 C C . LEU A 1 337 ? 8.141 15.116 21.872 1.00 84.00 337 LEU A C 1
ATOM 2575 O O . LEU A 1 337 ? 7.625 16.138 22.315 1.00 84.00 337 LEU A O 1
ATOM 2579 N N . VAL A 1 338 ? 8.810 14.273 22.669 1.00 79.31 338 VAL A N 1
ATOM 2580 C CA . VAL A 1 338 ? 9.027 14.538 24.103 1.00 79.31 338 VAL A CA 1
ATOM 2581 C C . VAL A 1 338 ? 9.903 15.777 24.298 1.00 79.31 338 VAL A C 1
ATOM 2583 O O . VAL A 1 338 ? 9.551 16.651 25.088 1.00 79.31 338 VAL A O 1
ATOM 2586 N N . GLN A 1 339 ? 11.006 15.910 23.561 1.00 84.38 339 GLN A N 1
ATOM 2587 C CA . GLN A 1 339 ? 11.876 17.089 23.659 1.00 84.38 339 GLN A CA 1
ATOM 2588 C C . GLN A 1 339 ? 11.154 18.369 23.214 1.00 84.38 339 GLN A C 1
ATOM 2590 O O . GLN A 1 339 ? 11.277 19.409 23.864 1.00 84.38 339 GLN A O 1
ATOM 2595 N N . MET A 1 340 ? 10.338 18.277 22.163 1.00 86.25 340 MET A N 1
ATOM 2596 C CA . MET A 1 340 ? 9.490 19.373 21.703 1.00 86.25 340 MET A CA 1
ATOM 2597 C C . MET A 1 340 ? 8.442 19.768 22.739 1.00 86.25 340 MET A C 1
ATOM 2599 O O . MET A 1 340 ? 8.219 20.958 22.943 1.00 86.25 340 MET A O 1
ATOM 2603 N N . SER A 1 341 ? 7.838 18.805 23.440 1.00 80.44 341 SER A N 1
ATOM 2604 C CA . SER A 1 341 ? 6.880 19.108 24.507 1.00 80.44 341 SER A CA 1
ATOM 2605 C C . SER A 1 341 ? 7.525 19.912 25.640 1.00 80.44 341 SER A C 1
ATOM 2607 O O . SER A 1 341 ? 6.980 20.923 26.076 1.00 80.44 341 SER A O 1
ATOM 2609 N N . THR A 1 342 ? 8.746 19.552 26.039 1.00 79.56 342 THR A N 1
ATOM 2610 C CA . THR A 1 342 ? 9.521 20.305 27.032 1.00 79.56 342 THR A CA 1
ATOM 2611 C C . THR A 1 342 ? 9.838 21.718 26.547 1.00 79.56 342 THR A C 1
ATOM 2613 O O . THR A 1 342 ? 9.703 22.678 27.304 1.00 79.56 342 THR A O 1
ATOM 2616 N N . TYR A 1 343 ? 10.220 21.864 25.278 1.00 83.12 343 TYR A N 1
ATOM 2617 C CA . TYR A 1 343 ? 10.502 23.169 24.683 1.00 83.12 343 TYR A CA 1
ATOM 2618 C C . TYR A 1 343 ? 9.257 24.066 24.623 1.00 83.12 343 TYR A C 1
ATOM 2620 O O . TYR A 1 343 ? 9.324 25.230 25.008 1.00 83.12 343 TYR A O 1
ATOM 2628 N N . LEU A 1 344 ? 8.104 23.519 24.224 1.00 80.88 344 LEU A N 1
ATOM 2629 C CA . LEU A 1 344 ? 6.833 24.247 24.213 1.00 80.88 344 LEU A CA 1
ATOM 2630 C C . LEU A 1 344 ? 6.426 24.695 25.621 1.00 80.88 344 LEU A C 1
ATOM 2632 O O . LEU A 1 344 ? 5.977 25.826 25.778 1.00 80.88 344 LEU A O 1
ATOM 2636 N N . LEU A 1 345 ? 6.629 23.863 26.652 1.00 74.25 345 LEU A N 1
ATOM 2637 C CA . LEU A 1 345 ? 6.400 24.261 28.050 1.00 74.25 345 LEU A CA 1
ATOM 2638 C C . LEU A 1 345 ? 7.275 25.455 28.455 1.00 74.25 345 LEU A C 1
ATOM 2640 O O . LEU A 1 345 ? 6.775 26.397 29.064 1.00 74.25 345 LEU A O 1
ATOM 2644 N N . GLN A 1 346 ? 8.562 25.433 28.098 1.00 74.69 346 GLN A N 1
ATOM 2645 C CA . GLN A 1 346 ? 9.500 26.523 28.395 1.00 74.69 346 GLN A CA 1
ATOM 2646 C C . GLN A 1 346 ? 9.165 27.813 27.632 1.00 74.69 346 GLN A C 1
ATOM 2648 O O . GLN A 1 346 ? 9.391 28.903 28.149 1.00 74.69 346 GLN A O 1
ATOM 2653 N N . ALA A 1 347 ? 8.591 27.695 26.434 1.00 70.12 347 ALA A N 1
ATOM 2654 C CA . ALA A 1 347 ? 8.171 28.815 25.595 1.00 70.12 347 ALA A CA 1
ATOM 2655 C C . ALA A 1 347 ? 6.792 29.406 25.972 1.00 70.12 347 ALA A C 1
ATOM 2657 O O . ALA A 1 347 ? 6.262 30.232 25.235 1.00 70.12 347 ALA A O 1
ATOM 2658 N N . GLY A 1 348 ? 6.188 29.000 27.098 1.00 62.19 348 GLY A N 1
ATOM 2659 C CA . GLY A 1 348 ? 4.878 29.509 27.535 1.00 62.19 348 GLY A CA 1
ATOM 2660 C C . GLY A 1 348 ? 3.672 28.738 26.980 1.00 62.19 348 GLY A C 1
ATOM 2661 O O . GLY A 1 348 ? 2.545 29.223 27.039 1.00 62.19 348 GLY A O 1
ATOM 2662 N N . GLY A 1 349 ? 3.890 27.526 26.465 1.00 64.06 349 GLY A N 1
ATOM 2663 C CA . GLY A 1 349 ? 2.852 26.562 26.082 1.00 64.06 349 GLY A CA 1
ATOM 2664 C C . GLY A 1 349 ? 2.519 26.510 24.588 1.00 64.06 349 GLY A C 1
ATOM 2665 O O . GLY A 1 349 ? 1.840 25.572 24.164 1.00 64.06 349 GLY A O 1
ATOM 2666 N N . TYR A 1 350 ? 3.002 27.463 23.785 1.00 78.75 350 TYR A N 1
ATOM 2667 C CA . TYR A 1 350 ? 2.810 27.480 22.333 1.00 78.75 350 TYR A CA 1
ATOM 2668 C C . TYR A 1 350 ? 3.916 28.245 21.597 1.00 78.75 350 TYR A C 1
ATOM 2670 O O . TYR A 1 350 ? 4.596 29.088 22.176 1.00 78.75 350 TYR A O 1
ATOM 2678 N N . ILE A 1 351 ? 4.040 27.987 20.296 1.00 82.06 351 ILE A N 1
ATOM 2679 C CA . ILE A 1 351 ? 4.799 28.803 19.339 1.00 82.06 351 ILE A CA 1
ATOM 2680 C C . ILE A 1 351 ? 3.958 29.026 18.076 1.00 82.06 351 ILE A C 1
ATOM 2682 O O . ILE A 1 351 ? 3.084 28.217 17.761 1.00 82.06 351 ILE A O 1
ATOM 2686 N N . HIS A 1 352 ? 4.214 30.105 17.337 1.00 77.75 352 HIS A N 1
ATOM 2687 C CA . HIS A 1 352 ? 3.578 30.338 16.036 1.00 77.75 352 HIS A CA 1
ATOM 2688 C C . HIS A 1 352 ? 4.324 29.570 14.938 1.00 77.75 352 HIS A C 1
ATOM 2690 O O . HIS A 1 352 ? 5.552 29.565 14.917 1.00 77.75 352 HIS A O 1
ATOM 2696 N N . LEU A 1 353 ? 3.621 28.941 13.998 1.00 74.12 353 LEU A N 1
ATOM 2697 C CA . LEU A 1 353 ? 4.269 28.239 12.879 1.00 74.12 353 LEU A CA 1
ATOM 2698 C C . LEU A 1 353 ? 4.909 29.201 11.866 1.00 74.12 353 LEU A C 1
ATOM 2700 O O . LEU A 1 353 ? 5.841 28.816 11.158 1.00 74.12 353 LEU A O 1
ATOM 2704 N N . SER A 1 354 ? 4.498 30.469 11.865 1.00 69.44 354 SER A N 1
ATOM 2705 C CA . SER A 1 354 ? 5.173 31.553 11.143 1.00 69.44 354 SER A CA 1
ATOM 2706 C C . SER A 1 354 ? 6.635 31.753 11.575 1.00 69.44 354 SER A C 1
ATOM 2708 O O . SER A 1 354 ? 7.426 32.289 10.805 1.00 69.44 354 SER A O 1
ATOM 2710 N N . THR A 1 355 ? 7.038 31.256 12.754 1.00 65.00 355 THR A N 1
ATOM 2711 C CA . THR A 1 355 ? 8.438 31.229 13.215 1.00 65.00 355 THR A CA 1
ATOM 2712 C C . THR A 1 355 ? 9.094 29.850 13.067 1.00 65.00 355 THR A C 1
ATOM 2714 O O . THR A 1 355 ? 10.096 29.561 13.724 1.00 65.00 355 THR A O 1
ATOM 2717 N N . SER A 1 356 ? 8.568 28.988 12.185 1.00 63.72 356 SER A N 1
ATOM 2718 C CA . SER A 1 356 ? 9.030 27.602 11.970 1.00 63.72 356 SER A CA 1
ATOM 2719 C C . SER A 1 356 ? 10.536 27.455 11.731 1.00 63.72 356 SER A C 1
ATOM 2721 O O . SER A 1 356 ? 11.104 26.426 12.093 1.00 63.72 356 SER A O 1
ATOM 2723 N N . SER A 1 357 ? 11.222 28.478 11.219 1.00 67.81 357 SER A N 1
ATOM 2724 C CA . SER A 1 357 ? 12.686 28.518 11.099 1.00 67.81 357 SER A CA 1
ATOM 2725 C C . SER A 1 357 ? 13.388 28.263 12.442 1.00 67.81 357 SER A C 1
ATOM 2727 O O . SER A 1 357 ? 14.360 27.512 12.504 1.00 67.81 357 SER A O 1
ATOM 2729 N N . ALA A 1 358 ? 12.866 28.824 13.539 1.00 67.50 358 ALA A N 1
ATOM 2730 C CA . ALA A 1 358 ? 13.387 28.609 14.889 1.00 67.50 358 ALA A CA 1
ATOM 2731 C C . ALA A 1 358 ? 13.090 27.192 15.411 1.00 67.50 358 ALA A C 1
ATOM 2733 O O . ALA A 1 358 ? 13.886 26.627 16.163 1.00 67.50 358 ALA A O 1
ATOM 2734 N N . LEU A 1 359 ? 11.973 26.596 14.978 1.00 76.62 359 LEU A N 1
ATOM 2735 C CA . LEU A 1 359 ? 11.610 25.217 15.307 1.00 76.62 359 LEU A CA 1
ATOM 2736 C C . LEU A 1 359 ? 12.586 24.226 14.663 1.00 76.62 359 LEU A C 1
ATOM 2738 O O . LEU A 1 359 ? 13.098 23.342 15.345 1.00 76.62 359 LEU A O 1
ATOM 2742 N N . TYR A 1 360 ? 12.894 24.412 13.379 1.00 78.56 360 TYR A N 1
ATOM 2743 C CA . TYR A 1 360 ? 13.860 23.580 12.660 1.00 78.56 360 TYR A CA 1
ATOM 2744 C C . TYR A 1 360 ? 15.296 23.775 13.152 1.00 78.56 360 TYR A C 1
ATOM 2746 O O . TYR A 1 360 ? 16.042 22.805 13.233 1.00 78.56 360 TYR A O 1
ATOM 2754 N N . ALA A 1 361 ? 15.675 24.992 13.554 1.00 78.00 361 ALA A N 1
ATOM 2755 C CA . ALA A 1 361 ? 16.978 25.233 14.175 1.00 78.00 361 ALA A CA 1
ATOM 2756 C C . ALA A 1 361 ? 17.141 24.477 15.507 1.00 78.00 361 ALA A C 1
ATOM 2758 O O . ALA A 1 361 ? 18.241 24.050 15.852 1.00 78.00 361 ALA A O 1
ATOM 2759 N N . LYS A 1 362 ? 16.048 24.306 16.262 1.00 80.31 362 LYS A N 1
ATOM 2760 C CA . LYS A 1 362 ? 16.045 23.602 17.551 1.00 80.31 362 LYS A CA 1
ATOM 2761 C C . LYS A 1 362 ? 15.921 22.079 17.404 1.00 80.31 362 LYS A C 1
ATOM 2763 O O . LYS A 1 362 ? 16.467 21.360 18.236 1.00 80.31 362 LYS A O 1
ATOM 2768 N N . PHE A 1 363 ? 15.223 21.613 16.367 1.00 85.06 363 PHE A N 1
ATOM 2769 C CA . PHE A 1 363 ? 14.921 20.202 16.093 1.00 85.06 363 PHE A CA 1
ATOM 2770 C C . PHE A 1 363 ? 15.183 19.869 14.611 1.00 85.06 363 PHE A C 1
ATOM 2772 O O . PHE A 1 363 ? 14.237 19.656 13.841 1.00 85.06 363 PHE A O 1
ATOM 2779 N N . PRO A 1 364 ? 16.452 19.852 14.167 1.00 77.94 364 PRO A N 1
ATOM 2780 C CA . PRO A 1 364 ? 16.806 19.646 12.759 1.00 77.94 364 PRO A CA 1
ATOM 2781 C C . PRO A 1 364 ? 16.332 18.290 12.212 1.00 77.94 364 PRO A C 1
ATOM 2783 O O . PRO A 1 364 ? 16.039 18.154 11.022 1.00 77.94 364 PRO A O 1
ATOM 2786 N N . GLU A 1 365 ? 16.183 17.287 13.076 1.00 75.06 365 GLU A N 1
ATOM 2787 C CA . GLU A 1 365 ? 15.698 15.955 12.731 1.00 75.06 365 GLU A CA 1
ATOM 2788 C C . GLU A 1 365 ? 14.249 15.935 12.217 1.00 75.06 365 GLU A C 1
ATOM 2790 O O . GLU A 1 365 ? 13.877 14.995 11.513 1.00 75.06 365 GLU A O 1
ATOM 2795 N N . LEU A 1 366 ? 13.443 16.977 12.475 1.00 75.62 366 LEU A N 1
ATOM 2796 C CA . LEU A 1 366 ? 12.093 17.113 11.908 1.00 75.62 366 LEU A CA 1
ATOM 2797 C C . LEU A 1 366 ? 12.099 17.069 10.378 1.00 75.62 366 LEU A C 1
ATOM 2799 O O . LEU A 1 366 ? 11.158 16.529 9.799 1.00 75.62 366 LEU A O 1
ATOM 2803 N N . HIS A 1 367 ? 13.148 17.578 9.717 1.00 72.50 367 HIS A N 1
ATOM 2804 C CA . HIS A 1 367 ? 13.273 17.506 8.256 1.00 72.50 367 HIS A CA 1
ATOM 2805 C C . HIS A 1 367 ? 13.294 16.064 7.743 1.00 72.50 367 HIS A C 1
ATOM 2807 O O . HIS A 1 367 ? 12.747 15.780 6.679 1.00 72.50 367 HIS A O 1
ATOM 2813 N N . VAL A 1 368 ? 13.899 15.160 8.515 1.00 69.06 368 VAL A N 1
ATOM 2814 C CA . VAL A 1 368 ? 14.016 13.739 8.182 1.00 69.06 368 VAL A CA 1
ATOM 2815 C C . VAL A 1 368 ? 12.770 12.982 8.643 1.00 69.06 368 VAL A C 1
ATOM 2817 O O . VAL A 1 368 ? 12.203 12.208 7.875 1.00 69.06 368 VAL A O 1
ATOM 2820 N N . LEU A 1 369 ? 12.303 13.236 9.871 1.00 69.00 369 LEU A N 1
ATOM 2821 C CA . LEU A 1 369 ? 11.175 12.527 10.486 1.00 69.00 369 LEU A CA 1
ATOM 2822 C C . LEU A 1 369 ? 9.830 12.810 9.803 1.00 69.00 369 LEU A C 1
ATOM 2824 O O . LEU A 1 369 ? 9.000 11.907 9.726 1.00 69.00 369 LEU A O 1
ATOM 2828 N N . LYS A 1 370 ? 9.610 14.027 9.287 1.00 72.81 370 LYS A N 1
ATOM 2829 C CA . LYS A 1 370 ? 8.379 14.376 8.554 1.00 72.81 370 LYS A CA 1
ATOM 2830 C C . LYS A 1 370 ? 8.334 13.806 7.130 1.00 72.81 370 LYS A C 1
ATOM 2832 O O . LYS A 1 370 ? 7.283 13.805 6.491 1.00 72.81 370 LYS A O 1
ATOM 2837 N N . GLY A 1 371 ? 9.482 13.383 6.597 1.00 70.25 371 GLY A N 1
ATOM 2838 C CA . GLY A 1 371 ? 9.623 12.999 5.196 1.00 70.25 371 GLY A CA 1
ATOM 2839 C C . GLY A 1 371 ? 9.157 14.099 4.226 1.00 70.25 371 GLY A C 1
ATOM 2840 O O . GLY A 1 371 ? 9.451 15.288 4.400 1.00 70.25 371 GLY A O 1
ATOM 2841 N N . ARG A 1 372 ? 8.411 13.699 3.187 1.00 59.44 372 ARG A N 1
ATOM 2842 C CA . ARG A 1 372 ? 7.871 14.613 2.159 1.00 59.44 372 ARG A CA 1
ATOM 2843 C C . ARG A 1 372 ? 6.598 15.369 2.588 1.00 59.44 372 ARG A C 1
ATOM 2845 O O . ARG A 1 372 ? 6.152 16.221 1.832 1.00 59.44 372 ARG A O 1
ATOM 2852 N N . GLY A 1 373 ? 6.033 15.091 3.768 1.00 66.69 373 GLY A N 1
ATOM 2853 C CA . GLY A 1 373 ? 4.812 15.740 4.267 1.00 66.69 373 GLY A CA 1
ATOM 2854 C C . GLY A 1 373 ? 5.033 17.137 4.863 1.00 66.69 373 GLY A C 1
ATOM 2855 O O . GLY A 1 373 ? 6.174 17.604 5.029 1.00 66.69 373 GLY A O 1
ATOM 2856 N N . THR A 1 374 ? 3.929 17.808 5.205 1.00 79.06 374 THR A N 1
ATOM 2857 C CA . THR A 1 374 ? 3.948 19.095 5.918 1.00 79.06 374 THR A CA 1
ATOM 2858 C C . THR A 1 374 ? 4.170 18.898 7.423 1.00 79.06 374 THR A C 1
ATOM 2860 O O . THR A 1 374 ? 4.007 17.800 7.959 1.00 79.06 374 THR A O 1
ATOM 2863 N N . LEU A 1 375 ? 4.531 19.969 8.144 1.00 77.56 375 LEU A N 1
ATOM 2864 C CA . LEU A 1 375 ? 4.544 19.930 9.616 1.00 77.56 375 LEU A CA 1
ATOM 2865 C C . LEU A 1 375 ? 3.150 19.628 10.179 1.00 77.56 375 LEU A C 1
ATOM 2867 O O . LEU A 1 375 ? 3.046 18.932 11.185 1.00 77.56 375 LEU A O 1
ATOM 2871 N N . SER A 1 376 ? 2.097 20.112 9.512 1.00 76.81 376 SER A N 1
ATOM 2872 C CA . SER A 1 376 ? 0.715 19.830 9.896 1.00 76.81 376 SER A CA 1
ATOM 2873 C C . SER A 1 376 ? 0.429 18.331 9.863 1.00 76.81 376 SER A C 1
ATOM 2875 O O . SER A 1 376 ? 0.000 17.769 10.869 1.00 76.81 376 SER A O 1
ATOM 2877 N N . ASP A 1 377 ? 0.787 17.658 8.766 1.00 72.44 377 ASP A N 1
ATOM 2878 C CA . ASP A 1 377 ? 0.590 16.211 8.612 1.00 72.44 377 ASP A CA 1
ATOM 2879 C C . ASP A 1 377 ? 1.374 15.424 9.665 1.00 72.44 377 ASP A C 1
ATOM 2881 O O . ASP A 1 377 ? 0.860 14.475 10.264 1.00 72.44 377 ASP A O 1
ATOM 2885 N N . PHE A 1 378 ? 2.611 15.850 9.937 1.00 82.56 378 PHE A N 1
ATOM 2886 C CA . PHE A 1 378 ? 3.462 15.226 10.943 1.00 82.56 378 PHE A CA 1
ATOM 2887 C C . PHE A 1 378 ? 2.855 15.327 12.350 1.00 82.56 378 PHE A C 1
ATOM 2889 O O . PHE A 1 378 ? 2.717 14.310 13.031 1.00 82.56 378 PHE A O 1
ATOM 2896 N N . PHE A 1 379 ? 2.452 16.522 12.795 1.00 83.12 379 PHE A N 1
ATOM 2897 C CA . PHE A 1 379 ? 1.889 16.701 14.139 1.00 83.12 379 PHE A CA 1
ATOM 2898 C C . PHE A 1 379 ? 0.460 16.177 14.269 1.00 83.12 379 PHE A C 1
ATOM 2900 O O . PHE A 1 379 ? 0.114 15.667 15.330 1.00 83.12 379 PHE A O 1
ATOM 2907 N N . HIS A 1 380 ? -0.345 16.202 13.208 1.00 75.25 380 HIS A N 1
ATOM 2908 C CA . HIS A 1 380 ? -1.652 15.545 13.208 1.00 75.25 380 HIS A CA 1
ATOM 2909 C C . HIS A 1 380 ? -1.511 14.026 13.397 1.00 75.25 380 HIS A C 1
ATOM 2911 O O . HIS A 1 380 ? -2.274 13.408 14.138 1.00 75.25 380 HIS A O 1
ATOM 2917 N N . THR A 1 381 ? -0.508 13.422 12.757 1.00 70.25 381 THR A N 1
ATOM 2918 C CA . THR A 1 381 ? -0.284 11.971 12.799 1.00 70.25 381 THR A CA 1
ATOM 2919 C C . THR A 1 381 ? 0.390 11.521 14.094 1.00 70.25 381 THR A C 1
ATOM 2921 O O . THR A 1 381 ? -0.019 10.530 14.697 1.00 70.25 381 THR A O 1
ATOM 2924 N N . TYR A 1 382 ? 1.427 12.233 14.538 1.00 77.56 382 TYR A N 1
ATOM 2925 C CA . TYR A 1 382 ? 2.294 11.772 15.624 1.00 77.56 382 TYR A CA 1
ATOM 2926 C C . TYR A 1 382 ? 2.177 12.593 16.912 1.00 77.56 382 TYR A C 1
ATOM 2928 O O . TYR A 1 382 ? 2.527 12.089 17.976 1.00 77.56 382 TYR A O 1
ATOM 2936 N N . GLY A 1 383 ? 1.644 13.815 16.866 1.00 78.00 383 GLY A N 1
ATOM 2937 C CA . GLY A 1 383 ? 1.438 14.674 18.038 1.00 78.00 383 GLY A CA 1
ATOM 2938 C C . GLY A 1 383 ? 0.655 14.030 19.195 1.00 78.00 383 GLY A C 1
ATOM 2939 O O . GLY A 1 383 ? 1.035 14.259 20.347 1.00 78.00 383 GLY A O 1
ATOM 2940 N N . PRO A 1 384 ? -0.347 13.158 18.944 1.00 76.19 384 PRO A N 1
ATOM 2941 C CA . PRO A 1 384 ? -1.033 12.397 19.996 1.00 76.19 384 PRO A CA 1
ATOM 2942 C C . PRO A 1 384 ? -0.186 11.325 20.711 1.00 76.19 384 PRO A C 1
ATOM 2944 O O . PRO A 1 384 ? -0.654 10.721 21.674 1.00 76.19 384 PRO A O 1
ATOM 2947 N N . LEU A 1 385 ? 1.041 11.033 20.255 1.00 67.25 385 LEU A N 1
ATOM 2948 C CA . LEU A 1 385 ? 1.897 9.978 20.830 1.00 67.25 385 LEU A CA 1
ATOM 2949 C C . LEU A 1 385 ? 2.644 10.396 22.110 1.00 67.25 385 LEU A C 1
ATOM 2951 O O . LEU A 1 385 ? 3.283 9.554 22.764 1.00 67.25 385 LEU A O 1
ATOM 2955 N N . VAL A 1 386 ? 2.583 11.682 22.457 1.00 66.56 386 VAL A N 1
ATOM 2956 C CA . VAL A 1 386 ? 3.155 12.266 23.675 1.00 66.56 386 VAL A CA 1
ATOM 2957 C C . VAL A 1 386 ? 2.069 12.897 24.531 1.00 66.56 386 VAL A C 1
ATOM 2959 O O . VAL A 1 386 ? 0.967 13.162 24.067 1.00 66.56 386 VAL A O 1
ATOM 2962 N N . THR A 1 387 ? 2.368 13.096 25.810 1.00 61.50 387 THR A N 1
ATOM 2963 C CA . THR A 1 387 ? 1.418 13.650 26.772 1.00 61.50 387 THR A CA 1
ATOM 2964 C C . THR A 1 387 ? 2.112 14.768 27.554 1.00 61.50 387 THR A C 1
ATOM 2966 O O . THR A 1 387 ? 3.118 14.477 28.205 1.00 61.50 387 THR A O 1
ATOM 2969 N N . PRO A 1 388 ? 1.610 16.019 27.505 1.00 66.81 388 PRO A N 1
ATOM 2970 C CA . PRO A 1 388 ? 0.424 16.459 26.761 1.00 66.81 388 PRO A CA 1
ATOM 2971 C C . PRO A 1 388 ? 0.611 16.359 25.236 1.00 66.81 388 PRO A C 1
ATOM 2973 O O . PRO A 1 388 ? 1.723 16.554 24.742 1.00 66.81 388 PRO A O 1
ATOM 2976 N N . SER A 1 389 ? -0.461 16.021 24.506 1.00 71.44 389 SER A N 1
ATOM 2977 C CA . SER A 1 389 ? -0.421 15.912 23.040 1.00 71.44 389 SER A CA 1
ATOM 2978 C C . SER A 1 389 ? 0.043 17.224 22.427 1.00 71.44 389 SER A C 1
ATOM 2980 O O . SER A 1 389 ? -0.319 18.295 22.908 1.00 71.44 389 SER A O 1
ATOM 2982 N N . ILE A 1 390 ? 0.804 17.162 21.342 1.00 84.56 390 ILE A N 1
ATOM 2983 C CA . ILE A 1 390 ? 1.158 18.358 20.573 1.00 84.56 390 ILE A CA 1
ATOM 2984 C C . ILE A 1 390 ? 0.145 18.505 19.438 1.00 84.56 390 ILE A C 1
ATOM 2986 O O . ILE A 1 390 ? -0.064 17.561 18.680 1.00 84.56 390 ILE A O 1
ATOM 2990 N N . VAL A 1 391 ? -0.483 19.672 19.318 1.00 79.62 391 VAL A N 1
ATOM 2991 C CA . VAL A 1 391 ? -1.491 19.967 18.288 1.00 79.62 391 VAL A CA 1
ATOM 2992 C C . VAL A 1 391 ? -1.194 21.291 17.596 1.00 79.62 391 VAL A C 1
ATOM 2994 O O . VAL A 1 391 ? -0.534 22.165 18.160 1.00 79.62 391 VAL A O 1
ATOM 2997 N N . ILE A 1 392 ? -1.703 21.445 16.373 1.00 81.50 392 ILE A N 1
ATOM 2998 C CA . ILE A 1 392 ? -1.700 22.718 15.652 1.00 81.50 392 ILE A CA 1
ATOM 2999 C C . ILE A 1 392 ? -3.121 23.272 15.656 1.00 81.50 392 ILE A C 1
ATOM 3001 O O . ILE A 1 392 ? -4.042 22.619 15.170 1.00 81.50 392 ILE A O 1
ATOM 3005 N N . VAL A 1 393 ? -3.299 24.472 16.205 1.00 70.50 393 VAL A N 1
ATOM 3006 C CA . VAL A 1 393 ? -4.585 25.181 16.243 1.00 70.50 393 VAL A CA 1
ATOM 3007 C C . VAL A 1 393 ? -4.346 26.631 15.846 1.00 70.50 393 VAL A C 1
ATOM 3009 O O . VAL A 1 393 ? -3.531 27.302 16.471 1.00 70.50 393 VAL A O 1
ATOM 3012 N N . ASN A 1 394 ? -5.061 27.123 14.828 1.00 72.44 394 ASN A N 1
ATOM 3013 C CA . ASN A 1 394 ? -4.976 28.515 14.358 1.00 72.44 394 ASN A CA 1
ATOM 3014 C C . ASN A 1 394 ? -3.522 28.993 14.160 1.00 72.44 394 ASN A C 1
ATOM 3016 O O . ASN A 1 394 ? -3.118 30.004 14.729 1.00 72.44 394 ASN A O 1
ATOM 3020 N N . ASP A 1 395 ? -2.733 28.217 13.409 1.00 74.56 395 ASP A N 1
ATOM 3021 C CA . ASP A 1 395 ? -1.314 28.478 13.109 1.00 74.56 395 ASP A CA 1
ATOM 3022 C C . ASP A 1 395 ? -0.360 28.473 14.326 1.00 74.56 395 ASP A C 1
ATOM 3024 O O . ASP A 1 395 ? 0.784 28.926 14.256 1.00 74.56 395 ASP A O 1
ATOM 3028 N N . LYS A 1 396 ? -0.800 27.913 15.459 1.00 74.88 396 LYS A N 1
ATOM 3029 C CA . LYS A 1 396 ? 0.013 27.748 16.670 1.00 74.88 396 LYS A CA 1
ATOM 3030 C C . LYS A 1 396 ? 0.270 26.277 16.947 1.00 74.88 396 LYS A C 1
ATOM 3032 O O . LYS A 1 396 ? -0.674 25.507 17.110 1.00 74.88 396 LYS A O 1
ATOM 3037 N N . LEU A 1 397 ? 1.542 25.903 17.050 1.00 84.75 397 LEU A N 1
ATOM 3038 C CA . LEU A 1 397 ? 1.953 24.610 17.586 1.00 84.75 397 LEU A CA 1
ATOM 3039 C C . LEU A 1 397 ? 1.933 24.712 19.109 1.00 84.75 397 LEU A C 1
ATOM 3041 O O . LEU A 1 397 ? 2.700 25.479 19.692 1.00 84.75 397 LEU A O 1
ATOM 3045 N N . MET A 1 398 ? 1.046 23.967 19.754 1.00 77.94 398 MET A N 1
ATOM 3046 C CA . MET A 1 398 ? 0.828 24.081 21.189 1.00 77.94 398 MET A CA 1
ATOM 3047 C C . MET A 1 398 ? 0.631 22.728 21.847 1.00 77.94 398 MET A C 1
ATOM 3049 O O . MET A 1 398 ? 0.238 21.747 21.214 1.00 77.94 398 MET A O 1
ATOM 3053 N N . LEU A 1 399 ? 0.899 22.683 23.147 1.00 75.50 399 LEU A N 1
ATOM 3054 C CA . LEU A 1 399 ? 0.513 21.536 23.949 1.00 75.50 399 LEU A CA 1
ATOM 3055 C C . LEU A 1 399 ? -0.990 21.590 24.166 1.00 75.50 399 LEU A C 1
ATOM 3057 O O . LEU A 1 399 ? -1.518 22.568 24.696 1.00 75.50 399 LEU A O 1
ATOM 3061 N N . GLN A 1 400 ? -1.675 20.530 23.762 1.00 66.88 400 GLN A N 1
ATOM 3062 C CA . GLN A 1 400 ? -3.066 20.323 24.098 1.00 66.88 400 GLN A CA 1
ATOM 3063 C C . GLN A 1 400 ? -3.148 20.225 25.619 1.00 66.88 400 GLN A C 1
ATOM 3065 O O . GLN A 1 400 ? -2.584 19.315 26.233 1.00 66.88 400 GLN A O 1
ATOM 3070 N N . THR A 1 401 ? -3.802 21.205 26.238 1.00 60.44 401 THR A N 1
ATOM 3071 C CA . THR A 1 401 ? -4.037 21.202 27.676 1.00 60.44 401 THR A CA 1
ATOM 3072 C C . THR A 1 401 ? -4.755 19.907 28.034 1.00 60.44 401 THR A C 1
ATOM 3074 O O . THR A 1 401 ? -5.792 19.579 27.461 1.00 60.44 401 THR A O 1
ATOM 3077 N N . MET A 1 402 ? -4.149 19.129 28.937 1.00 63.62 402 MET A N 1
ATOM 3078 C CA . MET A 1 402 ? -4.728 17.883 29.422 1.00 63.62 402 MET A CA 1
ATOM 3079 C C . MET A 1 402 ? -6.102 18.210 30.000 1.00 63.62 402 MET A C 1
ATOM 3081 O O . MET A 1 402 ? -6.203 18.911 31.006 1.00 63.62 402 MET A O 1
ATOM 3085 N N . ASP A 1 403 ? -7.161 17.747 29.350 1.00 69.19 403 ASP A N 1
ATOM 3086 C CA . ASP A 1 403 ? -8.495 17.921 29.890 1.00 69.19 403 ASP A CA 1
ATOM 3087 C C . ASP A 1 403 ? -8.744 16.915 31.025 1.00 69.19 403 ASP A C 1
ATOM 3089 O O . ASP A 1 403 ? -7.991 15.962 31.271 1.00 69.19 403 ASP A O 1
ATOM 3093 N N . THR A 1 404 ? -9.831 17.139 31.755 1.00 70.44 404 THR A N 1
ATOM 3094 C CA . THR A 1 404 ? -10.256 16.269 32.851 1.00 70.44 404 THR A CA 1
ATOM 3095 C C . THR A 1 404 ? -10.405 14.808 32.408 1.00 70.44 404 THR A C 1
ATOM 3097 O O . THR A 1 404 ? -10.113 13.909 33.193 1.00 70.44 404 THR A O 1
ATOM 3100 N N . ALA A 1 405 ? -10.830 14.536 31.170 1.00 65.62 405 ALA A N 1
ATOM 3101 C CA . ALA A 1 405 ? -11.067 13.176 30.687 1.00 65.62 405 ALA A CA 1
ATOM 3102 C C . ALA A 1 405 ? -9.752 12.428 30.405 1.00 65.62 405 ALA A C 1
ATOM 3104 O O . ALA A 1 405 ? -9.597 11.264 30.796 1.00 65.62 405 ALA A O 1
ATOM 3105 N N . ALA A 1 406 ? -8.776 13.104 29.804 1.00 66.38 406 ALA A N 1
ATOM 3106 C CA . ALA A 1 406 ? -7.439 12.577 29.567 1.00 66.38 406 ALA A CA 1
ATOM 3107 C C . ALA A 1 406 ? -6.698 12.315 30.890 1.00 66.38 406 ALA A C 1
ATOM 3109 O O . ALA A 1 406 ? -6.180 11.215 31.100 1.00 66.38 406 ALA A O 1
ATOM 3110 N N . ALA A 1 407 ? -6.742 13.261 31.840 1.00 75.56 407 ALA A N 1
ATOM 3111 C CA . ALA A 1 407 ? -6.141 13.092 33.168 1.00 75.56 407 ALA A CA 1
ATOM 3112 C C . ALA A 1 407 ? -6.707 11.866 33.910 1.00 75.56 407 ALA A C 1
ATOM 3114 O O . ALA A 1 407 ? -5.960 11.085 34.507 1.00 75.56 407 ALA A O 1
ATOM 3115 N N . MET A 1 408 ? -8.023 11.659 33.823 1.00 79.50 408 MET A N 1
ATOM 3116 C CA . MET A 1 408 ? -8.714 10.508 34.407 1.00 79.50 408 MET A CA 1
ATOM 3117 C C . MET A 1 408 ? -8.333 9.184 33.737 1.00 79.50 408 MET A C 1
ATOM 3119 O O . MET A 1 408 ? -8.162 8.176 34.422 1.00 79.50 408 MET A O 1
ATOM 3123 N N . THR A 1 409 ? -8.149 9.184 32.417 1.00 76.06 409 THR A N 1
ATOM 3124 C CA . THR A 1 409 ? -7.738 7.997 31.653 1.00 76.06 409 THR A CA 1
ATOM 3125 C C . THR A 1 409 ? -6.327 7.550 32.039 1.00 76.06 409 THR A C 1
ATOM 3127 O O . THR A 1 409 ? -6.101 6.371 32.328 1.00 76.06 409 THR A O 1
ATOM 3130 N N . HIS A 1 410 ? -5.383 8.490 32.126 1.00 76.75 410 HIS A N 1
ATOM 3131 C CA . HIS A 1 410 ? -4.013 8.195 32.545 1.00 76.75 410 HIS A CA 1
ATOM 3132 C C . HIS A 1 410 ? -3.933 7.758 34.010 1.00 76.75 410 HIS A C 1
ATOM 3134 O O . HIS A 1 410 ? -3.227 6.798 34.322 1.00 76.75 410 HIS A O 1
ATOM 3140 N N . LEU A 1 411 ? -4.693 8.397 34.905 1.00 83.00 411 LEU A N 1
ATOM 3141 C CA . LEU A 1 411 ? -4.743 7.998 36.311 1.00 83.00 411 LEU A CA 1
ATOM 3142 C C . LEU A 1 411 ? -5.339 6.594 36.483 1.00 83.00 411 LEU A C 1
ATOM 3144 O O . LEU A 1 411 ? -4.832 5.807 37.281 1.00 83.00 411 LEU A O 1
ATOM 3148 N N . ALA A 1 412 ? -6.360 6.239 35.700 1.00 79.12 412 ALA A N 1
ATOM 3149 C CA . ALA A 1 412 ? -6.928 4.896 35.713 1.00 79.12 412 ALA A CA 1
ATOM 3150 C C . ALA A 1 412 ? -5.921 3.844 35.222 1.00 79.12 412 ALA A C 1
ATOM 3152 O O . ALA A 1 412 ? -5.798 2.776 35.820 1.00 79.12 412 ALA A O 1
ATOM 3153 N N . ALA A 1 413 ? -5.165 4.140 34.162 1.00 73.25 413 ALA A N 1
ATOM 3154 C CA . ALA A 1 413 ? -4.090 3.268 33.693 1.00 73.25 413 ALA A CA 1
ATOM 3155 C C . ALA A 1 413 ? -2.979 3.104 34.747 1.00 73.25 413 ALA A C 1
ATOM 3157 O O . ALA A 1 413 ? -2.548 1.983 35.012 1.00 73.25 413 ALA A O 1
ATOM 3158 N N . PHE A 1 414 ? -2.571 4.193 35.403 1.00 81.56 414 PHE A N 1
ATOM 3159 C CA . PHE A 1 414 ? -1.575 4.158 36.475 1.00 81.56 414 PHE A CA 1
ATOM 3160 C C . PHE A 1 414 ? -2.040 3.326 37.676 1.00 81.56 414 PHE A C 1
ATOM 3162 O O . PHE A 1 414 ? -1.281 2.507 38.189 1.00 81.56 414 PHE A O 1
ATOM 3169 N N . LEU A 1 415 ? -3.302 3.465 38.092 1.00 81.75 415 LEU A N 1
ATOM 3170 C CA . LEU A 1 415 ? -3.868 2.645 39.161 1.00 81.75 415 LEU A CA 1
ATOM 3171 C C . LEU A 1 415 ? -3.880 1.158 38.794 1.00 81.75 415 LEU A C 1
ATOM 3173 O O . LEU A 1 415 ? -3.567 0.343 39.654 1.00 81.75 415 LEU A O 1
ATOM 3177 N N . ARG A 1 416 ? -4.169 0.783 37.536 1.00 77.50 416 ARG A N 1
ATOM 3178 C CA . ARG A 1 416 ? -4.129 -0.629 37.097 1.00 77.50 416 ARG A CA 1
ATOM 3179 C C . ARG A 1 416 ? -2.742 -1.230 37.275 1.00 77.50 416 ARG A C 1
ATOM 3181 O O . ARG A 1 416 ? -2.626 -2.340 37.780 1.00 77.50 416 ARG A O 1
ATOM 3188 N N . LEU A 1 417 ? -1.712 -0.483 36.881 1.00 72.06 417 LEU A N 1
ATOM 3189 C CA . LEU A 1 417 ? -0.317 -0.907 37.005 1.00 72.06 417 LEU A CA 1
ATOM 3190 C C . LEU A 1 417 ? 0.123 -1.054 38.469 1.00 72.06 417 LEU A C 1
ATOM 3192 O O . LEU A 1 417 ? 1.019 -1.835 38.758 1.00 72.06 417 LEU A O 1
ATOM 3196 N N . ASN A 1 418 ? -0.546 -0.361 39.391 1.00 78.50 418 ASN A N 1
ATOM 3197 C CA . ASN A 1 418 ? -0.282 -0.408 40.828 1.00 78.50 418 ASN A CA 1
ATOM 3198 C C . ASN A 1 418 ? -1.333 -1.243 41.588 1.00 78.50 418 ASN A C 1
ATOM 3200 O O . ASN A 1 418 ? -1.762 -0.887 42.684 1.00 78.50 418 ASN A O 1
ATOM 3204 N N . GLY A 1 419 ? -1.806 -2.344 40.994 1.00 73.00 419 GLY A N 1
ATOM 3205 C CA . GLY A 1 419 ? -2.711 -3.287 41.670 1.00 73.00 419 GLY A CA 1
ATOM 3206 C C . GLY A 1 419 ? -4.125 -2.749 41.924 1.00 73.00 419 GLY A C 1
ATOM 3207 O O . GLY A 1 419 ? -4.837 -3.242 42.796 1.00 73.00 419 GLY A O 1
ATOM 3208 N N . GLY A 1 420 ? -4.537 -1.721 41.184 1.00 80.12 420 GLY A N 1
ATOM 3209 C CA . GLY A 1 420 ? -5.875 -1.134 41.222 1.00 80.12 420 GLY A CA 1
ATOM 3210 C C . GLY A 1 420 ? -6.115 -0.112 42.332 1.00 80.12 420 GLY A C 1
ATOM 3211 O O . GLY A 1 420 ? -7.216 0.437 42.378 1.00 80.12 420 GLY A O 1
ATOM 3212 N N . LYS A 1 421 ? -5.126 0.169 43.196 1.00 85.81 421 LYS A N 1
ATOM 3213 C CA . LYS A 1 421 ? -5.254 1.101 44.329 1.00 85.81 421 LYS A CA 1
ATOM 3214 C C . LYS A 1 421 ? -3.948 1.840 44.642 1.00 85.81 421 LYS A C 1
ATOM 3216 O O . LYS A 1 421 ? -2.897 1.219 44.713 1.00 85.81 421 LYS A O 1
ATOM 3221 N N . VAL A 1 422 ? -4.003 3.152 44.885 1.00 87.38 422 VAL A N 1
ATOM 3222 C CA . VAL A 1 422 ? -2.829 3.971 45.264 1.00 87.38 422 VAL A CA 1
ATOM 3223 C C . VAL A 1 422 ? -3.232 5.050 46.273 1.00 87.38 422 VAL A C 1
ATOM 3225 O O . VAL A 1 422 ? -4.291 5.660 46.146 1.00 87.38 422 VAL A O 1
ATOM 3228 N N . ALA A 1 423 ? -2.393 5.322 47.277 1.00 86.06 423 ALA A N 1
ATOM 3229 C CA . ALA A 1 423 ? -2.593 6.456 48.183 1.00 86.06 423 ALA A CA 1
ATOM 3230 C C . ALA A 1 423 ? -2.368 7.787 47.444 1.00 86.06 423 ALA A C 1
ATOM 3232 O O . ALA A 1 423 ? -1.364 7.958 46.758 1.00 86.06 423 ALA A O 1
ATOM 3233 N N . ALA A 1 424 ? -3.256 8.770 47.611 1.00 80.81 424 ALA A N 1
ATOM 3234 C CA . ALA A 1 424 ? -3.162 10.055 46.909 1.00 80.81 424 ALA A CA 1
ATOM 3235 C C . ALA A 1 424 ? -1.866 10.834 47.220 1.00 80.81 424 ALA A C 1
ATOM 3237 O O . ALA A 1 424 ? -1.419 11.634 46.399 1.00 80.81 424 ALA A O 1
ATOM 3238 N N . ALA A 1 425 ? -1.249 10.587 48.382 1.00 78.62 425 ALA A N 1
ATOM 3239 C CA . ALA A 1 425 ? 0.056 11.136 48.756 1.00 78.62 425 ALA A CA 1
ATOM 3240 C C . ALA A 1 425 ? 1.223 10.542 47.938 1.00 78.62 425 ALA A C 1
ATOM 3242 O O . ALA A 1 425 ? 2.258 11.183 47.796 1.00 78.62 425 ALA A O 1
ATOM 3243 N N . SER A 1 426 ? 1.040 9.358 47.349 1.00 82.00 426 SER A N 1
ATOM 3244 C CA . SER A 1 426 ? 2.049 8.618 46.580 1.00 82.00 426 SER A CA 1
ATOM 3245 C C . SER A 1 426 ? 1.963 8.867 45.067 1.00 82.00 426 SER A C 1
ATOM 3247 O O . SER A 1 426 ? 2.545 8.129 44.281 1.00 82.00 426 SER A O 1
ATOM 3249 N N . LEU A 1 427 ? 1.254 9.914 44.625 1.00 84.31 427 LEU A N 1
ATOM 3250 C CA . LEU A 1 427 ? 1.129 10.266 43.201 1.00 84.31 427 LEU A CA 1
ATOM 3251 C C . LEU A 1 427 ? 2.388 10.916 42.601 1.00 84.31 427 LEU A C 1
ATOM 3253 O O . LEU A 1 427 ? 2.368 11.319 41.442 1.00 84.31 427 LEU A O 1
ATOM 3257 N N . THR A 1 428 ? 3.487 11.018 43.346 1.00 80.56 428 THR A N 1
ATOM 3258 C CA . THR A 1 428 ? 4.743 11.619 42.871 1.00 80.56 428 THR A CA 1
ATOM 3259 C C . THR A 1 428 ? 5.232 10.986 41.568 1.00 80.56 428 THR A C 1
ATOM 3261 O O . THR A 1 428 ? 5.546 11.707 40.622 1.00 80.56 428 THR A O 1
ATOM 3264 N N . ASP A 1 429 ? 5.228 9.656 41.472 1.00 72.25 429 ASP A N 1
ATOM 3265 C CA . ASP A 1 429 ? 5.687 8.962 40.263 1.00 72.25 429 ASP A CA 1
ATOM 3266 C C . ASP A 1 429 ? 4.682 9.072 39.113 1.00 72.25 429 ASP A C 1
ATOM 3268 O O . ASP A 1 429 ? 5.076 9.149 37.951 1.00 72.25 429 ASP A O 1
ATOM 3272 N N . PHE A 1 430 ? 3.389 9.199 39.425 1.00 78.50 430 PHE A N 1
ATOM 3273 C CA . PHE A 1 430 ? 2.366 9.531 38.435 1.00 78.50 430 PHE A CA 1
ATOM 3274 C C . PHE A 1 430 ? 2.596 10.927 37.837 1.00 78.50 430 PHE A C 1
ATOM 3276 O O . PHE A 1 430 ? 2.553 11.088 36.620 1.00 78.50 430 PHE A O 1
ATOM 3283 N N . TYR A 1 431 ? 2.906 11.930 38.663 1.00 76.94 431 TYR A N 1
ATOM 3284 C CA . TYR A 1 431 ? 3.196 13.284 38.183 1.00 76.94 431 TYR A CA 1
ATOM 3285 C C . TYR A 1 431 ? 4.486 13.362 37.362 1.00 76.94 431 TYR A C 1
ATOM 3287 O O . TYR A 1 431 ? 4.540 14.119 36.395 1.00 76.94 431 TYR A O 1
ATOM 3295 N N . LYS A 1 432 ? 5.500 12.556 37.699 1.00 68.44 432 LYS A N 1
ATOM 3296 C CA . LYS A 1 432 ? 6.715 12.417 36.880 1.00 68.44 432 LYS A CA 1
ATOM 3297 C C . LYS A 1 432 ? 6.429 11.739 35.536 1.00 68.44 432 LYS A C 1
ATOM 3299 O O . LYS A 1 432 ? 6.973 12.160 34.522 1.00 68.44 432 LYS A O 1
ATOM 3304 N N . ALA A 1 433 ? 5.582 10.708 35.526 1.00 54.16 433 ALA A N 1
ATOM 3305 C CA . ALA A 1 433 ? 5.226 9.960 34.319 1.00 54.16 433 ALA A CA 1
ATOM 3306 C C . ALA A 1 433 ? 4.299 10.740 33.369 1.00 54.16 433 ALA A C 1
ATOM 3308 O O . ALA A 1 433 ? 4.332 10.504 32.162 1.00 54.16 433 ALA A O 1
ATOM 3309 N N . TYR A 1 434 ? 3.500 11.673 33.899 1.00 61.62 434 TYR A N 1
ATOM 3310 C CA . TYR A 1 434 ? 2.556 12.493 33.134 1.00 61.62 434 TYR A CA 1
ATOM 3311 C C . TYR A 1 434 ? 2.701 13.989 33.482 1.00 61.62 434 TYR A C 1
ATOM 3313 O O . TYR A 1 434 ? 1.867 14.544 34.208 1.00 61.62 434 TYR A O 1
ATOM 3321 N N . PRO A 1 435 ? 3.746 14.670 32.971 1.00 56.06 435 PRO A N 1
ATOM 3322 C CA . PRO A 1 435 ? 3.965 16.095 33.209 1.00 56.06 435 PRO A CA 1
ATOM 3323 C C . PRO A 1 435 ? 2.748 16.947 32.813 1.00 56.06 435 PRO A C 1
ATOM 3325 O O . PRO A 1 435 ? 2.084 16.690 31.812 1.00 56.06 435 PRO A O 1
ATOM 3328 N N . GLY A 1 436 ? 2.425 17.964 33.615 1.00 60.91 436 GLY A N 1
ATOM 3329 C CA . GLY A 1 436 ? 1.268 18.840 33.386 1.00 60.91 436 GLY A CA 1
ATOM 3330 C C . GLY A 1 436 ? -0.064 18.316 33.935 1.00 60.91 436 GLY A C 1
ATOM 3331 O O . GLY A 1 436 ? -0.954 19.113 34.192 1.00 60.91 436 GLY A O 1
ATOM 3332 N N . VAL A 1 437 ? -0.208 17.024 34.259 1.00 71.69 437 VAL A N 1
ATOM 3333 C CA . VAL A 1 437 ? -1.448 16.510 34.886 1.00 71.69 437 VAL A CA 1
ATOM 3334 C C . VAL A 1 437 ? -1.706 17.125 36.273 1.00 71.69 437 VAL A C 1
ATOM 3336 O O . VAL A 1 437 ? -2.840 17.192 36.748 1.00 71.69 437 VAL A O 1
ATOM 3339 N N . GLN A 1 438 ? -0.650 17.617 36.929 1.00 73.19 438 GLN A N 1
ATOM 3340 C CA . GLN A 1 438 ? -0.745 18.294 38.218 1.00 73.19 438 GLN A CA 1
ATOM 3341 C C . GLN A 1 438 ? -1.541 19.602 38.134 1.00 73.19 438 GLN A C 1
ATOM 3343 O O . GLN A 1 438 ? -2.229 19.920 39.096 1.00 73.19 438 GLN A O 1
ATOM 3348 N N . THR A 1 439 ? -1.520 20.325 37.009 1.00 71.38 439 THR A N 1
ATOM 3349 C CA . THR A 1 439 ? -2.319 21.557 36.857 1.00 71.38 439 THR A CA 1
ATOM 3350 C C . THR A 1 439 ? -3.816 21.259 36.747 1.00 71.38 439 THR A C 1
ATOM 3352 O O . THR A 1 439 ? -4.636 22.108 37.081 1.00 71.38 439 THR A O 1
ATOM 3355 N N . VAL A 1 440 ? -4.175 20.030 36.362 1.00 77.44 440 VAL A N 1
ATOM 3356 C CA . VAL A 1 440 ? -5.558 19.536 36.300 1.00 77.44 440 VAL A CA 1
ATOM 3357 C C . VAL A 1 440 ? -6.009 18.998 37.660 1.00 77.44 440 VAL A C 1
ATOM 3359 O O . VAL A 1 440 ? -7.068 19.367 38.155 1.00 77.44 440 VAL A O 1
ATOM 3362 N N . LEU A 1 441 ? -5.191 18.150 38.298 1.00 76.00 441 LEU A N 1
ATOM 3363 C CA . LEU A 1 441 ? -5.507 17.514 39.589 1.00 76.00 441 LEU A CA 1
ATOM 3364 C C . LEU A 1 441 ? -5.341 18.449 40.794 1.00 76.00 441 LEU A C 1
ATOM 3366 O O . LEU A 1 441 ? -5.962 18.224 41.835 1.00 76.00 441 LEU A O 1
ATOM 3370 N N . LYS A 1 442 ? -4.470 19.454 40.672 1.00 79.69 442 LYS A N 1
ATOM 3371 C CA . LYS A 1 442 ? -4.174 20.470 41.686 1.00 79.69 442 LYS A CA 1
ATOM 3372 C C . LYS A 1 442 ? -4.090 21.872 41.040 1.00 79.69 442 LYS A C 1
ATOM 3374 O O . LYS A 1 442 ? -3.006 22.454 40.990 1.00 79.69 442 LYS A O 1
ATOM 3379 N N . PRO A 1 443 ? -5.205 22.436 40.541 1.00 69.25 443 PRO A N 1
ATOM 3380 C CA . PRO A 1 443 ? -5.208 23.731 39.849 1.00 69.25 443 PRO A CA 1
ATOM 3381 C C . PRO A 1 443 ? -4.801 24.927 40.728 1.00 69.25 443 PRO A C 1
ATOM 3383 O O . PRO A 1 443 ? -4.469 25.986 40.206 1.00 69.25 443 PRO A O 1
ATOM 3386 N N . SER A 1 444 ? -4.811 24.793 42.057 1.00 73.25 444 SER A N 1
ATOM 3387 C CA . SER A 1 444 ? -4.370 25.833 42.997 1.00 73.25 444 SER A CA 1
ATOM 3388 C C . SER A 1 444 ? -3.636 25.252 44.211 1.00 73.25 444 SER A C 1
ATOM 3390 O O . SER A 1 444 ? -3.769 24.065 44.519 1.00 73.25 444 SER A O 1
ATOM 3392 N N . LYS A 1 445 ? -2.901 26.092 44.959 1.00 65.50 445 LYS A N 1
ATOM 3393 C CA . LYS A 1 445 ? -2.156 25.675 46.170 1.00 65.50 445 LYS A CA 1
ATOM 3394 C C . LYS A 1 445 ? -3.029 24.975 47.228 1.00 65.50 445 LYS A C 1
ATOM 3396 O O . LYS A 1 445 ? -2.519 24.132 47.955 1.00 65.50 445 LYS A O 1
ATOM 3401 N N . ASN A 1 446 ? -4.333 25.264 47.259 1.00 69.31 446 ASN A N 1
ATOM 3402 C CA . ASN A 1 446 ? -5.286 24.709 48.230 1.00 69.31 446 ASN A CA 1
ATOM 3403 C C . ASN A 1 446 ? -6.090 23.513 47.687 1.00 69.31 446 ASN A C 1
ATOM 3405 O O . ASN A 1 446 ? -6.960 22.979 48.374 1.00 69.31 446 ASN A O 1
ATOM 3409 N N . SER A 1 447 ? -5.846 23.099 46.443 1.00 74.62 447 SER A N 1
ATOM 3410 C CA . SER A 1 447 ? -6.576 22.001 45.806 1.00 74.62 447 SER A CA 1
ATOM 3411 C C . SER A 1 447 ? -5.883 20.655 46.033 1.00 74.62 447 SER A C 1
ATOM 3413 O O . SER A 1 447 ? -4.659 20.540 45.952 1.00 74.62 447 SER A O 1
ATOM 3415 N N . SER A 1 448 ? -6.673 19.617 46.330 1.00 83.25 448 SER A N 1
ATOM 3416 C CA . SER A 1 448 ? -6.164 18.263 46.555 1.00 83.25 448 SER A CA 1
ATOM 3417 C C . SER A 1 448 ? -6.622 17.297 45.453 1.00 83.25 448 SER A C 1
ATOM 3419 O O . SER A 1 448 ? -7.761 17.394 44.985 1.00 83.25 448 SER A O 1
ATOM 3421 N N . PRO A 1 449 ? -5.794 16.299 45.080 1.00 83.19 449 PRO A N 1
ATOM 3422 C CA . PRO A 1 449 ? -6.173 15.267 44.117 1.00 83.19 449 PRO A CA 1
ATOM 3423 C C . PRO A 1 449 ? -7.390 14.483 44.601 1.00 83.19 449 PRO A C 1
ATOM 3425 O O . PRO A 1 449 ? -8.237 14.098 43.810 1.00 83.19 449 PRO A O 1
ATOM 3428 N N . VAL A 1 450 ? -7.523 14.305 45.918 1.00 86.94 450 VAL A N 1
ATOM 3429 C CA . VAL A 1 450 ? -8.689 13.670 46.541 1.00 86.94 450 VAL A CA 1
ATOM 3430 C C . VAL A 1 450 ? -9.966 14.457 46.242 1.00 86.94 450 VAL A C 1
ATOM 3432 O O . VAL A 1 450 ? -10.958 13.863 45.830 1.00 86.94 450 VAL A O 1
ATOM 3435 N N . ALA A 1 451 ? -9.954 15.784 46.402 1.00 83.75 451 ALA A N 1
ATOM 3436 C CA . ALA A 1 451 ? -11.109 16.624 46.087 1.00 83.75 451 ALA A CA 1
ATOM 3437 C C . ALA A 1 451 ? -11.436 16.602 44.586 1.00 83.75 451 ALA A C 1
ATOM 3439 O O . ALA A 1 451 ? -12.607 16.523 44.210 1.00 83.75 451 ALA A O 1
ATOM 3440 N N . PHE A 1 452 ? -10.409 16.604 43.732 1.00 86.31 452 PHE A N 1
ATOM 3441 C CA . PHE A 1 452 ? -10.583 16.483 42.287 1.00 86.31 452 PHE A CA 1
ATOM 3442 C C . PHE A 1 452 ? -11.226 15.143 41.897 1.00 86.31 452 PHE A C 1
ATOM 3444 O O . PHE A 1 452 ? -12.217 15.124 41.169 1.00 86.31 452 PHE A O 1
ATOM 3451 N N . ILE A 1 453 ? -10.733 14.020 42.428 1.00 88.31 453 ILE A N 1
ATOM 3452 C CA . ILE A 1 453 ? -11.276 12.685 42.135 1.00 88.31 453 ILE A CA 1
ATOM 3453 C C . ILE A 1 453 ? -12.665 12.490 42.741 1.00 88.31 453 ILE A C 1
ATOM 3455 O O . ILE A 1 453 ? -13.518 11.891 42.096 1.00 88.31 453 ILE A O 1
ATOM 3459 N N . LYS A 1 454 ? -12.973 13.070 43.903 1.00 86.25 454 LYS A N 1
ATOM 3460 C CA . LYS A 1 454 ? -14.359 13.088 44.403 1.00 86.25 454 LYS A CA 1
ATOM 3461 C C . LYS A 1 454 ? -15.315 13.801 43.436 1.00 86.25 454 LYS A C 1
ATOM 3463 O O . LYS A 1 454 ? -16.464 13.394 43.315 1.00 86.25 454 LYS A O 1
ATOM 3468 N N . ARG A 1 455 ? -14.842 14.830 42.724 1.00 83.50 455 ARG A N 1
ATOM 3469 C CA . ARG A 1 455 ? -15.650 15.628 41.788 1.00 83.50 455 ARG A CA 1
ATOM 3470 C C . ARG A 1 455 ? -15.739 15.031 40.378 1.00 83.50 455 ARG A C 1
ATOM 3472 O O . ARG A 1 455 ? -16.779 15.141 39.734 1.00 83.50 455 ARG A O 1
ATOM 3479 N N . HIS A 1 456 ? -14.664 14.417 39.886 1.00 82.75 456 HIS A N 1
ATOM 3480 C CA . HIS A 1 456 ? -14.540 13.986 38.486 1.00 82.75 456 HIS A CA 1
ATOM 3481 C C . HIS A 1 456 ? -14.338 12.471 38.313 1.00 82.75 456 HIS A C 1
ATOM 3483 O O . HIS A 1 456 ? -14.522 11.949 37.215 1.00 82.75 456 HIS A O 1
ATOM 3489 N N . GLY A 1 457 ? -14.031 11.753 39.395 1.00 81.00 457 GLY A N 1
ATOM 3490 C CA . GLY A 1 457 ? -13.636 10.343 39.420 1.00 81.00 457 GLY A CA 1
ATOM 3491 C C . GLY A 1 457 ? -14.635 9.373 38.796 1.00 81.00 457 GLY A C 1
ATOM 3492 O O . GLY A 1 457 ? -14.257 8.462 38.058 1.00 81.00 457 GLY A O 1
ATOM 3493 N N . ALA A 1 458 ? -15.924 9.627 39.031 1.00 76.88 458 ALA A N 1
ATOM 3494 C CA . ALA A 1 458 ? -17.028 8.818 38.519 1.00 76.88 458 ALA A CA 1
ATOM 3495 C C . ALA A 1 458 ? -17.199 8.899 36.993 1.00 76.88 458 ALA A C 1
ATOM 3497 O O . ALA A 1 458 ? -17.787 8.001 36.401 1.00 76.88 458 ALA A O 1
ATOM 3498 N N . LYS A 1 459 ? -16.682 9.960 36.356 1.00 72.12 459 LYS A N 1
ATOM 3499 C CA . LYS A 1 459 ? -16.750 10.162 34.900 1.00 72.12 459 LYS A CA 1
ATOM 3500 C C . LYS A 1 459 ? -15.587 9.492 34.155 1.00 72.12 459 LYS A C 1
ATOM 3502 O O . LYS A 1 459 ? -15.582 9.473 32.928 1.00 72.12 459 LYS A O 1
ATOM 3507 N N . GLY A 1 460 ? -14.592 8.968 34.878 1.00 65.25 460 GLY A N 1
ATOM 3508 C CA . GLY A 1 460 ? -13.484 8.209 34.297 1.00 65.25 460 GLY A CA 1
ATOM 3509 C C . GLY A 1 460 ? -13.921 6.815 33.842 1.00 65.25 460 GLY A C 1
ATOM 3510 O O . GLY A 1 460 ? -14.845 6.234 34.405 1.00 65.25 460 GLY A O 1
ATOM 3511 N N . THR A 1 461 ? -13.245 6.258 32.835 1.00 65.38 461 THR A N 1
ATOM 3512 C CA . THR A 1 461 ? -13.479 4.882 32.366 1.00 65.38 461 THR A CA 1
ATOM 3513 C C . THR A 1 461 ? -12.167 4.092 32.414 1.00 65.38 461 THR A C 1
ATOM 3515 O O . THR A 1 461 ? -11.295 4.313 31.573 1.00 65.38 461 THR A O 1
ATOM 3518 N N . PRO A 1 462 ? -11.985 3.153 33.362 1.00 71.06 462 PRO A N 1
ATOM 3519 C CA . PRO A 1 462 ? -12.911 2.750 34.420 1.00 71.06 462 PRO A CA 1
ATOM 3520 C C . PRO A 1 462 ? -13.057 3.838 35.502 1.00 71.06 462 PRO A C 1
ATOM 3522 O O . PRO A 1 462 ? -12.135 4.641 35.677 1.00 71.06 462 PRO A O 1
ATOM 3525 N N . PRO A 1 463 ? -14.179 3.863 36.246 1.00 83.50 463 PRO A N 1
ATOM 3526 C CA . PRO A 1 463 ? -14.382 4.834 37.315 1.00 83.50 463 PRO A CA 1
ATOM 3527 C C . PRO A 1 463 ? -13.305 4.730 38.395 1.00 83.50 463 PRO A C 1
ATOM 3529 O O . PRO A 1 463 ? -12.923 3.626 38.799 1.00 83.50 463 PRO A O 1
ATOM 3532 N N . ILE A 1 464 ? -12.858 5.886 38.888 1.00 88.50 464 ILE A N 1
ATOM 3533 C CA . ILE A 1 464 ? -11.908 5.996 39.999 1.00 88.50 464 ILE A CA 1
ATOM 3534 C C . ILE A 1 464 ? -12.644 6.585 41.194 1.00 88.50 464 ILE A C 1
ATOM 3536 O O . ILE A 1 464 ? -13.252 7.650 41.092 1.00 88.50 464 ILE A O 1
ATOM 3540 N N . VAL A 1 465 ? -12.573 5.910 42.333 1.00 89.69 465 VAL A N 1
ATOM 3541 C CA . VAL A 1 465 ? -13.210 6.357 43.575 1.00 89.69 465 VAL A CA 1
ATOM 3542 C C . VAL A 1 465 ? -12.175 6.561 44.669 1.00 89.69 465 VAL A C 1
ATOM 3544 O O . VAL A 1 465 ? -11.109 5.948 44.652 1.00 89.69 465 VAL A O 1
ATOM 3547 N N . VAL A 1 466 ? -12.494 7.431 45.628 1.00 87.62 466 VAL A N 1
ATOM 3548 C CA . VAL A 1 466 ? -11.705 7.572 46.853 1.00 87.62 466 VAL A CA 1
ATOM 3549 C C . VAL A 1 466 ? -12.276 6.619 47.901 1.00 87.62 466 VAL A C 1
ATOM 3551 O O . VAL A 1 466 ? -13.421 6.783 48.315 1.00 87.62 466 VAL A O 1
ATOM 3554 N N . GLN A 1 467 ? -11.491 5.632 48.320 1.00 82.69 467 GLN A N 1
ATOM 3555 C CA . GLN A 1 467 ? -11.785 4.737 49.432 1.00 82.69 467 GLN A CA 1
ATOM 3556 C C . GLN A 1 467 ? -11.086 5.252 50.701 1.00 82.69 467 GLN A C 1
ATOM 3558 O O . GLN A 1 467 ? -9.895 5.568 50.689 1.00 82.69 467 GLN A O 1
ATOM 3563 N N . GLY A 1 468 ? -11.829 5.360 51.805 1.00 79.75 468 GLY A N 1
ATOM 3564 C CA . GLY A 1 468 ? -11.323 5.959 53.043 1.00 79.75 468 GLY A CA 1
ATOM 3565 C C . GLY A 1 468 ? -10.998 7.453 52.894 1.00 79.75 468 GLY A C 1
ATOM 3566 O O . GLY A 1 468 ? -11.650 8.173 52.135 1.00 79.75 468 GLY A O 1
ATOM 3567 N N . ALA A 1 469 ? -9.991 7.936 53.627 1.00 75.88 469 ALA A N 1
ATOM 3568 C CA . ALA A 1 469 ? -9.635 9.358 53.634 1.00 75.88 469 ALA A CA 1
ATOM 3569 C C . ALA A 1 469 ? -8.847 9.805 52.385 1.00 75.88 469 ALA A C 1
ATOM 3571 O O . ALA A 1 469 ? -8.983 10.953 51.955 1.00 75.88 469 ALA A O 1
ATOM 3572 N N . SER A 1 470 ? -8.023 8.927 51.796 1.00 83.50 470 SER A N 1
ATOM 3573 C CA . SER A 1 470 ? -7.037 9.339 50.784 1.00 83.50 470 SER A CA 1
ATOM 3574 C C . SER A 1 470 ? -6.614 8.264 49.771 1.00 83.50 470 SER A C 1
ATOM 3576 O O . SER A 1 470 ? -5.696 8.515 48.990 1.00 83.50 470 SER A O 1
ATOM 3578 N N . THR A 1 471 ? -7.250 7.090 49.720 1.00 88.38 471 THR A N 1
ATOM 3579 C CA . THR A 1 471 ? -6.856 6.015 48.788 1.00 88.38 471 THR A CA 1
ATOM 3580 C C . THR A 1 471 ? -7.686 6.068 47.509 1.00 88.38 471 THR A C 1
ATOM 3582 O O . THR A 1 471 ? -8.904 6.107 47.571 1.00 88.38 471 THR A O 1
ATOM 3585 N N . LEU A 1 472 ? -7.052 6.063 46.337 1.00 90.31 472 LEU A N 1
ATOM 3586 C CA . LEU A 1 472 ? -7.709 6.049 45.025 1.00 90.31 472 LEU A CA 1
ATOM 3587 C C . LEU A 1 472 ? -7.811 4.608 44.513 1.00 90.31 472 LEU A C 1
ATOM 3589 O O . LEU A 1 472 ? -6.810 3.897 44.569 1.00 90.31 472 LEU A O 1
ATOM 3593 N N . VAL A 1 473 ? -8.974 4.178 44.011 1.00 86.44 473 VAL A N 1
ATOM 3594 C CA . VAL A 1 473 ? -9.240 2.777 43.618 1.00 86.44 473 VAL A CA 1
ATOM 3595 C C . VAL A 1 473 ? -10.031 2.693 42.309 1.00 86.44 473 VAL A C 1
ATOM 3597 O O . VAL A 1 473 ? -10.947 3.486 42.087 1.00 86.44 473 VAL A O 1
ATOM 3600 N N . LEU A 1 474 ? -9.698 1.722 41.448 1.00 85.12 474 LEU A N 1
ATOM 3601 C CA . LEU A 1 474 ? -10.449 1.416 40.224 1.00 85.12 474 LEU A CA 1
ATOM 3602 C C . LEU A 1 474 ? -11.657 0.526 40.496 1.00 85.12 474 LEU A C 1
ATOM 3604 O O . LEU A 1 474 ? -11.543 -0.507 41.152 1.00 85.12 474 LEU A O 1
ATOM 3608 N N . LYS A 1 475 ? -12.794 0.860 39.887 1.00 75.69 475 LYS A N 1
ATOM 3609 C CA . LYS A 1 475 ? -13.999 0.025 39.918 1.00 75.69 475 LYS A CA 1
ATOM 3610 C C . LYS A 1 475 ? -14.057 -0.852 38.652 1.00 75.69 475 LYS A C 1
ATOM 3612 O O . LYS A 1 475 ? -14.138 -0.320 37.548 1.00 75.69 475 LYS A O 1
ATOM 3617 N N . SER A 1 476 ? -13.955 -2.181 38.777 1.00 53.09 476 SER A N 1
ATOM 3618 C CA . SER A 1 476 ? -13.896 -3.118 37.633 1.00 53.09 476 SER A CA 1
ATOM 3619 C C . SER A 1 476 ? -15.242 -3.300 36.913 1.00 53.09 476 SER A C 1
ATOM 3621 O O . SER A 1 476 ? -16.264 -3.460 37.576 1.00 53.09 476 SER A O 1
ATOM 3623 N N . ALA A 1 477 ? -15.221 -3.392 35.577 1.00 44.09 477 ALA A N 1
ATOM 3624 C CA . ALA A 1 477 ? -16.283 -3.997 34.760 1.00 44.09 477 ALA A CA 1
ATOM 3625 C C . ALA A 1 477 ? -15.842 -5.417 34.330 1.00 44.09 477 ALA A C 1
ATOM 3627 O O . ALA A 1 477 ? -14.664 -5.621 34.037 1.00 44.09 477 ALA A O 1
ATOM 3628 N N . SER A 1 478 ? -16.752 -6.394 34.347 1.00 28.69 478 SER A N 1
ATOM 3629 C CA . SER A 1 478 ? -16.515 -7.836 34.131 1.00 28.69 478 SER A CA 1
ATOM 3630 C C . SER A 1 478 ? -16.114 -8.223 32.682 1.00 28.69 478 SER A C 1
ATOM 3632 O O . SER A 1 478 ? -16.357 -7.442 31.761 1.00 28.69 478 SER A O 1
ATOM 3634 N N . PRO A 1 479 ? -15.483 -9.400 32.441 1.00 31.36 479 PRO A N 1
ATOM 3635 C CA . PRO A 1 479 ? -14.724 -9.683 31.214 1.00 31.36 479 PRO A CA 1
ATOM 3636 C C . PRO A 1 479 ? -15.441 -10.558 30.158 1.00 31.36 479 PRO A C 1
ATOM 3638 O O . PRO A 1 479 ? -16.077 -11.556 30.479 1.00 31.36 479 PRO A O 1
ATOM 3641 N N . THR A 1 480 ? -15.240 -10.229 28.875 1.00 31.98 480 THR A N 1
ATOM 3642 C CA . THR A 1 480 ? -15.497 -11.053 27.660 1.00 31.98 480 THR A CA 1
ATOM 3643 C C . THR A 1 480 ? -14.256 -11.844 27.200 1.00 31.98 480 THR A C 1
ATOM 3645 O O . THR A 1 480 ? -13.149 -11.348 27.409 1.00 31.98 480 THR A O 1
ATOM 3648 N N . PRO A 1 481 ? -14.394 -12.936 26.406 1.00 31.81 481 PRO A N 1
ATOM 3649 C CA . PRO A 1 481 ? -13.314 -13.454 25.547 1.00 31.81 481 PRO A CA 1
ATOM 3650 C C . PRO A 1 481 ? -13.623 -13.472 24.020 1.00 31.81 481 PRO A C 1
ATOM 3652 O O . PRO A 1 481 ? -14.772 -13.514 23.592 1.00 31.81 481 PRO A O 1
ATOM 3655 N N . SER A 1 482 ? -12.560 -13.437 23.195 1.00 26.02 482 SER A N 1
ATOM 3656 C CA . SER A 1 482 ? -12.489 -13.476 21.700 1.00 26.02 482 SER A CA 1
ATOM 3657 C C . SER A 1 482 ? -11.622 -14.692 21.224 1.00 26.02 482 SER A C 1
ATOM 3659 O O . SER A 1 482 ? -11.155 -15.414 22.098 1.00 26.02 482 SER A O 1
ATOM 3661 N N . PRO A 1 483 ? -11.164 -14.853 19.947 1.00 52.25 483 PRO A N 1
ATOM 3662 C CA . PRO A 1 483 ? -11.831 -15.203 18.664 1.00 52.25 483 PRO A CA 1
ATOM 3663 C C . PRO A 1 483 ? -11.154 -16.383 17.863 1.00 52.25 483 PRO A C 1
ATOM 3665 O O . PRO A 1 483 ? -10.041 -16.790 18.184 1.00 52.25 483 PRO A O 1
ATOM 3668 N N . ARG A 1 484 ? -11.737 -16.868 16.736 1.00 27.11 484 ARG A N 1
ATOM 3669 C CA . ARG A 1 484 ? -11.035 -17.595 15.624 1.00 27.11 484 ARG A CA 1
ATOM 3670 C C . ARG A 1 484 ? -11.594 -17.223 14.215 1.00 27.11 484 ARG A C 1
ATOM 3672 O O . ARG A 1 484 ? -12.776 -16.912 14.091 1.00 27.11 484 ARG A O 1
ATOM 3679 N N . ARG A 1 485 ? -10.715 -17.213 13.192 1.00 28.62 485 ARG A N 1
ATOM 3680 C CA . ARG A 1 485 ? -10.832 -16.866 11.728 1.00 28.62 485 ARG A CA 1
ATOM 3681 C C . ARG A 1 485 ? -10.732 -18.166 10.862 1.00 28.62 485 ARG A C 1
ATOM 3683 O O . ARG A 1 485 ? -10.417 -19.176 11.487 1.00 28.62 485 ARG A O 1
ATOM 3690 N N . PRO A 1 486 ? -10.697 -18.186 9.495 1.00 53.50 486 PRO A N 1
ATOM 3691 C CA . PRO A 1 486 ? -11.317 -17.406 8.384 1.00 53.50 486 PRO A CA 1
ATOM 3692 C C . PRO A 1 486 ? -11.812 -18.322 7.199 1.00 53.50 486 PRO A C 1
ATOM 3694 O O . PRO A 1 486 ? -11.742 -19.535 7.333 1.00 53.50 486 PRO A O 1
ATOM 3697 N N . ILE A 1 487 ? -12.268 -17.772 6.049 1.00 27.36 487 ILE A N 1
ATOM 3698 C CA . ILE A 1 487 ? -11.933 -18.140 4.629 1.00 27.36 487 ILE A CA 1
ATOM 3699 C C . ILE A 1 487 ? -12.925 -17.494 3.622 1.00 27.36 487 ILE A C 1
ATOM 3701 O O . ILE A 1 487 ? -14.023 -17.067 3.976 1.00 27.36 487 ILE A O 1
ATOM 3705 N N . ASP A 1 488 ? -12.403 -17.310 2.412 1.00 28.98 488 ASP A N 1
ATOM 3706 C CA . ASP A 1 488 ? -12.750 -16.487 1.250 1.00 28.98 488 ASP A CA 1
ATOM 3707 C C . ASP A 1 488 ? -14.006 -16.879 0.448 1.00 28.98 488 ASP A C 1
ATOM 3709 O O . ASP A 1 488 ? -14.655 -17.884 0.714 1.00 28.98 488 ASP A O 1
ATOM 3713 N N . GLY A 1 489 ? -14.295 -16.095 -0.599 1.00 27.03 489 GLY A N 1
ATOM 3714 C CA . GLY A 1 489 ? -15.093 -16.542 -1.745 1.00 27.03 489 GLY A CA 1
ATOM 3715 C C . GLY A 1 489 ? -16.007 -15.466 -2.319 1.00 27.03 489 GLY A C 1
ATOM 3716 O O . GLY A 1 489 ? -16.731 -14.807 -1.574 1.00 27.03 489 GLY A O 1
ATOM 3717 N N . GLY A 1 490 ? -15.966 -15.283 -3.644 1.00 37.41 490 GLY A N 1
ATOM 3718 C CA . GLY A 1 490 ? -16.900 -14.432 -4.380 1.00 37.41 490 GLY A CA 1
ATOM 3719 C C . GLY A 1 490 ? -18.347 -14.731 -3.985 1.00 37.41 490 GLY A C 1
ATOM 3720 O O . GLY A 1 490 ? -18.744 -15.887 -3.919 1.00 37.41 490 GLY A O 1
ATOM 3721 N N . GLY A 1 491 ? -19.122 -13.695 -3.668 1.00 26.73 491 GLY A N 1
ATOM 3722 C CA . GLY A 1 491 ? -20.555 -13.858 -3.417 1.00 26.73 491 GLY A CA 1
ATOM 3723 C C . GLY A 1 491 ? -21.283 -13.824 -4.758 1.00 26.73 491 GLY A C 1
ATOM 3724 O O . GLY A 1 491 ? -21.015 -12.930 -5.556 1.00 26.73 491 GLY A O 1
ATOM 3725 N N . GLU A 1 492 ? -22.146 -14.777 -5.117 1.00 33.25 492 GLU A N 1
ATOM 3726 C CA . GLU A 1 492 ? -23.448 -15.039 -4.473 1.00 33.25 492 GLU A CA 1
ATOM 3727 C C . GLU A 1 492 ? -24.154 -13.727 -4.064 1.00 33.25 492 GLU A C 1
ATOM 3729 O O . GLU A 1 492 ? -23.509 -12.829 -3.507 1.00 33.25 492 GLU A O 1
ATOM 3734 N N . PRO A 1 493 ? -25.466 -13.565 -4.340 1.00 34.72 493 PRO A N 1
ATOM 3735 C CA . PRO A 1 493 ? -26.223 -12.441 -3.789 1.00 34.72 493 PRO A CA 1
ATOM 3736 C C . PRO A 1 493 ? -25.906 -12.348 -2.297 1.00 34.72 493 PRO A C 1
ATOM 3738 O O . PRO A 1 493 ? -25.967 -13.369 -1.621 1.00 34.72 493 PRO A O 1
ATOM 3741 N N . ILE A 1 494 ? -25.474 -11.159 -1.842 1.00 40.34 494 ILE A N 1
ATOM 3742 C CA . ILE A 1 494 ? -24.802 -10.956 -0.548 1.00 40.34 494 ILE A CA 1
ATOM 3743 C C . ILE A 1 494 ? -25.505 -11.797 0.515 1.00 40.34 494 ILE A C 1
ATOM 3745 O O . ILE A 1 494 ? -26.609 -11.455 0.946 1.00 40.34 494 ILE A O 1
ATOM 3749 N N . SER A 1 495 ? -24.870 -12.906 0.907 1.00 41.81 495 SER A N 1
ATOM 3750 C CA . SER A 1 495 ? -25.426 -13.768 1.941 1.00 41.81 495 SER A CA 1
ATOM 3751 C C . SER A 1 495 ? -25.600 -12.920 3.197 1.00 41.81 495 SER A C 1
ATOM 3753 O O . SER A 1 495 ? -24.813 -11.993 3.433 1.00 41.81 495 SER A O 1
ATOM 3755 N N . PRO A 1 496 ? -26.585 -13.179 4.053 1.00 44.84 496 PRO A N 1
ATOM 3756 C CA . PRO A 1 496 ? -26.681 -12.392 5.268 1.00 44.84 496 PRO A CA 1
ATOM 3757 C C . PRO A 1 496 ? -25.462 -12.532 6.188 1.00 44.84 496 PRO A C 1
ATOM 3759 O O . PRO A 1 496 ? -25.133 -11.587 6.902 1.00 44.84 496 PRO A O 1
ATOM 3762 N N . ALA A 1 497 ? -24.693 -13.619 6.068 1.00 42.56 497 ALA A N 1
ATOM 3763 C CA . ALA A 1 497 ? -23.345 -13.730 6.623 1.00 42.56 497 ALA A CA 1
ATOM 3764 C C . ALA A 1 497 ? -22.373 -12.655 6.081 1.00 42.56 497 ALA A C 1
ATOM 3766 O O . ALA A 1 497 ? -21.596 -12.082 6.850 1.00 42.56 497 ALA A O 1
ATOM 3767 N N . GLN A 1 498 ? -22.437 -12.312 4.790 1.00 46.09 498 GLN A N 1
ATOM 3768 C CA . GLN A 1 498 ? -21.731 -11.165 4.204 1.00 46.09 498 GLN A CA 1
ATOM 3769 C C . GLN A 1 498 ? -22.360 -9.812 4.574 1.00 46.09 498 GLN A C 1
ATOM 3771 O O . GLN A 1 498 ? -21.607 -8.864 4.777 1.00 46.09 498 GLN A O 1
ATOM 3776 N N . LEU A 1 499 ? -23.682 -9.693 4.765 1.00 49.22 499 LEU A N 1
ATOM 3777 C CA . LEU A 1 499 ? -24.287 -8.464 5.317 1.00 49.22 499 LEU A CA 1
ATOM 3778 C C . LEU A 1 499 ? -23.784 -8.210 6.751 1.00 49.22 499 LEU A C 1
ATOM 3780 O O . LEU A 1 499 ? -23.351 -7.106 7.071 1.00 49.22 499 LEU A O 1
ATOM 3784 N N . ILE A 1 500 ? -23.720 -9.244 7.592 1.00 49.28 500 ILE A N 1
ATOM 3785 C CA . ILE A 1 500 ? -23.138 -9.195 8.944 1.00 49.28 500 ILE A CA 1
ATOM 3786 C C . ILE A 1 500 ? -21.625 -8.906 8.899 1.00 49.28 500 ILE A C 1
ATOM 3788 O O . ILE A 1 500 ? -21.093 -8.266 9.807 1.00 49.28 500 ILE A O 1
ATOM 3792 N N . LYS A 1 501 ? -20.912 -9.333 7.850 1.00 47.81 501 LYS A N 1
ATOM 3793 C CA . LYS A 1 501 ? -19.485 -9.026 7.635 1.00 47.81 501 LYS A CA 1
ATOM 3794 C C . LYS A 1 501 ? -19.256 -7.562 7.229 1.00 47.81 501 LYS A C 1
ATOM 3796 O O . LYS A 1 501 ? -18.295 -6.965 7.702 1.00 47.81 501 LYS A O 1
ATOM 3801 N N . THR A 1 502 ? -20.144 -6.986 6.417 1.00 42.88 502 THR A N 1
ATOM 3802 C CA . THR A 1 502 ? -20.057 -5.609 5.892 1.00 42.88 502 THR A CA 1
ATOM 3803 C C . THR A 1 502 ? -20.566 -4.558 6.885 1.00 42.88 502 THR A C 1
ATOM 3805 O O . THR A 1 502 ? -19.945 -3.512 7.042 1.00 42.88 502 THR A O 1
ATOM 3808 N N . TYR A 1 503 ? -21.657 -4.840 7.604 1.00 49.50 503 TYR A N 1
ATOM 3809 C CA . TYR A 1 503 ? -22.230 -3.954 8.633 1.00 49.50 503 TYR A CA 1
ATOM 3810 C C . TYR A 1 503 ? -21.735 -4.259 10.058 1.00 49.50 503 TYR A C 1
ATOM 3812 O O . TYR A 1 503 ? -21.997 -3.508 10.999 1.00 49.50 503 TYR A O 1
ATOM 3820 N N . GLY A 1 504 ? -20.990 -5.357 10.211 1.00 49.75 504 GLY A N 1
ATOM 3821 C CA . GLY A 1 504 ? -20.383 -5.829 11.451 1.00 49.75 504 GLY A CA 1
ATOM 3822 C C . GLY A 1 504 ? -21.311 -6.701 12.308 1.00 49.75 504 GLY A C 1
ATOM 3823 O O . GLY A 1 504 ? -22.503 -6.433 12.452 1.00 49.75 504 GLY A O 1
ATOM 3824 N N . ARG A 1 505 ? -20.734 -7.702 13.001 1.00 54.25 505 ARG A N 1
ATOM 3825 C CA . ARG A 1 505 ? -21.424 -8.524 14.030 1.00 54.25 505 ARG A CA 1
ATOM 3826 C C . ARG A 1 505 ? -22.171 -7.681 15.078 1.00 54.25 505 ARG A C 1
ATOM 3828 O O . ARG A 1 505 ? -23.164 -8.135 15.629 1.00 54.25 505 ARG A O 1
ATOM 3835 N N . ARG A 1 506 ? -21.735 -6.436 15.295 1.00 54.03 506 ARG A N 1
ATOM 3836 C CA . ARG A 1 506 ? -22.315 -5.454 16.228 1.00 54.03 506 ARG A CA 1
ATOM 3837 C C . ARG A 1 506 ? -23.742 -4.994 15.883 1.00 54.03 506 ARG A C 1
ATOM 3839 O O . ARG A 1 506 ? -24.401 -4.405 16.741 1.00 54.03 506 ARG A O 1
ATOM 3846 N N . PHE A 1 507 ? -24.198 -5.183 14.643 1.00 62.44 507 PHE A N 1
ATOM 3847 C CA . PHE A 1 507 ? -25.570 -4.866 14.225 1.00 62.44 507 PHE A CA 1
ATOM 3848 C C . PHE A 1 507 ? -26.552 -5.979 14.612 1.00 62.44 507 PHE A C 1
ATOM 3850 O O . PHE A 1 507 ? -27.626 -5.681 15.113 1.00 62.44 507 PHE A O 1
ATOM 3857 N N . ALA A 1 508 ? -26.179 -7.249 14.438 1.00 65.00 508 ALA A N 1
ATOM 3858 C CA . ALA A 1 508 ? -27.039 -8.393 14.762 1.00 65.00 508 ALA A CA 1
ATOM 3859 C C . ALA A 1 508 ? -27.025 -8.771 16.256 1.00 65.00 508 ALA A C 1
ATOM 3861 O O . ALA A 1 508 ? -27.922 -9.464 16.729 1.00 65.00 508 ALA A O 1
ATOM 3862 N N . GLN A 1 509 ? -26.005 -8.330 16.996 1.00 68.75 509 GLN A N 1
ATOM 3863 C CA . GLN A 1 509 ? -25.877 -8.589 18.427 1.00 68.75 509 GLN A CA 1
ATOM 3864 C C . GLN A 1 509 ? -26.877 -7.780 19.252 1.00 68.75 509 GLN A C 1
ATOM 3866 O O . GLN A 1 509 ? -27.016 -6.566 19.073 1.00 68.75 509 GLN A O 1
ATOM 3871 N N . ASP A 1 510 ? -27.486 -8.465 20.214 1.00 79.06 510 ASP A N 1
ATOM 3872 C CA . ASP A 1 510 ? -28.170 -7.836 21.337 1.00 79.06 510 ASP A CA 1
ATOM 3873 C C . ASP A 1 510 ? -27.187 -6.934 22.080 1.00 79.06 510 ASP A C 1
ATOM 3875 O O . ASP A 1 510 ? -26.017 -7.278 22.281 1.00 79.06 510 ASP A O 1
ATOM 3879 N N . LYS A 1 511 ? -27.632 -5.727 22.420 1.00 72.50 511 LYS A N 1
ATOM 3880 C CA . LYS A 1 511 ? -26.761 -4.699 22.995 1.00 72.50 511 LYS A CA 1
ATOM 3881 C C . LYS A 1 511 ? -27.538 -3.748 23.877 1.00 72.50 511 LYS A C 1
ATOM 3883 O O . LYS A 1 511 ? -28.746 -3.597 23.730 1.00 72.50 511 LYS A O 1
ATOM 3888 N N . TRP A 1 512 ? -26.807 -3.106 24.790 1.00 70.12 512 TRP A N 1
ATOM 3889 C CA . TRP A 1 512 ? -27.368 -2.174 25.773 1.00 70.12 512 TRP A CA 1
ATOM 3890 C C . TRP A 1 512 ? -28.493 -2.793 26.617 1.00 70.12 512 TRP A C 1
ATOM 3892 O O . TRP A 1 512 ? -29.440 -2.113 26.992 1.00 70.12 512 TRP A O 1
ATOM 3902 N N . GLY A 1 513 ? -28.388 -4.098 26.894 1.00 73.50 513 GLY A N 1
ATOM 3903 C CA . GLY A 1 513 ? -29.380 -4.841 27.667 1.00 73.50 513 GLY A CA 1
ATOM 3904 C C . GLY A 1 513 ? -30.700 -5.079 26.936 1.00 73.50 513 GLY A C 1
ATOM 3905 O O . GLY A 1 513 ? -31.631 -5.546 27.568 1.00 73.50 513 GLY A O 1
ATOM 3906 N N . VAL A 1 514 ? -30.818 -4.7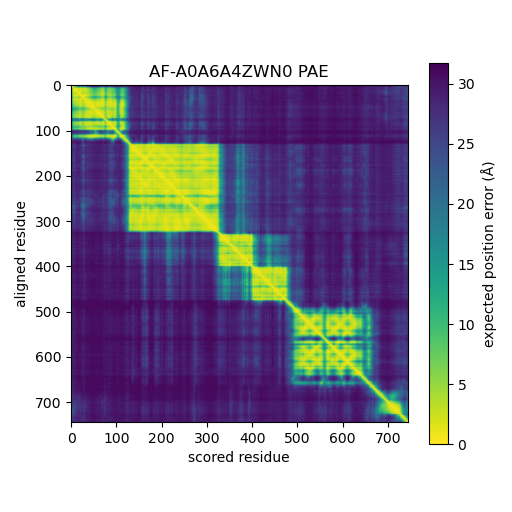93 25.636 1.00 80.81 514 VAL A N 1
ATOM 3907 C CA . VAL A 1 514 ? -32.016 -5.146 24.861 1.00 80.81 514 VAL A CA 1
ATOM 3908 C C . VAL A 1 514 ? -31.794 -6.466 24.136 1.00 80.81 514 VAL A C 1
ATOM 3910 O O . VAL A 1 514 ? -30.863 -6.580 23.335 1.00 80.81 514 VAL A O 1
ATOM 3913 N N . ALA A 1 515 ? -32.669 -7.433 24.404 1.00 85.31 515 ALA A N 1
ATOM 3914 C CA . ALA A 1 515 ? -32.726 -8.726 23.738 1.00 85.31 515 ALA A CA 1
ATOM 3915 C C . ALA A 1 515 ? -33.868 -8.761 22.718 1.00 85.31 515 ALA A C 1
ATOM 3917 O O . ALA A 1 515 ? -34.939 -8.209 22.969 1.00 85.31 515 ALA A O 1
ATOM 3918 N N . VAL A 1 516 ? -33.657 -9.414 21.574 1.00 87.69 516 VAL A N 1
ATOM 3919 C CA . VAL A 1 516 ? -34.698 -9.562 20.541 1.00 87.69 516 VAL A CA 1
ATOM 3920 C C . VAL A 1 516 ? -34.920 -11.036 20.211 1.00 87.69 516 VAL A C 1
ATOM 3922 O O . VAL A 1 516 ? -34.065 -11.683 19.603 1.00 87.69 516 VAL A O 1
ATOM 3925 N N . THR A 1 517 ? -36.083 -11.569 20.570 1.00 88.56 517 THR A N 1
ATOM 3926 C CA . THR A 1 517 ? -36.496 -12.952 20.276 1.00 88.56 517 THR A CA 1
ATOM 3927 C C . THR A 1 517 ? -37.635 -12.975 19.256 1.00 88.56 517 THR A C 1
ATOM 3929 O O . THR A 1 517 ? -38.150 -11.925 18.871 1.00 88.56 517 THR A O 1
ATOM 3932 N N . HIS A 1 518 ? -38.004 -14.157 18.755 1.00 87.88 518 HIS A N 1
ATOM 3933 C CA . HIS A 1 518 ? -39.125 -14.314 17.828 1.00 87.88 518 HIS A CA 1
ATOM 3934 C C . HIS A 1 518 ? -39.770 -15.701 17.908 1.00 87.88 518 HIS A C 1
ATOM 3936 O O . HIS A 1 518 ? -39.123 -16.659 18.323 1.00 87.88 518 HIS A O 1
ATOM 3942 N N . ASP A 1 519 ? -41.005 -15.818 17.421 1.00 86.62 519 ASP A N 1
ATOM 3943 C CA . ASP A 1 519 ? -41.780 -17.074 17.372 1.00 86.62 519 ASP A CA 1
ATOM 3944 C C . ASP A 1 519 ? -41.333 -18.080 16.289 1.00 86.62 519 ASP A C 1
ATOM 3946 O O . ASP A 1 519 ? -41.822 -19.203 16.247 1.00 86.62 519 ASP A O 1
ATOM 3950 N N . ALA A 1 520 ? -40.388 -17.685 15.426 1.00 82.94 520 ALA A N 1
ATOM 3951 C CA . ALA A 1 520 ? -39.834 -18.499 14.338 1.00 82.94 520 ALA A CA 1
ATOM 3952 C C . ALA A 1 520 ? -40.856 -18.931 13.268 1.00 82.94 520 ALA A C 1
ATOM 3954 O O . ALA A 1 520 ? -40.617 -19.890 12.538 1.00 82.94 520 ALA A O 1
ATOM 3955 N N . THR A 1 521 ? -41.952 -18.184 13.101 1.00 84.50 521 THR A N 1
ATOM 3956 C CA . THR A 1 521 ? -42.987 -18.484 12.097 1.00 84.50 521 THR A CA 1
ATOM 3957 C C . THR A 1 521 ? -42.427 -18.652 10.680 1.00 84.50 521 THR A C 1
ATOM 3959 O O . THR A 1 521 ? -42.881 -19.529 9.948 1.00 84.50 521 THR A O 1
ATOM 3962 N N . PHE A 1 522 ? -41.415 -17.868 10.286 1.00 85.12 522 PHE A N 1
ATOM 3963 C CA . PHE A 1 522 ? -40.817 -17.950 8.947 1.00 85.12 522 PHE A CA 1
ATOM 3964 C C . PHE A 1 522 ? -39.881 -19.145 8.726 1.00 85.12 522 PHE A C 1
ATOM 3966 O O . PHE A 1 522 ? -39.376 -19.303 7.619 1.00 85.12 522 PHE A O 1
ATOM 3973 N N . ALA A 1 523 ? -39.646 -19.978 9.743 1.00 80.75 523 ALA A N 1
ATOM 3974 C CA . ALA A 1 523 ? -38.963 -21.258 9.564 1.00 80.75 523 ALA A CA 1
ATOM 3975 C C . ALA A 1 523 ? -39.881 -22.327 8.939 1.00 80.75 523 ALA A C 1
ATOM 3977 O O . ALA A 1 523 ? -39.394 -23.335 8.432 1.00 80.75 523 ALA A O 1
ATOM 3978 N N . ASN A 1 524 ? -41.201 -22.118 8.971 1.00 82.56 524 ASN A N 1
ATOM 3979 C CA . ASN A 1 524 ? -42.170 -23.018 8.356 1.00 82.56 524 ASN A CA 1
ATOM 3980 C C . ASN A 1 524 ? -42.340 -22.712 6.865 1.00 82.56 524 ASN A C 1
ATOM 3982 O O . ASN A 1 524 ? -42.226 -21.564 6.435 1.00 82.56 524 ASN A O 1
ATOM 3986 N N . VAL A 1 525 ? -42.703 -23.734 6.087 1.00 81.69 525 VAL A N 1
ATOM 3987 C CA . VAL A 1 525 ? -43.092 -23.559 4.684 1.00 81.69 525 VAL A CA 1
ATOM 3988 C C . VAL A 1 525 ? -44.414 -22.790 4.624 1.00 81.69 525 VAL A C 1
ATOM 3990 O O . VAL A 1 525 ? -45.429 -23.225 5.168 1.00 81.69 525 VAL A O 1
ATOM 3993 N N . LEU A 1 526 ? -44.400 -21.637 3.963 1.00 86.12 526 LEU A N 1
ATOM 3994 C CA . LEU A 1 526 ? -45.534 -20.725 3.841 1.00 86.12 526 LEU A CA 1
ATOM 3995 C C . LEU A 1 526 ? -46.301 -20.975 2.543 1.00 86.12 526 LEU A C 1
ATOM 3997 O O . LEU A 1 526 ? -45.760 -21.523 1.587 1.00 86.12 526 LEU A O 1
ATOM 4001 N N . THR A 1 527 ? -47.556 -20.531 2.476 1.00 84.75 527 THR A N 1
ATOM 4002 C CA . THR A 1 527 ? -48.386 -20.673 1.268 1.00 84.75 527 THR A CA 1
ATOM 4003 C C . THR A 1 527 ? -48.573 -19.330 0.565 1.00 84.75 527 THR A C 1
ATOM 4005 O O . THR A 1 527 ? -48.775 -18.309 1.223 1.00 84.75 527 THR A O 1
ATOM 4008 N N . VAL A 1 528 ? -48.505 -19.311 -0.768 1.00 82.50 528 VAL A N 1
ATOM 4009 C CA . VAL A 1 528 ? -48.803 -18.114 -1.574 1.00 82.50 528 VAL A CA 1
ATOM 4010 C C . VAL A 1 528 ? -50.202 -17.588 -1.255 1.00 82.50 528 VAL A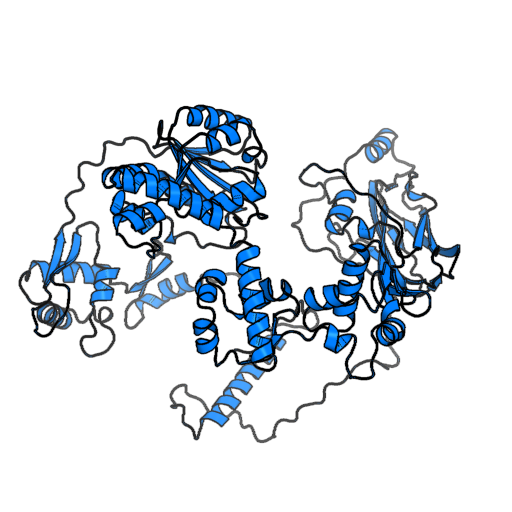 C 1
ATOM 4012 O O . VAL A 1 528 ? -51.104 -18.347 -0.915 1.00 82.50 528 VAL A O 1
ATOM 4015 N N . HIS A 1 529 ? -50.385 -16.271 -1.333 1.00 82.69 529 HIS A N 1
ATOM 4016 C CA . HIS A 1 529 ? -51.628 -15.563 -0.992 1.00 82.69 529 HIS A CA 1
ATOM 4017 C C . HIS A 1 529 ? -52.091 -15.667 0.472 1.00 82.69 529 HIS A C 1
ATOM 4019 O O . HIS A 1 529 ? -52.974 -14.906 0.873 1.00 82.69 529 HIS A O 1
ATOM 4025 N N . VAL A 1 530 ? -51.462 -16.504 1.300 1.00 86.44 530 VAL A N 1
ATOM 4026 C CA . VAL A 1 530 ? -51.745 -16.610 2.732 1.00 86.44 530 VAL A CA 1
ATOM 4027 C C . VAL A 1 530 ? -50.736 -15.756 3.507 1.00 86.44 530 VAL A C 1
ATOM 4029 O O . VAL A 1 530 ? -49.527 -15.961 3.386 1.00 86.44 530 VAL A O 1
ATOM 4032 N N . PRO A 1 531 ? -51.183 -14.764 4.296 1.00 87.81 531 PRO A N 1
ATOM 4033 C CA . PRO A 1 531 ? -50.266 -13.971 5.095 1.00 87.81 531 PRO A CA 1
ATOM 4034 C C . PRO A 1 531 ? -49.735 -14.772 6.285 1.00 87.81 531 PRO A C 1
ATOM 4036 O O . PRO A 1 531 ? -50.510 -15.348 7.043 1.00 87.81 531 PRO A O 1
ATOM 4039 N N . ALA A 1 532 ? -48.423 -14.727 6.493 1.00 87.12 532 ALA A N 1
ATOM 4040 C CA . ALA A 1 532 ? -47.773 -15.239 7.696 1.00 87.12 532 ALA A CA 1
ATOM 4041 C C . ALA A 1 532 ? -47.238 -14.073 8.525 1.00 87.12 532 ALA A C 1
ATOM 4043 O O . ALA A 1 532 ? -46.806 -13.063 7.965 1.00 87.12 532 ALA A O 1
ATOM 4044 N N . ILE A 1 533 ? -47.254 -14.182 9.849 1.00 89.19 533 ILE A N 1
ATOM 4045 C CA . ILE A 1 533 ? -46.770 -13.123 10.737 1.00 89.19 533 ILE A CA 1
ATOM 4046 C C . ILE A 1 533 ? -45.744 -13.726 11.680 1.00 89.19 533 ILE A C 1
ATOM 4048 O O . ILE A 1 533 ? -46.085 -14.591 12.471 1.00 89.19 533 ILE A O 1
ATOM 4052 N N . GLN A 1 534 ? -44.507 -13.243 11.600 1.00 89.56 534 GLN A N 1
ATOM 4053 C CA . GLN A 1 534 ? -43.493 -13.510 12.608 1.00 89.56 534 GLN A CA 1
ATOM 4054 C C . GLN A 1 534 ? -43.470 -12.363 13.610 1.00 89.56 534 GLN A C 1
ATOM 4056 O O . GLN A 1 534 ? -43.253 -11.202 13.241 1.00 89.56 534 GLN A O 1
ATOM 4061 N N . THR A 1 535 ? -43.669 -12.691 14.879 1.00 89.19 535 THR A N 1
ATOM 4062 C CA . THR A 1 535 ? -43.654 -11.728 15.978 1.00 89.19 535 THR A CA 1
ATOM 4063 C C . THR A 1 535 ? -42.266 -11.661 16.588 1.00 89.19 535 THR A C 1
ATOM 4065 O O . THR A 1 535 ? -41.696 -12.681 16.972 1.00 89.19 535 THR A O 1
ATOM 4068 N N . PHE A 1 536 ? -41.721 -10.452 16.693 1.00 89.00 536 PHE A N 1
ATOM 4069 C CA . PHE A 1 536 ? -40.487 -10.167 17.412 1.00 89.00 536 PHE A CA 1
ATOM 4070 C C . PHE A 1 536 ? -40.790 -9.617 18.789 1.00 89.00 536 PHE A C 1
ATOM 4072 O O . PHE A 1 536 ? -41.473 -8.604 18.891 1.00 89.00 536 PHE A O 1
ATOM 4079 N N . VAL A 1 537 ? -40.227 -10.219 19.829 1.00 90.19 537 VAL A N 1
ATOM 4080 C CA . VAL A 1 537 ? -40.329 -9.703 21.193 1.00 90.19 537 VAL A CA 1
ATOM 4081 C C . VAL A 1 537 ? -39.025 -8.989 21.530 1.00 90.19 537 VAL A C 1
ATOM 4083 O O . VAL A 1 537 ? -37.957 -9.596 21.588 1.00 90.19 537 VAL A O 1
ATOM 4086 N N . LEU A 1 538 ? -39.117 -7.673 21.700 1.00 90.94 538 LEU A N 1
ATOM 4087 C CA . LEU A 1 538 ? -38.028 -6.799 22.116 1.00 90.94 538 LEU A CA 1
ATOM 4088 C C . LEU A 1 538 ? -38.111 -6.670 23.635 1.00 90.94 538 LEU A C 1
ATOM 4090 O O . LEU A 1 538 ? -39.063 -6.075 24.130 1.00 90.94 538 LEU A O 1
ATOM 4094 N N . THR A 1 539 ? -37.152 -7.212 24.376 1.00 88.56 539 THR A N 1
ATOM 4095 C CA . THR A 1 539 ? -37.158 -7.217 25.843 1.00 88.56 539 THR A CA 1
ATOM 4096 C C . THR A 1 539 ? -36.002 -6.387 26.376 1.00 88.56 539 THR A C 1
ATOM 4098 O O . THR A 1 539 ? -34.840 -6.661 26.084 1.00 88.56 539 THR A O 1
ATOM 4101 N N . ASN A 1 540 ? -36.308 -5.388 27.197 1.00 87.75 540 ASN A N 1
ATOM 4102 C CA . ASN A 1 540 ? -35.311 -4.621 27.921 1.00 87.75 540 ASN A CA 1
ATOM 4103 C C . ASN A 1 540 ? -34.919 -5.354 29.208 1.00 87.75 540 ASN A C 1
ATOM 4105 O O . ASN A 1 540 ? -35.670 -5.409 30.174 1.00 87.75 540 ASN A O 1
ATOM 4109 N N . GLN A 1 541 ? -33.726 -5.923 29.212 1.00 82.56 541 GLN A N 1
ATOM 4110 C CA . GLN A 1 541 ? -33.070 -6.556 30.355 1.00 82.56 541 GLN A CA 1
ATOM 4111 C C . GLN A 1 541 ? -32.140 -5.577 31.094 1.00 82.56 541 GLN A C 1
ATOM 4113 O O . GLN A 1 541 ? -31.494 -5.957 32.069 1.00 82.56 541 GLN A O 1
ATOM 4118 N N . SER A 1 542 ? -32.042 -4.326 30.631 1.00 74.69 542 SER A N 1
ATOM 4119 C CA . SER A 1 542 ? -31.281 -3.267 31.290 1.00 74.69 542 SER A CA 1
ATOM 4120 C C . SER A 1 542 ? -32.008 -2.739 32.526 1.00 74.69 542 SER A C 1
ATOM 4122 O O . SER A 1 542 ? -33.233 -2.803 32.637 1.00 74.69 542 SER A O 1
ATOM 4124 N N . THR A 1 543 ? -31.232 -2.149 33.434 1.00 73.56 543 THR A N 1
ATOM 4125 C CA . THR A 1 543 ? -31.733 -1.398 34.594 1.00 73.56 543 THR A CA 1
ATOM 4126 C C . THR A 1 543 ? -32.222 0.001 34.219 1.00 73.56 543 THR A C 1
ATOM 4128 O O . THR A 1 543 ? -32.835 0.682 35.034 1.00 73.56 543 THR A O 1
ATOM 4131 N N . GLU A 1 544 ? -31.936 0.430 32.991 1.00 72.94 544 GLU A N 1
ATOM 4132 C CA . GLU A 1 544 ? -32.273 1.740 32.448 1.00 72.94 544 GLU A CA 1
ATOM 4133 C C . GLU A 1 544 ? -33.415 1.638 31.443 1.00 72.94 544 GLU A C 1
ATOM 4135 O O . GLU A 1 544 ? -33.592 0.626 30.759 1.00 72.94 544 GLU A O 1
ATOM 4140 N N . VAL A 1 545 ? -34.169 2.726 31.318 1.00 77.38 545 VAL A N 1
ATOM 4141 C CA . VAL A 1 545 ? -35.217 2.849 30.310 1.00 77.38 545 VAL A CA 1
ATOM 4142 C C . VAL A 1 545 ? -34.582 2.883 28.917 1.00 77.38 545 VAL A C 1
ATOM 4144 O O . VAL A 1 545 ? -33.629 3.626 28.670 1.00 77.38 545 VAL A O 1
ATOM 4147 N N . VAL A 1 546 ? -35.134 2.110 27.982 1.00 81.50 546 VAL A N 1
ATOM 4148 C CA . VAL A 1 546 ? -34.726 2.141 26.573 1.00 81.50 546 VAL A CA 1
ATOM 4149 C C . VAL A 1 546 ? -35.944 2.403 25.709 1.00 81.50 546 VAL A C 1
ATOM 4151 O O . VAL A 1 546 ? -36.977 1.768 25.881 1.00 81.50 546 VAL A O 1
ATOM 4154 N N . SER A 1 547 ? -35.831 3.331 24.764 1.00 84.56 547 SER A N 1
ATOM 4155 C CA . SER A 1 547 ? -36.921 3.651 23.844 1.00 84.56 547 SER A CA 1
ATOM 4156 C C . SER A 1 547 ? -36.648 3.059 22.472 1.00 84.56 547 SER A C 1
ATOM 4158 O O . SER A 1 547 ? -35.659 3.411 21.834 1.00 84.56 547 SER A O 1
ATOM 4160 N N . LEU A 1 548 ? -37.531 2.192 21.982 1.00 83.56 548 LEU A N 1
ATOM 4161 C CA . LEU A 1 548 ? -37.586 1.868 20.561 1.00 83.56 548 LEU A CA 1
ATOM 4162 C C . LEU A 1 548 ? -38.009 3.136 19.824 1.00 83.56 548 LEU A C 1
ATOM 4164 O O . LEU A 1 548 ? -39.059 3.687 20.124 1.00 83.56 548 LEU A O 1
ATOM 4168 N N . ARG A 1 549 ? -37.191 3.628 18.896 1.00 77.75 549 ARG A N 1
ATOM 4169 C CA . ARG A 1 549 ? -37.465 4.842 18.113 1.00 77.75 549 ARG A CA 1
ATOM 4170 C C . ARG A 1 549 ? -38.241 4.524 16.852 1.00 77.75 549 ARG A C 1
ATOM 4172 O O . ARG A 1 549 ? -39.225 5.190 16.549 1.00 77.75 549 ARG A O 1
ATOM 4179 N N . ARG A 1 550 ? -37.760 3.528 16.110 1.00 74.19 550 ARG A N 1
ATOM 4180 C CA . ARG A 1 550 ? -38.344 3.102 14.839 1.00 74.19 550 ARG A CA 1
ATOM 4181 C C . ARG A 1 550 ? -37.886 1.703 14.465 1.00 74.19 550 ARG A C 1
ATOM 4183 O O . ARG A 1 550 ? -36.794 1.263 14.826 1.00 74.19 550 ARG A O 1
ATOM 4190 N N . CYS A 1 551 ? -38.717 1.047 13.666 1.00 74.75 551 CYS A N 1
ATOM 4191 C CA . CYS A 1 551 ? -38.403 -0.218 13.017 1.00 74.75 551 CYS A CA 1
ATOM 4192 C C . CYS A 1 551 ? -38.329 0.014 11.512 1.00 74.75 551 CYS A C 1
ATOM 4194 O O . CYS A 1 551 ? -39.191 0.685 10.944 1.00 74.75 551 CYS A O 1
ATOM 4196 N N . PHE A 1 552 ? -37.330 -0.547 10.846 1.00 66.56 552 PHE A N 1
ATOM 4197 C CA . PHE A 1 552 ? -37.231 -0.457 9.395 1.00 66.56 552 PHE A CA 1
ATOM 4198 C C . PHE A 1 552 ? -36.669 -1.736 8.796 1.00 66.56 552 PHE A C 1
ATOM 4200 O O . PHE A 1 552 ? -35.979 -2.524 9.441 1.00 66.56 552 PHE A O 1
ATOM 4207 N N . ARG A 1 553 ? -36.989 -1.944 7.523 1.00 69.69 553 ARG A N 1
ATOM 4208 C CA . ARG A 1 553 ? -36.411 -3.023 6.733 1.00 69.69 553 ARG A CA 1
ATOM 4209 C C . ARG A 1 553 ? -35.157 -2.497 6.054 1.00 69.69 553 ARG A C 1
ATOM 4211 O O . ARG A 1 553 ? -35.150 -1.388 5.516 1.00 69.69 553 ARG A O 1
ATOM 4218 N N . VAL A 1 554 ? -34.111 -3.308 6.021 1.00 55.25 554 VAL A N 1
ATOM 4219 C CA . VAL A 1 554 ? -32.937 -2.989 5.207 1.00 55.25 554 VAL A CA 1
ATOM 4220 C C . VAL A 1 554 ? -33.252 -3.418 3.774 1.00 55.25 554 VAL A C 1
ATOM 4222 O O . VAL A 1 554 ? -33.586 -4.580 3.542 1.00 55.25 554 VAL A O 1
ATOM 4225 N N . ALA A 1 555 ? -33.240 -2.486 2.816 1.00 50.75 555 ALA A N 1
ATOM 4226 C CA . ALA A 1 555 ? -33.507 -2.836 1.426 1.00 50.75 555 ALA A CA 1
ATOM 4227 C C . ALA A 1 555 ? -32.293 -3.575 0.859 1.00 50.75 555 ALA A C 1
ATOM 4229 O O . ALA A 1 555 ? -31.196 -3.023 0.773 1.00 50.75 555 ALA A O 1
ATOM 4230 N N . THR A 1 556 ? -32.484 -4.831 0.468 1.00 48.38 556 THR A N 1
ATOM 4231 C CA . THR A 1 556 ? -31.498 -5.545 -0.338 1.00 48.38 556 THR A CA 1
ATOM 4232 C C . THR A 1 556 ? -31.629 -5.065 -1.786 1.00 48.38 556 THR A C 1
ATOM 4234 O O . THR A 1 556 ? -32.755 -4.974 -2.287 1.00 48.38 556 THR A O 1
ATOM 4237 N N . PRO A 1 557 ? -30.529 -4.733 -2.482 1.00 41.75 557 PRO A N 1
ATOM 4238 C CA . PRO A 1 557 ? -30.577 -4.289 -3.870 1.00 41.75 557 PRO A CA 1
ATOM 4239 C C . PRO A 1 557 ? -30.902 -5.472 -4.801 1.00 41.75 557 PRO A C 1
ATOM 4241 O O . PRO A 1 557 ? -30.032 -6.047 -5.443 1.00 41.75 557 PRO A O 1
ATOM 4244 N N . SER A 1 558 ? -32.180 -5.850 -4.860 1.00 37.72 558 SER A N 1
ATOM 4245 C CA . SER A 1 558 ? -32.752 -6.741 -5.874 1.00 37.72 558 SER A CA 1
ATOM 4246 C C . SER A 1 558 ? -34.271 -6.561 -5.983 1.00 37.72 558 SER A C 1
ATOM 4248 O O . SER A 1 558 ? -35.060 -7.437 -5.654 1.00 37.72 558 SER A O 1
ATOM 4250 N N . SER A 1 559 ? -34.715 -5.413 -6.495 1.00 36.88 559 SER A N 1
ATOM 4251 C CA . SER A 1 559 ? -35.884 -5.401 -7.385 1.00 36.88 559 SER A CA 1
ATOM 4252 C C . SER A 1 559 ? -35.856 -4.137 -8.240 1.00 36.88 559 SER A C 1
ATOM 4254 O O . SER A 1 559 ? -35.747 -3.020 -7.748 1.00 36.88 559 SER A O 1
ATOM 4256 N N . SER A 1 560 ? -35.873 -4.322 -9.554 1.00 34.09 560 SER A N 1
ATOM 4257 C CA . SER A 1 560 ? -35.706 -3.289 -10.579 1.00 34.09 560 SER A CA 1
ATOM 4258 C C . SER A 1 560 ? -36.969 -2.469 -10.847 1.00 34.09 560 SER A C 1
ATOM 4260 O O . SER A 1 560 ? -37.146 -1.963 -11.950 1.00 34.09 560 SER A O 1
ATOM 4262 N N . SER A 1 561 ? -37.842 -2.310 -9.860 1.00 31.84 561 SER A N 1
ATOM 4263 C CA . SER A 1 561 ? -38.932 -1.348 -9.937 1.00 31.84 561 SER A CA 1
ATOM 4264 C C . SER A 1 561 ? -39.112 -0.707 -8.573 1.00 31.84 561 SER A C 1
ATOM 4266 O O . SER A 1 561 ? -39.166 -1.390 -7.553 1.00 31.84 561 SER A O 1
ATOM 4268 N N . SER A 1 562 ? -39.283 0.607 -8.555 1.00 34.03 562 SER A N 1
ATOM 4269 C CA . SER A 1 562 ? -39.818 1.339 -7.407 1.00 34.03 562 SER A CA 1
ATOM 4270 C C . SER A 1 562 ? -41.234 0.870 -7.002 1.00 34.03 562 SER A C 1
ATOM 4272 O O . SER A 1 562 ? -41.805 1.410 -6.059 1.00 34.03 562 SER A O 1
ATOM 4274 N N . SER A 1 563 ? -41.801 -0.149 -7.671 1.00 35.28 563 SER A N 1
ATOM 4275 C CA . SER A 1 563 ? -43.131 -0.713 -7.431 1.00 35.28 563 SER A CA 1
ATOM 4276 C C . SER A 1 563 ? -43.155 -2.166 -6.921 1.00 35.28 563 SER A C 1
ATOM 4278 O O . SER A 1 563 ? -44.207 -2.605 -6.448 1.00 35.28 563 SER A O 1
ATOM 4280 N N . ALA A 1 564 ? -42.045 -2.916 -6.928 1.00 43.47 564 ALA A N 1
ATOM 4281 C CA . ALA A 1 564 ? -42.008 -4.277 -6.385 1.00 43.47 564 ALA A CA 1
ATOM 4282 C C . ALA A 1 564 ? -41.990 -4.237 -4.848 1.00 43.47 564 ALA A C 1
ATOM 4284 O O . ALA A 1 564 ? -40.953 -4.173 -4.185 1.00 43.47 564 ALA A O 1
ATOM 4285 N N . LYS A 1 565 ? -43.188 -4.243 -4.259 1.00 56.16 565 LYS A N 1
ATOM 4286 C CA . LYS A 1 565 ? -43.398 -4.327 -2.812 1.00 56.16 565 LYS A CA 1
ATOM 4287 C C . LYS A 1 565 ? -42.776 -5.629 -2.304 1.00 56.16 565 LYS A C 1
ATOM 4289 O O . LYS A 1 565 ? -43.311 -6.699 -2.565 1.00 56.16 565 LYS A O 1
ATOM 4294 N N . SER A 1 566 ? -41.659 -5.545 -1.578 1.00 67.44 566 SER A N 1
ATOM 4295 C CA . SER A 1 566 ? -41.104 -6.730 -0.910 1.00 67.44 566 SER A CA 1
ATOM 4296 C C . SER A 1 566 ? -42.174 -7.386 -0.023 1.00 67.44 566 SER A C 1
ATOM 4298 O O . SER A 1 566 ? -42.971 -6.665 0.596 1.00 67.44 566 SER A O 1
ATOM 4300 N N . PRO A 1 567 ? -42.194 -8.731 0.033 1.00 74.12 567 PRO A N 1
ATOM 4301 C CA . PRO A 1 567 ? -43.260 -9.482 0.686 1.00 74.12 567 PRO A CA 1
ATOM 4302 C C . PRO A 1 567 ? -43.262 -9.296 2.208 1.00 74.12 567 PRO A C 1
ATOM 4304 O O . PRO A 1 567 ? -44.270 -9.579 2.844 1.00 74.12 567 PRO A O 1
ATOM 4307 N N . PHE A 1 568 ? -42.173 -8.778 2.792 1.00 80.31 568 PHE A N 1
ATOM 4308 C CA . PHE A 1 568 ? -42.054 -8.497 4.222 1.00 80.31 568 PHE A CA 1
ATOM 4309 C C . PHE A 1 568 ? -42.500 -7.070 4.560 1.00 80.31 568 PHE A C 1
ATOM 4311 O O . PHE A 1 568 ? -41.924 -6.097 4.062 1.00 80.31 568 PHE A O 1
ATOM 4318 N N . ARG A 1 569 ? -43.462 -6.923 5.469 1.00 78.06 569 ARG A N 1
ATOM 4319 C CA . ARG A 1 569 ? -43.926 -5.649 6.026 1.00 78.06 569 ARG A CA 1
ATOM 4320 C C . ARG A 1 569 ? -43.845 -5.666 7.546 1.00 78.06 569 ARG A C 1
ATOM 4322 O O . ARG A 1 569 ? -44.511 -6.466 8.189 1.00 78.06 569 ARG A O 1
ATOM 4329 N N . LEU A 1 570 ? -43.082 -4.736 8.110 1.00 75.75 570 LEU A N 1
ATOM 4330 C CA . LEU A 1 570 ? -43.105 -4.458 9.544 1.00 75.75 570 LEU A CA 1
ATOM 4331 C C . LEU A 1 570 ? -44.288 -3.551 9.874 1.00 75.75 570 LEU A C 1
ATOM 4333 O O . LEU A 1 570 ? -44.515 -2.554 9.182 1.00 75.75 570 LEU A O 1
ATOM 4337 N N . THR A 1 571 ? -45.005 -3.864 10.946 1.00 68.44 571 THR A N 1
ATOM 4338 C CA . THR A 1 571 ? -45.921 -2.907 11.564 1.00 68.44 571 THR A CA 1
ATOM 4339 C C . THR A 1 571 ? -45.099 -1.765 12.143 1.00 68.44 571 THR A C 1
ATOM 4341 O O . THR A 1 571 ? -44.178 -2.009 12.925 1.00 68.44 571 THR A O 1
ATOM 4344 N N . ASN A 1 572 ? -45.393 -0.527 11.737 1.00 59.53 572 ASN A N 1
ATOM 4345 C CA . ASN A 1 572 ? -44.758 0.621 12.367 1.00 59.53 572 ASN A CA 1
ATOM 4346 C C . ASN A 1 572 ? -45.255 0.693 13.800 1.00 59.53 572 ASN A C 1
ATOM 4348 O O . ASN A 1 572 ? -46.459 0.695 14.050 1.00 59.53 572 ASN A O 1
ATOM 4352 N N . VAL A 1 573 ? -44.315 0.756 14.719 1.00 60.22 573 VAL A N 1
ATOM 4353 C CA . VAL A 1 573 ? -44.621 0.955 16.115 1.00 60.22 573 VAL A CA 1
ATOM 4354 C C . VAL A 1 573 ? -43.864 2.212 16.492 1.00 60.22 573 VAL A C 1
ATOM 4356 O O . VAL A 1 573 ? -42.668 2.318 16.208 1.00 60.22 573 VAL A O 1
ATOM 4359 N N . GLY A 1 574 ? -44.611 3.214 16.960 1.00 61.00 574 GLY A N 1
ATOM 4360 C CA . GLY A 1 574 ? -44.082 4.542 17.256 1.00 61.00 574 GLY A CA 1
ATOM 4361 C C . GLY A 1 574 ? -42.981 4.491 18.315 1.00 61.00 574 GLY A C 1
ATOM 4362 O O . GLY A 1 574 ? -42.610 3.409 18.779 1.00 61.00 574 GLY A O 1
ATOM 4363 N N . PRO A 1 575 ? -42.452 5.649 18.733 1.00 68.44 575 PRO A N 1
ATOM 4364 C CA . PRO A 1 575 ? -41.499 5.653 19.816 1.00 68.44 575 PRO A CA 1
ATOM 4365 C C . PRO A 1 575 ? -42.140 5.035 21.058 1.00 68.44 575 PRO A C 1
ATOM 4367 O O . PRO A 1 575 ? -43.079 5.600 21.611 1.00 68.44 575 PRO A O 1
ATOM 4370 N N . MET A 1 576 ? -41.651 3.878 21.484 1.00 78.50 576 MET A N 1
ATOM 4371 C CA . MET A 1 576 ? -42.184 3.190 22.649 1.00 78.50 576 MET A CA 1
ATOM 4372 C C . MET A 1 576 ? -41.083 2.888 23.632 1.00 78.50 576 MET A C 1
ATOM 4374 O O . MET A 1 576 ? -39.990 2.444 23.282 1.00 78.50 576 MET A O 1
ATOM 4378 N N . THR A 1 577 ? -41.428 3.093 24.885 1.00 83.19 577 THR A N 1
ATOM 4379 C CA . THR A 1 577 ? -40.516 2.972 26.000 1.00 83.19 577 THR A CA 1
ATOM 4380 C C . THR A 1 577 ? -40.612 1.569 26.579 1.00 83.19 577 THR A C 1
ATOM 4382 O O . THR A 1 577 ? -41.673 1.152 27.034 1.00 83.19 577 THR A O 1
ATOM 4385 N N . LEU A 1 578 ? -39.500 0.841 26.582 1.00 82.06 578 LEU A N 1
ATOM 4386 C CA . LEU A 1 578 ? -39.380 -0.431 27.274 1.00 82.06 578 LEU A CA 1
ATOM 4387 C C . LEU A 1 578 ? -38.949 -0.152 28.714 1.00 82.06 578 LEU A C 1
ATOM 4389 O O . LEU A 1 578 ? -37.850 0.364 28.959 1.00 82.06 578 LEU A O 1
ATOM 4393 N N . ALA A 1 579 ? -39.818 -0.504 29.662 1.00 80.56 579 ALA A N 1
ATOM 4394 C CA . ALA A 1 579 ? -39.511 -0.406 31.082 1.00 80.56 579 ALA A CA 1
ATOM 4395 C C . ALA A 1 579 ? -38.240 -1.213 31.427 1.00 80.56 579 ALA A C 1
ATOM 4397 O O . ALA A 1 579 ? -37.977 -2.235 30.784 1.00 80.56 579 ALA A O 1
ATOM 4398 N N . PRO A 1 580 ? -37.446 -0.772 32.415 1.00 79.81 580 PRO A N 1
ATOM 4399 C CA . PRO A 1 580 ? -36.321 -1.548 32.919 1.00 79.81 580 PRO A CA 1
ATOM 4400 C C . PRO A 1 580 ? -36.752 -2.939 33.395 1.00 79.81 580 PRO A C 1
ATOM 4402 O O . PRO A 1 580 ? -37.899 -3.121 33.796 1.00 79.81 580 PRO A O 1
ATOM 4405 N N . PHE A 1 581 ? -35.822 -3.893 33.413 1.00 72.62 581 PHE A N 1
ATOM 4406 C CA . PHE A 1 581 ? -36.012 -5.225 34.004 1.00 72.62 581 PHE A CA 1
ATOM 4407 C C . PHE A 1 581 ? -37.261 -5.988 33.518 1.00 72.62 581 PHE A C 1
ATOM 4409 O O . PHE A 1 581 ? -38.157 -6.322 34.288 1.00 72.62 581 PHE A O 1
ATOM 4416 N N . GLY A 1 582 ? -37.290 -6.333 32.233 1.00 70.06 582 GLY A N 1
ATOM 4417 C CA . GLY A 1 582 ? -38.280 -7.245 31.653 1.00 70.06 582 GLY A CA 1
ATOM 4418 C C . GLY A 1 582 ? -39.393 -6.561 30.863 1.00 70.06 582 GLY A C 1
ATOM 4419 O O . GLY A 1 582 ? -40.222 -7.256 30.274 1.00 70.06 582 GLY A O 1
ATOM 4420 N N . GLY A 1 583 ? -39.393 -5.225 30.777 1.00 84.94 583 GLY A N 1
ATOM 4421 C CA . GLY A 1 583 ? -40.289 -4.501 29.879 1.00 84.94 583 GLY A CA 1
ATOM 4422 C C . GLY A 1 583 ? -40.117 -5.002 28.448 1.00 84.94 583 GLY A C 1
ATOM 4423 O O . GLY A 1 583 ? -38.999 -5.038 27.931 1.00 84.94 583 GLY A O 1
ATOM 4424 N N . SER A 1 584 ? -41.209 -5.424 27.813 1.00 87.19 584 SER A N 1
ATOM 4425 C CA . SER A 1 584 ? -41.154 -6.015 26.480 1.00 87.19 584 SER A CA 1
ATOM 4426 C C . SER A 1 584 ? -42.211 -5.457 25.548 1.00 87.19 584 SER A C 1
ATOM 4428 O O . SER A 1 584 ? -43.277 -5.017 25.976 1.00 87.19 584 SER A O 1
ATOM 4430 N N . ILE A 1 585 ? -41.884 -5.447 24.259 1.00 86.56 585 ILE A N 1
ATOM 4431 C CA . ILE A 1 585 ? -42.785 -5.008 23.205 1.00 86.56 585 ILE A CA 1
ATOM 4432 C C . ILE A 1 585 ? -42.720 -5.991 22.051 1.00 86.56 585 ILE A C 1
ATOM 4434 O O . ILE A 1 585 ? -41.641 -6.417 21.645 1.00 86.56 585 ILE A O 1
ATOM 4438 N N . SER A 1 586 ? -43.888 -6.314 21.505 1.00 88.00 586 SER A N 1
ATOM 4439 C CA . SER A 1 586 ? -44.006 -7.166 20.330 1.00 88.00 586 SER A CA 1
ATOM 4440 C C . SER A 1 586 ? -44.100 -6.330 19.056 1.00 88.00 586 SER A C 1
ATOM 4442 O O . SER A 1 586 ? -44.922 -5.421 18.957 1.00 88.00 586 SER A O 1
ATOM 4444 N N . VAL A 1 587 ? -43.272 -6.652 18.065 1.00 85.62 587 VAL A N 1
ATOM 4445 C CA . VAL A 1 587 ? -43.288 -6.050 16.730 1.00 85.62 587 VAL A CA 1
ATOM 4446 C C . VAL A 1 587 ? -43.582 -7.136 15.706 1.00 85.62 587 VAL A C 1
ATOM 4448 O O . VAL A 1 587 ? -42.832 -8.103 15.583 1.00 85.62 587 VAL A O 1
ATOM 4451 N N . ALA A 1 588 ? -44.659 -6.975 14.942 1.00 85.06 588 ALA A N 1
ATOM 4452 C CA . ALA A 1 588 ? -45.061 -7.947 13.937 1.00 85.06 588 ALA A CA 1
ATOM 4453 C C . ALA A 1 588 ? -44.384 -7.671 12.586 1.00 85.06 588 ALA A C 1
ATOM 4455 O O . ALA A 1 588 ? -44.403 -6.554 12.059 1.00 85.06 588 ALA A O 1
ATOM 4456 N N . CYS A 1 589 ? -43.822 -8.717 11.987 1.00 86.44 589 CYS A N 1
ATOM 4457 C CA . CYS A 1 589 ? -43.379 -8.727 10.601 1.00 86.44 589 CYS A CA 1
ATOM 4458 C C . CYS A 1 589 ? -44.307 -9.642 9.799 1.00 86.44 589 CYS A C 1
ATOM 4460 O O . CYS A 1 589 ? -44.304 -10.855 9.982 1.00 86.44 589 CYS A O 1
ATOM 4462 N N . ARG A 1 590 ? -45.112 -9.064 8.907 1.00 86.50 590 ARG A N 1
ATOM 4463 C CA . ARG A 1 590 ? -45.989 -9.799 7.994 1.00 86.50 590 ARG A CA 1
ATOM 4464 C C . ARG A 1 590 ? -45.234 -10.178 6.727 1.00 86.50 590 ARG A C 1
ATOM 4466 O O . ARG A 1 590 ? -44.675 -9.304 6.073 1.00 86.50 590 ARG A O 1
ATOM 4473 N N . PHE A 1 591 ? -45.296 -11.440 6.338 1.00 86.88 591 PHE A N 1
ATOM 4474 C CA . PHE A 1 591 ? -44.920 -11.930 5.020 1.00 86.88 591 PHE A CA 1
ATOM 4475 C C . PHE A 1 591 ? -46.175 -12.194 4.177 1.00 86.88 591 PHE A C 1
ATOM 4477 O O . PHE A 1 591 ? -47.132 -12.803 4.653 1.00 86.88 591 PHE A O 1
ATOM 4484 N N . LEU A 1 592 ? -46.182 -11.729 2.928 1.00 83.62 592 LEU A N 1
ATOM 4485 C CA . LEU A 1 592 ? -47.192 -12.072 1.928 1.00 83.62 592 LEU A CA 1
ATOM 4486 C C . LEU A 1 592 ? -46.557 -12.059 0.536 1.00 83.62 592 LEU A C 1
ATOM 4488 O O . LEU A 1 592 ? -46.143 -11.002 0.059 1.00 83.62 592 LEU A O 1
ATOM 4492 N N . SER A 1 593 ? -46.533 -13.217 -0.119 1.00 81.75 593 SER A N 1
ATOM 4493 C CA . SER A 1 593 ? -46.115 -13.357 -1.515 1.00 81.75 593 SER A CA 1
ATOM 4494 C C . SER A 1 593 ? -47.283 -13.826 -2.377 1.00 81.75 593 SER A C 1
ATOM 4496 O O . SER A 1 593 ? -48.115 -14.617 -1.939 1.00 81.75 593 SER A O 1
ATOM 4498 N N . ASN A 1 594 ? -47.337 -13.338 -3.612 1.00 79.75 594 ASN A N 1
ATOM 4499 C CA . ASN A 1 594 ? -48.246 -13.806 -4.659 1.00 79.75 594 ASN A CA 1
ATOM 4500 C C . ASN A 1 594 ? -47.577 -14.803 -5.619 1.00 79.75 594 ASN A C 1
ATOM 4502 O O . ASN A 1 594 ? -48.204 -15.223 -6.583 1.00 79.75 594 ASN A O 1
ATOM 4506 N N . ILE A 1 595 ? -46.304 -15.132 -5.393 1.00 74.31 595 ILE A N 1
ATOM 4507 C CA . ILE A 1 595 ? -45.538 -16.082 -6.201 1.00 74.31 595 ILE A CA 1
ATOM 4508 C C . ILE A 1 595 ? -44.786 -17.064 -5.294 1.00 74.31 595 ILE A C 1
ATOM 4510 O O . ILE A 1 595 ? -44.305 -16.656 -4.226 1.00 74.31 595 ILE A O 1
ATOM 4514 N N . PRO A 1 596 ? -44.651 -18.336 -5.698 1.00 74.06 596 PRO A N 1
ATOM 4515 C CA . PRO A 1 596 ? -43.860 -19.295 -4.949 1.00 74.06 596 PRO A CA 1
ATOM 4516 C C . PRO A 1 596 ? -42.359 -19.053 -5.145 1.00 74.06 596 PRO A C 1
ATOM 4518 O O . PRO A 1 596 ? -41.914 -18.560 -6.185 1.00 74.06 596 PRO A O 1
ATOM 4521 N N . GLY A 1 597 ? -41.568 -19.410 -4.138 1.00 75.06 597 GLY A N 1
ATOM 4522 C CA . GLY A 1 597 ? -40.117 -19.279 -4.145 1.00 75.06 597 GLY A CA 1
ATOM 4523 C C . GLY A 1 597 ? -39.522 -19.164 -2.747 1.00 75.06 597 GLY A C 1
ATOM 4524 O O . GLY A 1 597 ? -40.236 -19.114 -1.747 1.00 75.06 597 GLY A O 1
ATOM 4525 N N . ARG A 1 598 ? -38.191 -19.101 -2.699 1.00 73.25 598 ARG A N 1
ATOM 4526 C CA . ARG A 1 598 ? -37.412 -18.877 -1.480 1.00 73.25 598 ARG A CA 1
ATOM 4527 C C . ARG A 1 598 ? -37.079 -17.395 -1.334 1.00 73.25 598 ARG A C 1
ATOM 4529 O O . ARG A 1 598 ? -36.524 -16.785 -2.250 1.00 73.25 598 ARG A O 1
ATOM 4536 N N . PHE A 1 599 ? -37.411 -16.819 -0.182 1.00 74.25 599 PHE A N 1
ATOM 4537 C CA . PHE A 1 599 ? -37.239 -15.398 0.110 1.00 74.25 599 PHE A CA 1
ATOM 4538 C C . PHE A 1 599 ? -36.278 -15.169 1.276 1.00 74.25 599 PHE A C 1
ATOM 4540 O O . PHE A 1 599 ? -36.181 -15.962 2.209 1.00 74.25 599 PHE A O 1
ATOM 4547 N N . HIS A 1 600 ? -35.591 -14.030 1.237 1.00 72.06 600 HIS A N 1
ATOM 4548 C CA . HIS A 1 600 ? -34.677 -13.585 2.286 1.00 72.06 600 HIS A CA 1
ATOM 4549 C C . HIS A 1 600 ? -35.029 -12.158 2.698 1.00 72.06 600 HIS A C 1
ATOM 4551 O O . HIS A 1 60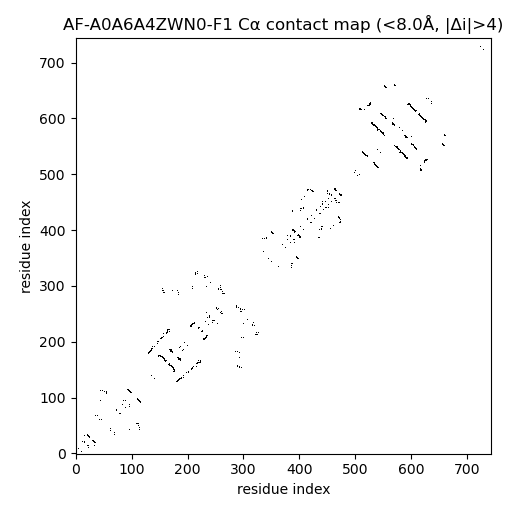0 ? -35.529 -11.371 1.887 1.00 72.06 600 HIS A O 1
ATOM 4557 N N . GLY A 1 601 ? -34.754 -11.800 3.949 1.00 72.69 601 GLY A N 1
ATOM 4558 C CA . GLY A 1 601 ? -35.017 -10.448 4.428 1.00 72.69 601 GLY A CA 1
ATOM 4559 C C . GLY A 1 601 ? -34.189 -10.063 5.645 1.00 72.69 601 GLY A C 1
ATOM 4560 O O . GLY A 1 601 ? -33.656 -10.913 6.352 1.00 72.69 601 GLY A O 1
ATOM 4561 N N . VAL A 1 602 ? -34.096 -8.757 5.891 1.00 74.50 602 VAL A N 1
ATOM 4562 C CA . VAL A 1 602 ? -33.415 -8.190 7.060 1.00 74.50 602 VAL A CA 1
ATOM 4563 C C . VAL A 1 602 ? -34.279 -7.093 7.668 1.00 74.50 602 VAL A C 1
ATOM 4565 O O . VAL A 1 602 ? -34.711 -6.169 6.973 1.00 74.50 602 VAL A O 1
ATOM 4568 N N . VAL A 1 603 ? -34.502 -7.174 8.976 1.00 77.56 603 VAL A N 1
ATOM 4569 C CA . VAL A 1 603 ? -35.201 -6.155 9.770 1.00 77.56 603 VAL A CA 1
ATOM 4570 C C . VAL A 1 603 ? -34.259 -5.534 10.788 1.00 77.56 603 VAL A C 1
ATOM 4572 O O . VAL A 1 603 ? -33.316 -6.176 11.250 1.00 77.56 603 VAL A O 1
ATOM 4575 N N . ALA A 1 604 ? -34.508 -4.274 11.119 1.00 80.31 604 ALA A N 1
ATOM 4576 C CA . ALA A 1 604 ? -33.711 -3.489 12.042 1.00 80.31 604 ALA A CA 1
ATOM 4577 C C . ALA A 1 604 ? -34.607 -2.705 13.007 1.00 80.31 604 ALA A C 1
ATOM 4579 O O . ALA A 1 604 ? -35.644 -2.160 12.620 1.00 80.31 604 ALA A O 1
ATOM 4580 N N . PHE A 1 605 ? -34.155 -2.627 14.254 1.00 84.19 605 PHE A N 1
ATOM 4581 C CA . PHE A 1 605 ? -34.808 -1.951 15.366 1.00 84.19 605 PHE A CA 1
ATOM 4582 C C . PHE A 1 605 ? -33.839 -0.899 15.908 1.00 84.19 605 PHE A C 1
ATOM 4584 O O . PHE A 1 605 ? -32.773 -1.248 16.418 1.00 84.19 605 PHE A O 1
ATOM 4591 N N . GLU A 1 606 ? -34.161 0.382 15.746 1.00 82.94 606 GLU A N 1
ATOM 4592 C CA . GLU A 1 606 ? -33.356 1.489 16.267 1.00 82.94 606 GLU A CA 1
ATOM 4593 C C . GLU A 1 606 ? -33.881 1.904 17.636 1.00 82.94 606 GLU A C 1
ATOM 4595 O O . GLU A 1 606 ? -35.065 2.200 17.799 1.00 82.94 606 GLU A O 1
ATOM 4600 N N . PHE A 1 607 ? -32.981 1.946 18.606 1.00 81.75 607 PHE A N 1
ATOM 4601 C CA . PHE A 1 607 ? -33.251 2.285 19.988 1.00 81.75 607 PHE A CA 1
ATOM 4602 C C . PHE A 1 607 ? -32.463 3.523 20.403 1.00 81.75 607 PHE A C 1
ATOM 4604 O O . PHE A 1 607 ? -31.386 3.814 19.879 1.00 81.75 607 PHE A O 1
ATOM 4611 N N . GLU A 1 608 ? -32.996 4.212 21.400 1.00 82.50 608 GLU A N 1
ATOM 4612 C CA . GLU A 1 608 ? -32.360 5.298 22.126 1.00 82.50 608 GLU A CA 1
ATOM 4613 C C . GLU A 1 608 ? -32.260 4.891 23.600 1.00 82.50 608 GLU A C 1
ATOM 4615 O O . GLU A 1 608 ? -33.263 4.536 24.227 1.00 82.50 608 GLU A O 1
ATOM 4620 N N . SER A 1 609 ? -31.049 4.896 24.156 1.00 77.12 609 SER A N 1
ATOM 4621 C CA . SER A 1 609 ? -30.847 4.659 25.590 1.00 77.12 609 SER A CA 1
ATOM 4622 C C . SER A 1 609 ? -31.290 5.866 26.427 1.00 77.12 609 SER A C 1
ATOM 4624 O O . SER A 1 609 ? -31.390 6.982 25.917 1.00 77.12 609 SER A O 1
ATOM 4626 N N . ALA A 1 610 ? -31.442 5.687 27.744 1.00 70.12 610 ALA A N 1
ATOM 4627 C CA . ALA A 1 610 ? -31.664 6.790 28.690 1.00 70.12 610 ALA A CA 1
ATOM 4628 C C . ALA A 1 610 ? -30.623 7.931 28.578 1.00 70.12 610 ALA A C 1
ATOM 4630 O O . ALA A 1 610 ? -30.925 9.088 28.863 1.00 70.12 610 ALA A O 1
ATOM 4631 N N . THR A 1 611 ? -29.407 7.636 28.097 1.00 66.88 611 THR A N 1
ATOM 4632 C CA . THR A 1 611 ? -28.323 8.609 27.867 1.00 66.88 611 THR A CA 1
ATOM 4633 C C . THR A 1 611 ? -28.336 9.242 26.468 1.00 66.88 611 THR A C 1
ATOM 4635 O O . THR A 1 611 ? -27.337 9.841 26.074 1.00 66.88 611 THR A O 1
ATOM 4638 N N . ARG A 1 612 ? -29.423 9.091 25.695 1.00 73.50 612 ARG A N 1
ATOM 4639 C CA . ARG A 1 612 ? -29.570 9.554 24.298 1.00 73.50 612 ARG A CA 1
ATOM 4640 C C . ARG A 1 612 ? -28.583 8.939 23.301 1.00 73.50 612 ARG A C 1
ATOM 4642 O O . ARG A 1 612 ? -28.307 9.509 22.245 1.00 73.50 612 ARG A O 1
ATOM 4649 N N . THR A 1 613 ? -28.045 7.761 23.609 1.00 68.75 613 THR A N 1
ATOM 4650 C CA . THR A 1 613 ? -27.193 7.028 22.667 1.00 68.75 613 THR A CA 1
ATOM 4651 C C . THR A 1 613 ? -28.076 6.234 21.715 1.00 68.75 613 THR A C 1
ATOM 4653 O O . THR A 1 613 ? -28.864 5.396 22.156 1.00 68.75 613 THR A O 1
ATOM 4656 N N . LEU A 1 614 ? -27.916 6.462 20.411 1.00 74.19 614 LEU A N 1
ATOM 4657 C CA . LEU A 1 614 ? -28.622 5.706 19.379 1.00 74.19 614 LEU A CA 1
ATOM 4658 C C . LEU A 1 614 ? -27.894 4.402 19.053 1.00 74.19 614 LEU A C 1
ATOM 4660 O O . LEU A 1 614 ? -26.673 4.377 18.869 1.00 74.19 614 LEU A O 1
ATOM 4664 N N . PHE A 1 615 ? -28.645 3.309 18.946 1.00 69.19 615 PHE A N 1
ATOM 4665 C CA . PHE A 1 615 ? -28.107 2.010 18.559 1.00 69.19 615 PHE A CA 1
ATOM 4666 C C . PHE A 1 615 ? -29.145 1.148 17.836 1.00 69.19 615 PHE A C 1
ATOM 4668 O O . PHE A 1 615 ? -30.337 1.270 18.070 1.00 69.19 615 PHE A O 1
ATOM 4675 N N . VAL A 1 616 ? -28.691 0.248 16.958 1.00 77.31 616 VAL A N 1
ATOM 4676 C CA . VAL A 1 616 ? -29.587 -0.559 16.105 1.00 77.31 616 VAL A CA 1
ATOM 4677 C C . VAL A 1 616 ? -29.343 -2.054 16.267 1.00 77.31 616 VAL A C 1
ATOM 4679 O O . VAL A 1 616 ? -28.207 -2.486 16.077 1.00 77.31 616 VAL A O 1
ATOM 4682 N N . ILE A 1 617 ? -30.382 -2.835 16.563 1.00 79.56 617 ILE A N 1
ATOM 4683 C CA . ILE A 1 617 ? -30.334 -4.306 16.590 1.00 79.56 617 ILE A CA 1
ATOM 4684 C C . ILE A 1 617 ? -31.011 -4.851 15.328 1.00 79.56 617 ILE A C 1
ATOM 4686 O O . ILE A 1 617 ? -32.110 -4.430 14.982 1.00 79.56 617 ILE A O 1
ATOM 4690 N N . GLY A 1 618 ? -30.357 -5.775 14.628 1.00 80.62 618 GLY A N 1
ATOM 4691 C CA . GLY A 1 618 ? -30.844 -6.391 13.396 1.00 80.62 618 GLY A CA 1
ATOM 4692 C C . GLY A 1 618 ? -31.222 -7.862 13.545 1.00 80.62 618 GLY A C 1
ATOM 4693 O O . GLY A 1 618 ? -30.633 -8.584 14.353 1.00 80.62 618 GLY A O 1
ATOM 4694 N N . ARG A 1 619 ? -32.168 -8.331 12.725 1.00 81.88 619 ARG A N 1
ATOM 4695 C CA . ARG A 1 619 ? -32.495 -9.754 12.543 1.00 81.88 619 ARG A CA 1
ATOM 4696 C C . ARG A 1 619 ? -32.570 -10.102 11.063 1.00 81.88 619 ARG A C 1
ATOM 4698 O O . ARG A 1 619 ? -33.013 -9.298 10.244 1.00 81.88 619 ARG A O 1
ATOM 4705 N N . VAL A 1 620 ? -32.114 -11.303 10.742 1.00 74.94 620 VAL A N 1
ATOM 4706 C CA . VAL A 1 620 ? -32.038 -11.836 9.384 1.00 74.94 620 VAL A CA 1
ATOM 4707 C C . VAL A 1 620 ? -32.989 -13.021 9.268 1.00 74.94 620 VAL A C 1
ATOM 4709 O O . VAL A 1 620 ? -33.012 -13.866 10.157 1.00 74.94 620 VAL A O 1
ATOM 4712 N N . PHE A 1 621 ? -33.715 -13.100 8.155 1.00 71.75 621 PHE A N 1
ATOM 4713 C CA . PHE A 1 621 ? -34.465 -14.283 7.741 1.00 71.75 621 PHE A CA 1
ATOM 4714 C C . PHE A 1 621 ? -33.780 -14.913 6.532 1.00 71.75 621 PHE A C 1
ATOM 4716 O O . PHE A 1 621 ? -33.689 -14.290 5.467 1.00 71.75 621 PHE A O 1
ATOM 4723 N N . GLU A 1 622 ? -33.302 -16.140 6.696 1.00 64.75 622 GLU A N 1
ATOM 4724 C CA . GLU A 1 622 ? -32.746 -16.947 5.617 1.00 64.75 622 GLU A CA 1
ATOM 4725 C C . GLU A 1 622 ? -33.728 -18.057 5.252 1.00 64.75 622 GLU A C 1
ATOM 4727 O O . GLU A 1 622 ? -34.217 -18.746 6.138 1.00 64.75 622 GLU A O 1
ATOM 4732 N N . GLY A 1 623 ? -34.005 -18.231 3.956 1.00 67.12 623 GLY A N 1
ATOM 4733 C CA . GLY A 1 623 ? -34.705 -19.422 3.476 1.00 67.12 623 GLY A CA 1
ATOM 4734 C C . GLY A 1 623 ? -36.201 -19.461 3.787 1.00 67.12 623 GLY A C 1
ATOM 4735 O O . GLY A 1 623 ? -36.714 -20.517 4.134 1.00 67.12 623 GLY A O 1
ATOM 4736 N N . VAL A 1 624 ? -36.912 -18.335 3.667 1.00 78.50 624 VAL A N 1
ATOM 4737 C CA . VAL A 1 624 ? -38.373 -18.316 3.835 1.00 78.50 624 VAL A CA 1
ATOM 4738 C C . VAL A 1 624 ? -39.020 -18.920 2.591 1.00 78.50 624 VAL A C 1
ATOM 4740 O O . VAL A 1 624 ? -39.158 -18.247 1.566 1.00 78.50 624 VAL A O 1
ATOM 4743 N N . ASP A 1 625 ? -39.378 -20.197 2.674 1.00 79.88 625 ASP A N 1
ATOM 4744 C CA . ASP A 1 625 ? -39.946 -20.956 1.562 1.00 79.88 625 ASP A CA 1
ATOM 4745 C C . ASP A 1 625 ? -41.447 -20.715 1.450 1.00 79.88 625 ASP A C 1
ATOM 4747 O O . ASP A 1 625 ? -42.203 -20.942 2.391 1.00 79.88 625 ASP A O 1
ATOM 4751 N N . CYS A 1 626 ? -41.891 -20.260 0.281 1.00 80.12 626 CYS A N 1
ATOM 4752 C CA . CYS A 1 626 ? -43.296 -20.051 -0.027 1.00 80.12 626 CYS A CA 1
ATOM 4753 C C . CYS A 1 626 ? -43.700 -20.936 -1.206 1.00 80.12 626 CYS A C 1
ATOM 4755 O O . CYS A 1 626 ? -43.106 -20.858 -2.282 1.00 80.12 626 CYS A O 1
ATOM 4757 N N . VAL A 1 627 ? -44.706 -21.779 -1.006 1.00 80.62 627 VAL A N 1
ATOM 4758 C CA . VAL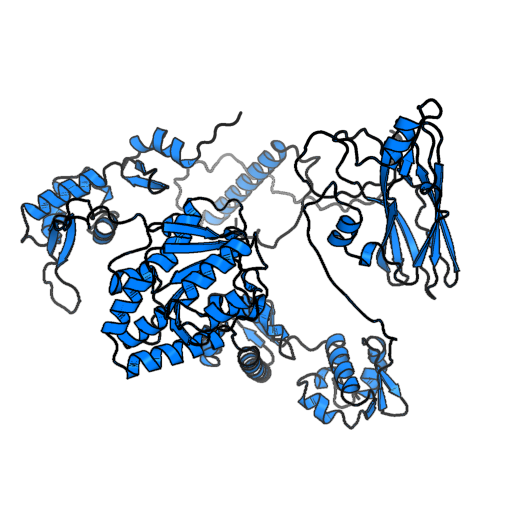 A 1 627 ? -45.204 -22.733 -1.999 1.00 80.62 627 VAL A CA 1
ATOM 4759 C C . VAL A 1 627 ? -46.679 -22.486 -2.305 1.00 80.62 627 VAL A C 1
ATOM 4761 O O . VAL A 1 627 ? -47.387 -21.798 -1.582 1.00 80.62 627 VAL A O 1
ATOM 4764 N N . ASP A 1 628 ? -47.149 -23.046 -3.402 1.00 78.62 628 ASP A N 1
ATOM 4765 C CA . ASP A 1 628 ? -48.536 -23.075 -3.829 1.00 78.62 628 ASP A CA 1
ATOM 4766 C C . ASP A 1 628 ? -49.055 -24.484 -3.556 1.00 78.62 628 ASP A C 1
ATOM 4768 O O . ASP A 1 628 ? -48.378 -25.477 -3.843 1.00 78.62 628 ASP A O 1
ATOM 4772 N N . ALA A 1 629 ? -50.240 -24.564 -2.955 1.00 70.12 629 ALA A N 1
ATOM 4773 C CA . ALA A 1 629 ? -50.879 -25.817 -2.591 1.00 70.12 629 ALA A CA 1
ATOM 4774 C C . ALA A 1 629 ? -51.183 -26.706 -3.810 1.00 70.12 629 ALA A C 1
ATOM 4776 O O . ALA A 1 629 ? -51.321 -27.916 -3.632 1.00 70.12 629 ALA A O 1
ATOM 4777 N N . ALA A 1 630 ? -51.231 -26.144 -5.022 1.00 68.06 630 ALA A N 1
ATOM 4778 C CA . ALA A 1 630 ? -51.412 -26.883 -6.271 1.00 68.06 630 ALA A CA 1
ATOM 4779 C C . ALA A 1 630 ? -50.098 -27.377 -6.915 1.00 68.06 630 ALA A C 1
ATOM 4781 O O . ALA A 1 630 ? -50.152 -28.126 -7.887 1.00 68.06 630 ALA A O 1
ATOM 4782 N N . MET A 1 631 ? -48.917 -26.993 -6.402 1.00 68.94 631 MET A N 1
ATOM 4783 C CA . MET A 1 631 ? -47.638 -27.449 -6.973 1.00 68.94 631 MET A CA 1
ATOM 4784 C C . MET A 1 631 ? -47.386 -28.936 -6.713 1.00 68.94 631 MET A C 1
ATOM 4786 O O . MET A 1 631 ? -47.672 -29.431 -5.619 1.00 68.94 631 MET A O 1
ATOM 4790 N N . ASP A 1 632 ? -46.789 -29.621 -7.688 1.00 70.62 632 ASP A N 1
ATOM 4791 C CA . ASP A 1 632 ? -46.345 -31.010 -7.578 1.00 70.62 632 ASP A CA 1
ATOM 4792 C C . ASP A 1 632 ? -45.208 -31.171 -6.544 1.00 70.62 632 ASP A C 1
ATOM 4794 O O . ASP A 1 632 ? -44.535 -30.210 -6.154 1.00 70.62 632 ASP A O 1
ATOM 4798 N N . ALA A 1 633 ? -45.026 -32.398 -6.048 1.00 65.88 633 ALA A N 1
ATOM 4799 C CA . ALA A 1 633 ? -44.083 -32.694 -4.969 1.00 65.88 633 ALA A CA 1
ATOM 4800 C C . ALA A 1 633 ? -42.621 -32.396 -5.350 1.00 65.88 633 ALA A C 1
ATOM 4802 O O . ALA A 1 633 ? -41.848 -31.960 -4.496 1.00 65.88 633 ALA A O 1
ATOM 4803 N N . GLU A 1 634 ? -42.262 -32.565 -6.623 1.00 62.19 634 GLU A N 1
ATOM 4804 C CA . GLU A 1 634 ? -40.907 -32.355 -7.132 1.00 62.19 634 GLU A CA 1
ATOM 4805 C C . GLU A 1 634 ? -40.561 -30.859 -7.158 1.00 62.19 634 GLU A C 1
ATOM 4807 O O . GLU A 1 634 ? -39.520 -30.448 -6.644 1.00 62.19 634 GLU A O 1
ATOM 4812 N N . THR A 1 635 ? -41.482 -30.003 -7.612 1.00 56.97 635 THR A N 1
ATOM 4813 C CA . THR A 1 635 ? -41.311 -28.541 -7.581 1.00 56.97 635 THR A CA 1
ATOM 4814 C C . THR A 1 635 ? -41.210 -27.995 -6.150 1.00 56.97 635 THR A C 1
ATOM 4816 O O . THR A 1 635 ? -40.404 -27.099 -5.879 1.00 56.97 635 THR A O 1
ATOM 4819 N N . ARG A 1 636 ? -41.974 -28.547 -5.195 1.00 65.19 636 ARG A N 1
ATOM 4820 C CA . ARG A 1 636 ? -41.854 -28.177 -3.767 1.00 65.19 636 ARG A CA 1
ATOM 4821 C C . ARG A 1 636 ? -40.481 -28.538 -3.211 1.00 65.19 636 ARG A C 1
ATOM 4823 O O . ARG A 1 636 ? -39.872 -27.730 -2.508 1.00 65.19 636 ARG A O 1
ATOM 4830 N N . GLN A 1 637 ? -39.986 -29.722 -3.562 1.00 63.59 637 GLN A N 1
ATOM 4831 C CA . GLN A 1 637 ? -38.675 -30.199 -3.146 1.00 63.59 637 GLN A CA 1
ATOM 4832 C C . GLN A 1 637 ? -37.553 -29.361 -3.782 1.00 63.59 637 GLN A C 1
ATOM 4834 O O . GLN A 1 637 ? -36.601 -28.999 -3.097 1.00 63.59 637 GLN A O 1
ATOM 4839 N N . LEU A 1 638 ? -37.710 -28.927 -5.036 1.00 62.22 638 LEU A N 1
ATOM 4840 C CA . LEU A 1 638 ? -36.785 -28.015 -5.716 1.00 62.22 638 LEU A CA 1
ATOM 4841 C C . LEU A 1 638 ? -36.772 -26.597 -5.134 1.00 62.22 638 LEU A C 1
ATOM 4843 O O . LEU A 1 638 ? -35.727 -25.961 -5.161 1.00 62.22 638 LEU A O 1
ATOM 4847 N N . ILE A 1 639 ? -37.873 -26.070 -4.591 1.00 60.00 639 ILE A N 1
ATOM 4848 C CA . ILE A 1 639 ? -37.848 -24.774 -3.880 1.00 60.00 639 ILE A CA 1
ATOM 4849 C C . ILE A 1 639 ? -37.092 -24.913 -2.552 1.00 60.00 639 ILE A C 1
ATOM 4851 O O . ILE A 1 639 ? -36.289 -24.048 -2.206 1.00 60.00 639 ILE A O 1
ATOM 4855 N N . GLN A 1 640 ? -37.284 -26.035 -1.854 1.00 60.25 640 GLN A N 1
ATOM 4856 C CA . GLN A 1 640 ? -36.569 -26.339 -0.613 1.00 60.25 640 GLN A CA 1
ATOM 4857 C C . GLN A 1 640 ? -35.073 -26.632 -0.844 1.00 60.25 640 GLN A C 1
ATOM 4859 O O . GLN A 1 640 ? -34.237 -26.314 0.007 1.00 60.25 640 GLN A O 1
ATOM 4864 N N . GLN A 1 641 ? -34.712 -27.207 -1.994 1.00 56.66 641 GLN A N 1
ATOM 4865 C CA . GLN A 1 641 ? -33.340 -27.608 -2.337 1.00 56.66 641 GLN A CA 1
ATOM 4866 C C . GLN A 1 641 ? -32.619 -26.629 -3.285 1.00 56.66 641 GLN A C 1
ATOM 4868 O O . GLN A 1 641 ? -31.407 -26.727 -3.467 1.00 56.66 641 GLN A O 1
ATOM 4873 N N . GLY A 1 642 ? -33.330 -25.682 -3.897 1.00 47.53 642 GLY A N 1
ATOM 4874 C CA . GLY A 1 642 ? -32.837 -24.894 -5.026 1.00 47.53 642 GLY A CA 1
ATOM 4875 C C . GLY A 1 642 ? -32.103 -23.601 -4.639 1.00 47.53 642 GLY A C 1
ATOM 4876 O O . GLY A 1 642 ? -32.616 -22.820 -3.831 1.00 47.53 642 GLY A O 1
ATOM 4877 N N . PRO A 1 643 ? -30.937 -23.306 -5.253 1.00 43.41 643 PRO A N 1
ATOM 4878 C CA . PRO A 1 643 ? -30.309 -21.992 -5.195 1.00 43.41 643 PRO A CA 1
ATOM 4879 C C . PRO A 1 643 ? -31.122 -20.982 -6.021 1.00 43.41 643 PRO A C 1
ATOM 4881 O O . PRO A 1 643 ? -31.595 -21.283 -7.118 1.00 43.41 643 PRO A O 1
ATOM 4884 N N . SER A 1 644 ? -31.296 -19.783 -5.459 1.00 39.94 644 SER A N 1
ATOM 4885 C CA . SER A 1 644 ? -32.083 -18.653 -5.975 1.00 39.94 644 SER A CA 1
ATOM 4886 C C . SER A 1 644 ? -32.145 -18.566 -7.511 1.00 39.94 644 SER A C 1
ATOM 4888 O O . SER A 1 644 ? -31.119 -18.417 -8.178 1.00 39.94 644 SER A O 1
ATOM 4890 N N . ARG A 1 645 ? -33.358 -18.601 -8.090 1.00 36.41 645 ARG A N 1
ATOM 4891 C CA . ARG A 1 645 ? -33.588 -18.419 -9.539 1.00 36.41 645 ARG A CA 1
ATOM 4892 C C . ARG A 1 645 ? -32.830 -17.186 -10.066 1.00 36.41 645 ARG A C 1
ATOM 4894 O O . ARG A 1 645 ? -33.017 -16.073 -9.578 1.00 36.41 645 ARG A O 1
ATOM 4901 N N . ARG A 1 646 ? -32.004 -17.386 -11.103 1.00 34.84 646 ARG A N 1
ATOM 4902 C CA . ARG A 1 646 ? -31.215 -16.348 -11.796 1.00 34.84 646 ARG A CA 1
ATOM 4903 C C . ARG A 1 646 ? -32.105 -15.204 -12.307 1.00 34.84 646 ARG A C 1
ATOM 4905 O O . ARG A 1 646 ? -32.825 -15.370 -13.290 1.00 34.84 646 ARG A O 1
ATOM 4912 N N . GLN A 1 647 ? -31.977 -14.017 -11.713 1.00 36.16 647 GLN A N 1
ATOM 4913 C CA . GLN A 1 647 ? -32.392 -12.750 -12.331 1.00 36.16 647 GLN A CA 1
ATOM 4914 C C . GLN A 1 647 ? -31.226 -12.119 -13.110 1.00 36.16 647 GLN A C 1
ATOM 4916 O O . GLN A 1 647 ? -30.062 -12.232 -12.723 1.00 36.16 647 GLN A O 1
ATOM 4921 N N . LYS A 1 648 ? -31.546 -11.472 -14.241 1.00 34.34 648 LYS A N 1
ATOM 4922 C CA . LYS A 1 648 ? -30.579 -10.830 -15.149 1.00 34.34 648 LYS A CA 1
ATOM 4923 C C . LYS A 1 648 ? -29.701 -9.799 -14.421 1.00 34.34 648 LYS A C 1
ATOM 4925 O O . LYS A 1 648 ? -30.183 -9.012 -13.611 1.00 34.34 648 LYS A O 1
ATOM 4930 N N . LYS A 1 649 ? -28.409 -9.821 -14.771 1.00 34.28 649 LYS A N 1
ATOM 4931 C CA . LYS A 1 649 ? -27.311 -9.051 -14.166 1.00 34.28 649 LYS A CA 1
ATOM 4932 C C . LYS A 1 649 ? -27.587 -7.542 -14.129 1.00 34.28 649 LYS A C 1
ATOM 4934 O O . LYS A 1 649 ? -27.909 -6.945 -15.154 1.00 34.28 649 LYS A O 1
ATOM 4939 N N . ARG A 1 650 ? -27.345 -6.928 -12.967 1.00 35.94 650 ARG A N 1
ATOM 4940 C CA . ARG A 1 650 ? -27.146 -5.482 -12.788 1.00 35.94 650 ARG A CA 1
ATOM 4941 C C . ARG A 1 650 ? -25.879 -5.227 -11.967 1.00 35.94 650 ARG A C 1
ATOM 4943 O O . ARG A 1 650 ? -25.505 -6.046 -11.132 1.00 35.94 650 ARG A O 1
ATOM 4950 N N . HIS A 1 651 ? -25.230 -4.104 -12.259 1.00 32.34 651 HIS A N 1
ATOM 4951 C CA . HIS A 1 651 ? -24.015 -3.616 -11.603 1.00 32.34 651 HIS A CA 1
ATOM 4952 C C . HIS A 1 651 ? -24.281 -3.161 -10.152 1.00 32.34 651 HIS A C 1
ATOM 4954 O O . HIS A 1 651 ? -25.428 -2.852 -9.822 1.00 32.34 651 HIS A O 1
ATOM 4960 N N . PRO A 1 652 ? -23.255 -3.134 -9.279 1.00 34.31 652 PRO A N 1
ATOM 4961 C CA . PRO A 1 652 ? -23.432 -2.866 -7.854 1.00 34.31 652 PRO A CA 1
ATOM 4962 C C . PRO A 1 652 ? -23.640 -1.371 -7.560 1.00 34.31 652 PRO A C 1
ATOM 4964 O O . PRO A 1 652 ? -22.876 -0.534 -8.037 1.00 34.31 652 PRO A O 1
ATOM 4967 N N . THR A 1 653 ? -24.617 -1.046 -6.708 1.00 33.38 653 THR A N 1
ATOM 4968 C CA . THR A 1 653 ? -24.787 0.289 -6.101 1.00 33.38 653 THR A CA 1
ATOM 4969 C C . THR A 1 653 ? -25.249 0.199 -4.641 1.00 33.38 653 THR A C 1
ATOM 4971 O O . THR A 1 653 ? -25.773 -0.825 -4.203 1.00 33.38 653 THR A O 1
ATOM 4974 N N . GLN A 1 654 ? -24.965 1.270 -3.890 1.00 36.31 654 GLN A N 1
ATOM 4975 C CA . GLN A 1 654 ? -25.036 1.405 -2.428 1.00 36.31 654 GLN A CA 1
ATOM 4976 C C . GLN A 1 654 ? -26.370 0.983 -1.783 1.00 36.31 654 GLN A C 1
ATOM 4978 O O . GLN A 1 654 ? -27.445 1.054 -2.370 1.00 36.31 654 GLN A O 1
ATOM 4983 N N . LEU A 1 655 ? -26.271 0.549 -0.524 1.00 34.72 655 LEU A N 1
ATOM 4984 C CA . LEU A 1 655 ? -27.381 0.063 0.292 1.00 34.72 655 LEU A CA 1
ATOM 4985 C C . LEU A 1 655 ? -28.211 1.226 0.865 1.00 34.72 655 LEU A C 1
ATOM 4987 O O . LEU A 1 655 ? -27.657 2.131 1.487 1.00 34.72 655 LEU A O 1
ATOM 4991 N N . HIS A 1 656 ? -29.538 1.163 0.716 1.00 37.41 656 HIS A N 1
ATOM 4992 C CA . HIS A 1 656 ? -30.483 2.167 1.221 1.00 37.41 656 HIS A CA 1
ATOM 4993 C C . HIS A 1 656 ? -31.406 1.588 2.312 1.00 37.41 656 HIS A C 1
ATOM 4995 O O . HIS A 1 656 ? -31.800 0.420 2.273 1.00 37.41 656 HIS A O 1
ATOM 5001 N N . PHE A 1 657 ? -31.790 2.414 3.288 1.00 38.56 657 PHE A N 1
ATOM 5002 C CA . PHE A 1 657 ? -32.782 2.067 4.311 1.00 38.56 657 PHE A CA 1
ATOM 5003 C C . PHE A 1 657 ? -34.188 2.393 3.796 1.00 38.56 657 PHE A C 1
ATOM 5005 O O . PHE A 1 657 ? -34.443 3.531 3.408 1.00 38.56 657 PHE A O 1
ATOM 5012 N N . ALA A 1 658 ? -35.101 1.416 3.781 1.00 41.91 658 ALA A N 1
ATOM 5013 C CA . ALA A 1 658 ? -36.481 1.658 3.364 1.00 41.91 658 ALA A CA 1
ATOM 5014 C C . ALA A 1 658 ? -37.356 1.951 4.596 1.00 41.91 658 ALA A C 1
ATOM 5016 O O . ALA A 1 658 ? -37.399 1.115 5.508 1.00 41.91 658 ALA A O 1
ATOM 5017 N N . PRO A 1 659 ? -38.073 3.090 4.647 1.00 40.56 659 PRO A N 1
ATOM 5018 C CA . PRO A 1 659 ? -39.030 3.344 5.717 1.00 40.56 659 PRO A CA 1
ATOM 5019 C C . PRO A 1 659 ? -40.135 2.268 5.717 1.00 40.56 659 PRO A C 1
ATOM 5021 O O . PRO A 1 659 ? -40.470 1.729 4.654 1.00 40.56 659 PRO A O 1
ATOM 5024 N N . PRO A 1 660 ? -40.704 1.914 6.888 1.00 41.62 660 PRO A N 1
ATOM 5025 C CA . PRO A 1 660 ? -41.864 1.030 6.945 1.00 41.62 660 PRO A CA 1
ATOM 5026 C C . PRO A 1 660 ? -42.983 1.637 6.095 1.00 41.62 660 PRO A C 1
ATOM 5028 O O . PRO A 1 660 ? -43.204 2.845 6.120 1.00 41.62 660 PRO A O 1
ATOM 5031 N N . ALA A 1 661 ? -43.650 0.809 5.291 1.00 43.16 661 ALA A N 1
ATOM 5032 C CA . ALA A 1 661 ? -44.631 1.258 4.309 1.00 43.16 661 ALA A CA 1
ATOM 5033 C C . ALA A 1 661 ? -45.907 1.793 4.990 1.00 43.16 661 ALA A C 1
ATOM 5035 O O . ALA A 1 661 ? -46.914 1.090 5.049 1.00 43.16 661 ALA A O 1
ATOM 5036 N N . TYR A 1 662 ? -45.848 3.023 5.498 1.00 37.84 662 TYR A N 1
ATOM 5037 C CA . TYR A 1 662 ? -46.987 3.807 5.956 1.00 37.84 662 TYR A CA 1
ATOM 5038 C C . TYR A 1 662 ? -47.350 4.813 4.867 1.00 37.84 662 TYR A C 1
ATOM 5040 O O . TYR A 1 662 ? -46.596 5.739 4.574 1.00 37.84 662 TYR A O 1
ATOM 5048 N N . SER A 1 663 ? -48.510 4.620 4.249 1.00 34.25 663 SER A N 1
ATOM 5049 C CA . SER A 1 663 ? -49.161 5.653 3.454 1.00 34.25 663 SER A CA 1
ATOM 5050 C C . SER A 1 663 ? -49.784 6.665 4.413 1.00 34.25 663 SER A C 1
ATOM 5052 O O . SER A 1 663 ? -50.931 6.505 4.822 1.00 34.25 663 SER A O 1
ATOM 5054 N N . HIS A 1 664 ? -49.033 7.697 4.784 1.00 32.03 664 HIS A N 1
ATOM 5055 C CA . HIS A 1 664 ? -49.659 8.971 5.113 1.00 32.03 664 HIS A CA 1
ATOM 5056 C C . HIS A 1 664 ? -49.807 9.721 3.792 1.00 32.03 664 HIS A C 1
ATOM 5058 O O . HIS A 1 664 ? -48.839 10.254 3.263 1.00 32.03 664 HIS A O 1
ATOM 5064 N N . THR A 1 665 ? -51.005 9.706 3.217 1.00 32.12 665 THR A N 1
ATOM 5065 C CA . THR A 1 665 ? -51.409 10.725 2.247 1.00 32.12 665 THR A CA 1
ATOM 5066 C C . THR A 1 665 ? -51.595 12.026 3.023 1.00 32.12 665 THR A C 1
ATOM 5068 O O . THR A 1 665 ? -52.477 12.065 3.886 1.00 32.12 665 THR A O 1
ATOM 5071 N N . PRO A 1 666 ? -50.802 13.083 2.775 1.00 27.55 666 PRO A N 1
ATOM 5072 C CA . PRO A 1 666 ? -51.158 14.400 3.268 1.00 27.55 666 PRO A CA 1
ATOM 5073 C C . PRO A 1 666 ? -52.471 14.791 2.590 1.00 27.55 666 PRO A C 1
ATOM 5075 O O . PRO A 1 666 ? -52.591 14.732 1.364 1.00 27.55 666 PRO A O 1
ATOM 5078 N N . SER A 1 667 ? -53.469 15.125 3.406 1.00 31.03 667 SER A N 1
ATOM 5079 C CA . SER A 1 667 ? -54.686 15.796 2.959 1.00 31.03 667 SER A CA 1
ATOM 5080 C C . SER A 1 667 ? -54.296 16.985 2.088 1.00 31.03 667 SER A C 1
ATOM 5082 O O . SER A 1 667 ? -53.423 17.771 2.448 1.00 31.03 667 SER A O 1
ATOM 5084 N N . ARG A 1 668 ? -54.953 17.115 0.937 1.00 33.53 668 ARG A N 1
ATOM 5085 C CA . ARG A 1 668 ? -54.675 18.151 -0.060 1.00 33.53 668 ARG A CA 1
ATOM 5086 C C . ARG A 1 668 ? -55.113 19.557 0.380 1.00 33.53 668 ARG A C 1
ATOM 5088 O O . ARG A 1 668 ? -54.962 20.476 -0.407 1.00 33.53 668 ARG A O 1
ATOM 5095 N N . ASN A 1 669 ? -55.617 19.724 1.606 1.00 33.97 669 ASN A N 1
ATOM 5096 C CA . ASN A 1 669 ? -56.030 20.998 2.193 1.00 33.97 669 ASN A CA 1
ATOM 5097 C C . ASN A 1 669 ? -55.698 21.024 3.699 1.00 33.97 669 ASN A C 1
ATOM 5099 O O . ASN A 1 669 ? -56.118 20.114 4.418 1.00 33.97 669 ASN A O 1
ATOM 5103 N N . GLY A 1 670 ? -55.012 22.079 4.161 1.00 30.08 670 GLY A N 1
ATOM 5104 C CA . GLY A 1 670 ? -54.990 22.501 5.571 1.00 30.08 670 GLY A CA 1
ATOM 5105 C C . GLY A 1 670 ? -53.625 22.489 6.271 1.00 30.08 670 GLY A C 1
ATOM 5106 O O . GLY A 1 670 ? -53.185 21.452 6.749 1.00 30.08 670 GLY A O 1
ATOM 5107 N N . ASP A 1 671 ? -53.044 23.686 6.373 1.00 31.97 671 ASP A N 1
ATOM 5108 C CA . ASP A 1 671 ? -52.164 24.215 7.428 1.00 31.97 671 ASP A CA 1
ATOM 5109 C C . ASP A 1 671 ? -50.732 23.679 7.615 1.00 31.97 671 ASP A C 1
ATOM 5111 O O . ASP A 1 671 ? -50.425 22.723 8.324 1.00 31.97 671 ASP A O 1
ATOM 5115 N N . MET A 1 672 ? -49.817 24.456 7.030 1.00 41.34 672 MET A N 1
ATOM 5116 C CA . MET A 1 672 ? -48.394 24.540 7.345 1.00 41.34 672 MET A CA 1
ATOM 5117 C C . MET A 1 672 ? -48.163 25.127 8.748 1.00 41.34 672 MET A C 1
ATOM 5119 O O . MET A 1 672 ? -48.449 26.304 8.962 1.00 41.34 672 MET A O 1
ATOM 5123 N N . ALA A 1 673 ? -47.531 24.375 9.659 1.00 32.81 673 ALA A N 1
ATOM 5124 C CA . ALA A 1 673 ? -46.834 24.961 10.812 1.00 32.81 673 ALA A CA 1
ATOM 5125 C C . ALA A 1 673 ? -45.711 24.064 11.394 1.00 32.81 673 ALA A C 1
ATOM 5127 O O . ALA A 1 673 ? -45.981 23.028 11.991 1.00 32.81 673 ALA A O 1
ATOM 5128 N N . GLY A 1 674 ? -44.458 24.545 11.274 1.00 31.72 674 GLY A N 1
ATOM 5129 C CA . GLY A 1 674 ? -43.274 24.229 12.108 1.00 31.72 674 GLY A CA 1
ATOM 5130 C C . GLY A 1 674 ? -42.521 22.927 11.781 1.00 31.72 674 GLY A C 1
ATOM 5131 O O . GLY A 1 674 ? -42.989 21.850 12.108 1.00 31.72 674 GLY A O 1
ATOM 5132 N N . PHE A 1 675 ? -41.323 22.902 11.184 1.00 28.75 675 PHE A N 1
ATOM 5133 C CA . PHE A 1 675 ? -40.133 23.723 11.435 1.00 28.75 675 PHE A CA 1
ATOM 5134 C C . PHE A 1 675 ? -39.381 24.028 10.126 1.00 28.75 675 PHE A C 1
ATOM 5136 O O . PHE A 1 675 ? -38.710 23.162 9.567 1.00 28.75 675 PHE A O 1
ATOM 5143 N N . ALA A 1 676 ? -39.424 25.284 9.684 1.00 32.09 676 ALA A N 1
ATOM 5144 C CA . ALA A 1 676 ? -38.439 25.855 8.773 1.00 32.09 676 ALA A CA 1
ATOM 5145 C C . ALA A 1 676 ? -37.691 26.953 9.537 1.00 32.09 676 ALA A C 1
ATOM 5147 O O . ALA A 1 676 ? -38.322 27.800 10.165 1.00 32.09 676 ALA A O 1
ATOM 5148 N N . VAL A 1 677 ? -36.359 26.934 9.508 1.00 30.52 677 VAL A N 1
ATOM 5149 C CA . VAL A 1 677 ? -35.544 28.068 9.962 1.00 30.52 677 VAL A CA 1
ATOM 5150 C C . VAL A 1 677 ? -35.347 28.976 8.744 1.00 30.52 677 VAL A C 1
ATOM 5152 O O . VAL A 1 677 ? -34.679 28.546 7.802 1.00 30.52 677 VAL A O 1
ATOM 5155 N N . PRO A 1 678 ? -35.925 30.189 8.696 1.00 34.47 678 PRO A N 1
ATOM 5156 C CA . PRO A 1 678 ? -35.715 31.084 7.571 1.00 34.47 678 PRO A CA 1
ATOM 5157 C C . PRO A 1 678 ? -34.328 31.723 7.689 1.00 34.47 678 PRO A C 1
ATOM 5159 O O . PRO A 1 678 ? -34.015 32.381 8.680 1.00 34.47 678 PRO A O 1
ATOM 5162 N N . LEU A 1 679 ? -33.493 31.543 6.667 1.00 34.16 679 LEU A N 1
ATOM 5163 C CA . LEU A 1 679 ? -32.329 32.401 6.459 1.00 34.16 679 LEU A CA 1
ATOM 5164 C C . LEU A 1 679 ? -32.839 33.763 5.963 1.00 34.16 679 LEU A C 1
ATOM 5166 O O . LEU A 1 679 ? -33.660 33.825 5.047 1.00 34.16 679 LEU A O 1
ATOM 5170 N N . GLY A 1 680 ? -32.401 34.852 6.597 1.00 33.59 680 GLY A N 1
ATOM 5171 C CA . GLY A 1 680 ? -32.794 36.208 6.208 1.00 33.59 680 GLY A CA 1
ATOM 5172 C C . GLY A 1 680 ? -32.363 36.545 4.776 1.00 33.59 680 GLY A C 1
ATOM 5173 O O . GLY A 1 680 ? -31.305 36.111 4.322 1.00 33.59 680 GLY A O 1
ATOM 5174 N N . ARG A 1 681 ? -33.177 37.332 4.061 1.00 37.84 681 ARG A N 1
ATOM 5175 C CA . ARG A 1 681 ? -32.829 37.852 2.729 1.00 37.84 681 ARG A CA 1
ATOM 5176 C C . ARG A 1 681 ? -31.690 38.865 2.855 1.00 37.84 681 ARG A C 1
ATOM 5178 O O . ARG A 1 681 ? -31.821 39.840 3.592 1.00 37.84 681 ARG A O 1
ATOM 5185 N N . HIS A 1 682 ? -30.603 38.660 2.117 1.00 37.78 682 HIS A N 1
ATOM 5186 C CA . HIS A 1 682 ? -29.592 39.693 1.906 1.00 37.78 682 HIS A CA 1
ATOM 5187 C C . HIS A 1 682 ? -30.141 40.692 0.875 1.00 37.78 682 HIS A C 1
ATOM 5189 O O . HIS A 1 682 ? -30.515 40.292 -0.226 1.00 37.78 682 HIS A O 1
ATOM 5195 N N . ALA A 1 683 ? -30.277 41.967 1.239 1.00 41.28 683 ALA A N 1
ATOM 5196 C CA . ALA A 1 683 ? -30.759 43.002 0.326 1.00 41.28 683 ALA A CA 1
ATOM 5197 C C . ALA A 1 683 ? -29.572 43.619 -0.426 1.00 41.28 683 ALA A C 1
ATOM 5199 O O . ALA A 1 683 ? -28.709 44.242 0.190 1.00 41.28 683 ALA A O 1
ATOM 5200 N N . LEU A 1 684 ? -29.535 43.450 -1.749 1.00 46.91 684 LEU A N 1
ATOM 5201 C CA . LEU A 1 684 ? -28.569 44.127 -2.616 1.00 46.91 684 LEU A CA 1
ATOM 5202 C C . LEU A 1 684 ? -29.020 45.576 -2.904 1.00 46.91 684 LEU A C 1
ATOM 5204 O O . LEU A 1 684 ? -30.226 45.833 -2.974 1.00 46.91 684 LEU A O 1
ATOM 5208 N N . PRO A 1 685 ? -28.091 46.533 -3.097 1.00 44.53 685 PRO A N 1
ATOM 5209 C CA . PRO A 1 685 ? -28.432 47.904 -3.474 1.00 44.53 685 PRO A CA 1
ATOM 5210 C C . PRO A 1 685 ? -29.080 47.969 -4.866 1.00 44.53 685 PRO A C 1
ATOM 5212 O O . PRO A 1 685 ? -28.576 47.386 -5.821 1.00 44.53 685 PRO A O 1
ATOM 5215 N N . ALA A 1 686 ? -30.158 48.745 -5.003 1.00 48.56 686 ALA A N 1
ATOM 5216 C CA . ALA A 1 686 ? -30.955 48.871 -6.231 1.00 48.56 686 ALA A CA 1
ATOM 5217 C C . ALA A 1 686 ? -30.227 49.513 -7.437 1.00 48.56 686 ALA A C 1
ATOM 5219 O O . ALA A 1 686 ? -30.811 49.635 -8.509 1.00 48.56 686 ALA A O 1
ATOM 5220 N N . SER A 1 687 ? -28.975 49.950 -7.280 1.00 46.84 687 SER A N 1
ATOM 5221 C CA . SER A 1 687 ? -28.228 50.730 -8.276 1.00 46.84 687 SER A CA 1
ATOM 5222 C C . SER A 1 687 ? -27.186 49.937 -9.074 1.00 46.84 687 SER A C 1
ATOM 5224 O O . SER A 1 687 ? -26.388 50.542 -9.794 1.00 46.84 687 SER A O 1
ATOM 5226 N N . TRP A 1 688 ? -27.170 48.602 -8.989 1.00 48.34 688 TRP A N 1
ATOM 5227 C CA . TRP A 1 688 ? -26.270 47.785 -9.810 1.00 48.34 688 TRP A CA 1
ATOM 5228 C C . TRP A 1 688 ? -26.766 47.714 -11.261 1.00 48.34 688 TRP A C 1
ATOM 5230 O O . TRP A 1 688 ? -27.526 46.829 -11.642 1.00 48.34 688 TRP A O 1
ATOM 5240 N N . SER A 1 689 ? -26.359 48.687 -12.079 1.00 48.81 689 SER A N 1
ATOM 5241 C CA . SER A 1 689 ? -26.575 48.647 -13.527 1.00 48.81 689 SER A CA 1
ATOM 5242 C C . SER A 1 689 ? -25.623 47.633 -14.166 1.00 48.81 689 SER A C 1
ATOM 5244 O O . SER A 1 689 ? -24.406 47.793 -14.104 1.00 48.81 689 SER A O 1
ATOM 5246 N N . THR A 1 690 ? -26.180 46.613 -14.814 1.00 44.50 690 THR A N 1
ATOM 5247 C CA . THR A 1 690 ? -25.480 45.558 -15.567 1.00 44.50 690 THR A CA 1
ATOM 5248 C C . THR A 1 690 ? -24.920 46.023 -16.919 1.00 44.50 690 THR A C 1
ATOM 5250 O O . THR A 1 690 ? -24.489 45.200 -17.722 1.00 44.50 690 THR A O 1
ATOM 5253 N N . SER A 1 691 ? -24.909 47.329 -17.209 1.00 49.12 691 SER A N 1
ATOM 5254 C CA . SER A 1 691 ? -24.677 47.835 -18.569 1.00 49.12 691 SER A CA 1
ATOM 5255 C C . SER A 1 691 ? -23.294 48.437 -18.851 1.00 49.12 691 SER A C 1
ATOM 5257 O O . SER A 1 691 ? -23.152 49.115 -19.865 1.00 49.12 691 SER A O 1
ATOM 5259 N N . ALA A 1 692 ? -22.273 48.264 -18.004 1.00 49.69 692 ALA A N 1
ATOM 5260 C CA . ALA A 1 692 ? -20.960 48.857 -18.291 1.00 49.69 692 ALA A CA 1
ATOM 5261 C C . ALA A 1 692 ? -19.787 48.169 -17.579 1.00 49.69 692 ALA A C 1
ATOM 5263 O O . ALA A 1 692 ? -19.265 48.710 -16.613 1.00 49.69 692 ALA A O 1
ATOM 5264 N N . MET A 1 693 ? -19.349 47.014 -18.081 1.00 49.69 693 MET A N 1
ATOM 5265 C CA . MET A 1 693 ? -17.934 46.606 -18.128 1.00 49.69 693 MET A CA 1
ATOM 5266 C C . MET A 1 693 ? -17.834 45.432 -19.100 1.00 49.69 693 MET A C 1
ATOM 5268 O O . MET A 1 693 ? -17.695 44.273 -18.711 1.00 49.69 693 MET A O 1
ATOM 5272 N N . ASP A 1 694 ? -17.999 45.757 -20.377 1.00 45.19 694 ASP A N 1
ATOM 5273 C CA . ASP A 1 694 ? -17.567 44.884 -21.457 1.00 45.19 694 ASP A CA 1
ATOM 5274 C C . ASP A 1 694 ? -16.089 45.185 -21.758 1.00 45.19 694 ASP A C 1
ATOM 5276 O O . ASP A 1 694 ? -15.640 46.322 -21.583 1.00 45.19 694 ASP A O 1
ATOM 5280 N N . THR A 1 695 ? -15.377 44.172 -22.245 1.00 45.53 695 THR A N 1
ATOM 5281 C CA . THR A 1 695 ? -13.955 44.104 -22.641 1.00 45.53 695 THR A CA 1
ATOM 5282 C C . THR A 1 695 ? -12.910 43.702 -21.585 1.00 45.53 695 THR A C 1
ATOM 5284 O O . THR A 1 695 ? -12.566 44.425 -20.648 1.00 45.53 695 THR A O 1
ATOM 5287 N N . ASP A 1 696 ? -12.307 42.541 -21.857 1.00 49.44 696 ASP A N 1
ATOM 5288 C CA . ASP A 1 696 ? -11.102 41.941 -21.267 1.00 49.44 696 ASP A CA 1
ATOM 5289 C C . ASP A 1 696 ? -9.820 42.810 -21.356 1.00 49.44 696 ASP A C 1
ATOM 5291 O O . ASP A 1 696 ? -8.750 42.371 -20.940 1.00 49.44 696 ASP A O 1
ATOM 5295 N N . ASP A 1 697 ? -9.914 44.060 -21.826 1.00 48.75 697 ASP A N 1
ATOM 5296 C CA . ASP A 1 697 ? -8.776 44.926 -22.182 1.00 48.75 697 ASP A CA 1
ATOM 5297 C C . ASP A 1 697 ? -8.450 46.038 -21.164 1.00 48.75 697 ASP A C 1
ATOM 5299 O O . ASP A 1 697 ? -7.492 46.793 -21.341 1.00 48.75 697 ASP A O 1
ATOM 5303 N N . LEU A 1 698 ? -9.194 46.165 -20.059 1.00 52.38 698 LEU A N 1
ATOM 5304 C CA . LEU A 1 698 ? -8.880 47.160 -19.023 1.00 52.38 698 LEU A CA 1
ATOM 5305 C C . LEU A 1 698 ? -7.893 46.615 -17.982 1.00 52.38 698 LEU A C 1
ATOM 5307 O O . LEU A 1 698 ? -8.161 45.632 -17.285 1.00 52.38 698 LEU A O 1
ATOM 5311 N N . THR A 1 699 ? -6.759 47.298 -17.815 1.00 57.16 699 THR A N 1
ATOM 5312 C CA . THR A 1 699 ? -5.750 46.993 -16.792 1.00 57.16 699 THR A CA 1
ATOM 5313 C C . THR A 1 699 ? -6.345 47.138 -15.389 1.00 57.16 699 THR A C 1
ATOM 5315 O O . THR A 1 699 ? -7.045 48.107 -15.080 1.00 57.16 699 THR A O 1
ATOM 5318 N N . LEU A 1 700 ? -6.080 46.160 -14.521 1.00 49.94 700 LEU A N 1
ATOM 5319 C CA . LEU A 1 700 ? -6.543 46.184 -13.134 1.00 49.94 700 LEU A CA 1
ATOM 5320 C C . LEU A 1 700 ? -5.774 47.275 -12.370 1.00 49.94 700 LEU A C 1
ATOM 5322 O O . LEU A 1 700 ? -4.550 47.217 -12.266 1.00 49.94 700 LEU A O 1
ATOM 5326 N N . THR A 1 701 ? -6.476 48.284 -11.860 1.00 65.31 701 THR A N 1
ATOM 5327 C CA . THR A 1 701 ? -5.894 49.396 -11.097 1.00 65.31 701 THR A CA 1
ATOM 5328 C C . THR A 1 701 ? -6.495 49.449 -9.697 1.00 65.31 701 THR A C 1
ATOM 5330 O O . THR A 1 701 ? -7.598 48.965 -9.448 1.00 65.31 701 THR A O 1
ATOM 5333 N N . MET A 1 702 ? -5.802 50.096 -8.757 1.00 55.94 702 MET A N 1
ATOM 5334 C CA . MET A 1 702 ? -6.320 50.278 -7.393 1.00 55.94 702 MET A CA 1
ATOM 5335 C C . MET A 1 702 ? -7.652 51.030 -7.343 1.00 55.94 702 MET A C 1
ATOM 5337 O O . MET A 1 702 ? -8.446 50.783 -6.441 1.00 55.94 702 MET A O 1
ATOM 5341 N N . SER A 1 703 ? -7.952 51.882 -8.324 1.00 59.47 703 SER A N 1
ATOM 5342 C CA . SER A 1 703 ? -9.228 52.600 -8.370 1.00 59.47 703 SER A CA 1
ATOM 5343 C C . SER A 1 703 ? -10.393 51.756 -8.896 1.00 59.47 703 SER A C 1
ATOM 5345 O O . SER A 1 703 ? -11.535 52.044 -8.547 1.00 59.47 703 SER A O 1
ATOM 5347 N N . ASN A 1 704 ? -10.139 50.715 -9.701 1.00 61.03 704 ASN A N 1
ATOM 5348 C CA . ASN A 1 704 ? -11.196 49.886 -10.294 1.00 61.03 704 ASN A CA 1
ATOM 5349 C C . ASN A 1 704 ? -11.300 48.466 -9.702 1.00 61.03 704 ASN A C 1
ATOM 5351 O O . ASN A 1 704 ? -12.308 47.798 -9.934 1.00 61.03 704 ASN A O 1
ATOM 5355 N N . HIS A 1 705 ? -10.322 48.026 -8.896 1.00 58.22 705 HIS A N 1
ATOM 5356 C CA . HIS A 1 705 ? -10.242 46.643 -8.410 1.00 58.22 705 HIS A CA 1
ATOM 5357 C C . HIS A 1 705 ? -11.482 46.201 -7.619 1.00 58.22 705 HIS A C 1
ATOM 5359 O O . HIS A 1 705 ? -12.013 45.125 -7.877 1.00 58.22 705 HIS A O 1
ATOM 5365 N N . THR A 1 706 ? -11.991 47.033 -6.703 1.00 59.47 706 THR A N 1
ATOM 5366 C CA . THR A 1 706 ? -13.147 46.680 -5.863 1.00 59.47 706 THR A CA 1
ATOM 5367 C C . THR A 1 706 ? -14.400 46.480 -6.706 1.00 59.47 706 THR A C 1
ATOM 5369 O O . THR A 1 706 ? -15.122 45.505 -6.526 1.00 59.47 706 THR A O 1
ATOM 5372 N N . ARG A 1 707 ? -14.634 47.375 -7.671 1.00 58.38 707 ARG A N 1
ATOM 5373 C CA . ARG A 1 707 ? -15.816 47.315 -8.534 1.00 58.38 707 ARG A CA 1
ATOM 5374 C C . ARG A 1 707 ? -15.729 46.141 -9.518 1.00 58.38 707 ARG A C 1
ATOM 5376 O O . ARG A 1 707 ? -16.737 45.489 -9.757 1.00 58.38 707 ARG A O 1
ATOM 5383 N N . ARG A 1 708 ? -14.528 45.817 -10.014 1.00 63.53 708 ARG A N 1
ATOM 5384 C CA . ARG A 1 708 ? -14.288 44.653 -10.884 1.00 63.53 708 ARG A CA 1
ATOM 5385 C C . ARG A 1 708 ? -14.432 43.327 -10.138 1.00 63.53 708 ARG A C 1
ATOM 5387 O O . ARG A 1 708 ? -14.995 42.385 -10.678 1.00 63.53 708 ARG A O 1
ATOM 5394 N N . PHE A 1 709 ? -13.972 43.266 -8.889 1.00 60.16 709 PHE A N 1
ATOM 5395 C CA . PHE A 1 709 ? -14.150 42.093 -8.036 1.00 60.16 709 PHE A CA 1
ATOM 5396 C C . PHE A 1 709 ? -15.633 41.827 -7.747 1.00 60.16 709 PHE A C 1
ATOM 5398 O O . PHE A 1 709 ? -16.086 40.691 -7.821 1.00 60.16 709 PHE A O 1
ATOM 5405 N N . GLN A 1 710 ? -16.414 42.880 -7.497 1.00 59.44 710 GLN A N 1
ATOM 5406 C CA . GLN A 1 710 ? -17.856 42.743 -7.292 1.00 59.44 710 GLN A CA 1
ATOM 5407 C C . GLN A 1 710 ? -18.613 42.330 -8.566 1.00 59.44 710 GLN A C 1
ATOM 5409 O O . GLN A 1 710 ? -19.549 41.544 -8.480 1.00 59.44 710 GLN A O 1
ATOM 5414 N N . ASP A 1 711 ? -18.205 42.823 -9.739 1.00 61.84 711 ASP A N 1
ATOM 5415 C CA . ASP A 1 711 ? -18.779 42.410 -11.029 1.00 61.84 711 ASP A CA 1
ATOM 5416 C C . ASP A 1 711 ? -18.468 40.936 -11.356 1.00 61.84 711 ASP A C 1
ATOM 5418 O O . ASP A 1 711 ? -19.340 40.202 -11.818 1.00 61.84 711 ASP A O 1
ATOM 5422 N N . LEU A 1 712 ? -17.254 40.467 -11.040 1.00 59.56 712 LEU A N 1
ATOM 5423 C CA . LEU A 1 712 ? -16.880 39.052 -11.155 1.00 59.56 712 LEU A CA 1
ATOM 5424 C C . LEU A 1 712 ? -17.711 38.163 -10.225 1.00 59.56 712 LEU A C 1
ATOM 5426 O O . LEU A 1 712 ? -18.259 37.168 -10.692 1.00 59.56 712 LEU A O 1
ATOM 5430 N N . LEU A 1 713 ? -17.871 38.557 -8.958 1.00 59.44 713 LEU A N 1
ATOM 5431 C CA . LEU A 1 713 ? -18.732 37.848 -8.006 1.00 59.44 713 LEU A CA 1
ATOM 5432 C C . LEU A 1 713 ? -20.184 37.782 -8.491 1.00 59.44 713 LEU A C 1
ATOM 5434 O O . LEU A 1 713 ? -20.830 36.747 -8.371 1.00 59.44 713 LEU A O 1
ATOM 5438 N N . TYR A 1 714 ? -20.694 38.866 -9.080 1.00 64.19 714 TYR A N 1
ATOM 5439 C CA . TYR A 1 714 ? -22.044 38.887 -9.636 1.00 64.19 714 TYR A CA 1
ATOM 5440 C C . TYR A 1 714 ? -22.184 37.966 -10.856 1.00 64.19 714 TYR A C 1
ATOM 5442 O O . TYR A 1 714 ? -23.167 37.235 -10.965 1.00 64.19 714 TYR A O 1
ATOM 5450 N N . ARG A 1 715 ? -21.203 37.953 -11.768 1.00 61.28 715 ARG A N 1
ATOM 5451 C CA . ARG A 1 715 ? -21.194 37.027 -12.914 1.00 61.28 715 ARG A CA 1
ATOM 5452 C C . ARG A 1 715 ? -21.119 35.572 -12.467 1.00 61.28 715 ARG A C 1
ATOM 5454 O O . ARG A 1 715 ? -21.834 34.743 -13.019 1.00 61.28 715 ARG A O 1
ATOM 5461 N N . GLU A 1 716 ? -20.301 35.278 -11.463 1.00 58.41 716 GLU A N 1
ATOM 5462 C CA . GLU A 1 716 ? -20.207 33.947 -10.871 1.00 58.41 716 GLU A CA 1
ATOM 5463 C C . GLU A 1 716 ? -21.523 33.539 -10.199 1.00 58.41 716 GLU A C 1
ATOM 5465 O O . GLU A 1 716 ? -22.013 32.439 -10.433 1.00 58.41 716 GLU A O 1
ATOM 5470 N N . GLU A 1 717 ? -22.168 34.440 -9.454 1.00 60.59 717 GLU A N 1
ATOM 5471 C CA . GLU A 1 717 ? -23.489 34.198 -8.868 1.00 60.59 717 GLU A CA 1
ATOM 5472 C C . GLU A 1 717 ? -24.554 33.949 -9.949 1.00 60.59 717 GLU A C 1
ATOM 5474 O O . GLU A 1 717 ? -25.351 33.018 -9.830 1.00 60.59 717 GLU A O 1
ATOM 5479 N N . GLN A 1 718 ? -24.564 34.727 -11.036 1.00 61.31 718 GLN A N 1
ATOM 5480 C CA . GLN A 1 718 ? -25.493 34.510 -12.150 1.00 61.31 718 GLN A CA 1
ATOM 5481 C C . GLN A 1 718 ? -25.221 33.199 -12.890 1.00 61.31 718 GLN A C 1
ATOM 5483 O O . GLN A 1 718 ? -26.175 32.529 -13.291 1.00 61.31 718 GLN A O 1
ATOM 5488 N N . GLU A 1 719 ? -23.957 32.810 -13.044 1.00 55.66 719 GLU A N 1
ATOM 5489 C CA . GLU A 1 719 ? -23.559 31.536 -13.641 1.00 55.66 719 GLU A CA 1
ATOM 5490 C C . GLU A 1 719 ? -23.936 30.358 -12.735 1.00 55.66 719 GLU A C 1
ATOM 5492 O O . GLU A 1 719 ? -24.488 29.375 -13.219 1.00 55.66 719 GLU A O 1
ATOM 5497 N N . LEU A 1 720 ? -23.774 30.483 -11.416 1.00 52.97 720 LEU A N 1
ATOM 5498 C CA . LEU A 1 720 ? -24.252 29.504 -10.437 1.00 52.97 720 LEU A CA 1
ATOM 5499 C C . LEU A 1 720 ? -25.779 29.400 -10.440 1.00 52.97 720 LEU A C 1
ATOM 5501 O O . LEU A 1 720 ? -26.311 28.295 -10.410 1.00 52.97 720 LEU A O 1
ATOM 5505 N N . LEU A 1 721 ? -26.503 30.518 -10.547 1.00 52.66 721 LEU A N 1
ATOM 5506 C CA . LEU A 1 721 ? -27.964 30.530 -10.684 1.00 52.66 721 LEU A CA 1
ATOM 5507 C C . LEU A 1 721 ? -28.426 29.981 -12.041 1.00 52.66 721 LEU A C 1
ATOM 5509 O O . LEU A 1 721 ? -29.506 29.400 -12.143 1.00 52.66 721 LEU A O 1
ATOM 5513 N N . ARG A 1 722 ? -27.651 30.173 -13.115 1.00 64.12 722 ARG A N 1
ATOM 5514 C CA . ARG A 1 722 ? -27.894 29.555 -14.427 1.00 64.12 722 ARG A CA 1
ATOM 5515 C C . ARG A 1 722 ? -27.676 28.048 -14.343 1.00 64.12 722 ARG A C 1
ATOM 5517 O O . ARG A 1 722 ? -28.575 27.312 -14.727 1.00 64.12 722 ARG A O 1
ATOM 5524 N N . GLN A 1 723 ? -26.568 27.595 -13.759 1.00 50.50 723 GLN A N 1
ATOM 5525 C CA . GLN A 1 723 ? -26.307 26.184 -13.474 1.00 50.50 723 GLN A CA 1
ATOM 5526 C C . GLN A 1 723 ? -27.408 25.599 -12.584 1.00 50.50 723 GLN A C 1
ATOM 5528 O O . GLN A 1 723 ? -27.938 24.545 -12.892 1.00 50.50 723 GLN A O 1
ATOM 5533 N N . GLN A 1 724 ? -27.859 26.306 -11.551 1.00 45.72 724 GLN A N 1
ATOM 5534 C CA . GLN A 1 724 ? -28.956 25.868 -10.683 1.00 45.72 724 GLN A CA 1
ATOM 5535 C C . GLN A 1 724 ? -30.320 25.810 -11.396 1.00 45.72 724 GLN A C 1
ATOM 5537 O O . GLN A 1 724 ? -31.208 25.089 -10.951 1.00 45.72 724 GLN A O 1
ATOM 5542 N N . ARG A 1 725 ? -30.509 26.566 -12.485 1.00 48.47 725 ARG A N 1
ATOM 5543 C CA . ARG A 1 725 ? -31.711 26.504 -13.337 1.00 48.47 725 ARG A CA 1
ATOM 5544 C C . ARG A 1 725 ? -31.606 25.442 -14.434 1.00 48.47 725 ARG A C 1
ATOM 5546 O O . ARG A 1 725 ? -32.615 24.839 -14.774 1.00 48.47 725 ARG A O 1
ATOM 5553 N N . GLU A 1 726 ? -30.416 25.217 -14.989 1.00 44.56 726 GLU A N 1
ATOM 5554 C CA . GLU A 1 726 ? -30.157 24.163 -15.984 1.00 44.56 726 GLU A CA 1
ATOM 5555 C C . GLU A 1 726 ? -30.088 22.769 -15.360 1.00 44.56 726 GLU A C 1
ATOM 5557 O O . GLU A 1 726 ? -30.509 21.788 -15.971 1.00 44.56 726 GLU A O 1
ATOM 5562 N N . TYR A 1 727 ? -29.597 22.685 -14.129 1.00 41.78 727 TYR A N 1
ATOM 5563 C CA . TYR A 1 727 ? -29.700 21.515 -13.278 1.00 41.78 727 TYR A CA 1
ATOM 5564 C C . TYR A 1 727 ? -30.919 21.703 -12.379 1.00 41.78 727 TYR A C 1
ATOM 5566 O O . TYR A 1 727 ? -30.795 22.238 -11.284 1.00 41.78 727 TYR A O 1
ATOM 5574 N N . ASP A 1 728 ? -32.096 21.277 -12.842 1.00 38.75 728 ASP A N 1
ATOM 5575 C CA . ASP A 1 728 ? -33.316 21.176 -12.032 1.00 38.75 728 ASP A CA 1
ATOM 5576 C C . ASP A 1 728 ? -33.031 20.371 -10.742 1.00 38.75 728 ASP A C 1
ATOM 5578 O O . ASP A 1 728 ? -32.953 19.139 -10.725 1.00 38.75 728 ASP A O 1
ATOM 5582 N N . MET A 1 729 ? -32.752 21.108 -9.664 1.00 39.69 729 MET A N 1
ATOM 5583 C CA . MET A 1 729 ? -32.197 20.627 -8.396 1.00 39.69 729 MET A CA 1
ATOM 5584 C C . MET A 1 729 ? -33.271 20.427 -7.321 1.00 39.69 729 MET A C 1
ATOM 5586 O O . MET A 1 729 ? -32.932 20.313 -6.144 1.00 39.69 729 MET A O 1
ATOM 5590 N N . GLU A 1 730 ? -34.556 20.301 -7.672 1.00 41.75 730 GLU A N 1
ATOM 5591 C CA . GLU A 1 730 ? -35.564 19.895 -6.678 1.00 41.75 730 GLU A CA 1
ATOM 5592 C C . GLU A 1 730 ? -35.302 18.478 -6.116 1.00 41.75 730 GLU A C 1
ATOM 5594 O O . GLU A 1 730 ? -35.877 18.099 -5.097 1.00 41.75 730 GLU A O 1
ATOM 5599 N N . HIS A 1 731 ? -34.419 17.686 -6.744 1.00 39.41 731 HIS A N 1
ATOM 5600 C CA . HIS A 1 731 ? -34.210 16.271 -6.409 1.00 39.41 731 HIS A CA 1
ATOM 5601 C C . HIS A 1 731 ? -32.738 15.851 -6.200 1.00 39.41 731 HIS A C 1
ATOM 5603 O O . HIS A 1 731 ? -32.449 14.655 -6.121 1.00 39.41 731 HIS A O 1
ATOM 5609 N N . ALA A 1 732 ? -31.791 16.784 -6.055 1.00 33.00 732 ALA A N 1
ATOM 5610 C CA . ALA A 1 732 ? -30.384 16.445 -5.801 1.00 33.00 732 ALA A CA 1
ATOM 5611 C C . ALA A 1 732 ? -30.021 16.530 -4.305 1.00 33.00 732 ALA A C 1
ATOM 5613 O O . ALA A 1 732 ? -30.228 17.549 -3.650 1.00 33.00 732 ALA A O 1
ATOM 5614 N N . THR A 1 733 ? -29.449 15.457 -3.744 1.00 31.31 733 THR A N 1
ATOM 5615 C CA . THR A 1 733 ? -29.035 15.387 -2.329 1.00 31.31 733 THR A CA 1
ATOM 5616 C C . THR A 1 733 ? -27.522 15.564 -2.181 1.00 31.31 733 THR A C 1
ATOM 5618 O O . THR A 1 733 ? -26.737 14.786 -2.724 1.00 31.31 733 THR A O 1
ATOM 5621 N N . LEU A 1 734 ? -27.106 16.566 -1.401 1.00 30.36 734 LEU A N 1
ATOM 5622 C CA . LEU A 1 734 ? -25.705 16.857 -1.085 1.00 30.36 734 LEU A CA 1
ATOM 5623 C C . LEU A 1 734 ? -25.100 15.759 -0.188 1.00 30.36 734 LEU A C 1
ATOM 5625 O O . LEU A 1 734 ? -25.415 15.668 1.000 1.00 30.36 734 LEU A O 1
ATOM 5629 N N . HIS A 1 735 ? -24.177 14.959 -0.720 1.00 28.92 735 HIS A N 1
ATOM 5630 C CA . HIS A 1 735 ? -23.374 14.026 0.070 1.00 28.92 735 HIS A CA 1
ATOM 5631 C C . HIS A 1 735 ? -21.973 14.609 0.306 1.00 28.92 735 HIS A C 1
ATOM 5633 O O . HIS A 1 735 ? -21.068 14.392 -0.492 1.00 28.92 735 HIS A O 1
ATOM 5639 N N . ARG A 1 736 ? -21.806 15.262 1.472 1.00 29.42 736 ARG A N 1
ATOM 5640 C CA . ARG A 1 736 ? -20.537 15.631 2.152 1.00 29.42 736 ARG A CA 1
ATOM 5641 C C . ARG A 1 736 ? -20.017 17.065 1.908 1.00 29.42 736 ARG A C 1
ATOM 5643 O O . ARG A 1 736 ? -19.653 17.438 0.803 1.00 29.42 736 ARG A O 1
ATOM 5650 N N . LYS A 1 737 ? -19.901 17.837 3.000 1.00 29.33 737 LYS A N 1
ATOM 5651 C CA . LYS A 1 737 ? -19.066 19.051 3.098 1.00 29.33 737 LYS A CA 1
ATOM 5652 C C . LYS A 1 737 ? -17.612 18.640 3.362 1.00 29.33 737 LYS A C 1
ATOM 5654 O O . LYS A 1 737 ? -17.361 17.907 4.319 1.00 29.33 737 LYS A O 1
ATOM 5659 N N . THR A 1 738 ? -16.669 19.146 2.575 1.00 30.58 738 THR A N 1
ATOM 5660 C CA . THR A 1 738 ? -15.229 19.163 2.892 1.00 30.58 738 THR A CA 1
ATOM 5661 C C . THR A 1 738 ? -14.734 20.612 2.957 1.00 30.58 738 THR A C 1
ATOM 5663 O O . THR A 1 738 ? -15.315 21.454 2.280 1.00 30.58 738 THR A O 1
ATOM 5666 N N . PRO A 1 739 ? -13.674 20.932 3.727 1.00 31.44 739 PRO A N 1
ATOM 5667 C CA . PRO A 1 739 ? -13.185 22.309 3.891 1.00 31.44 739 PRO A CA 1
ATOM 5668 C C . PRO A 1 739 ? -12.490 22.912 2.657 1.00 31.44 739 PRO A C 1
ATOM 5670 O O . PRO A 1 739 ? -11.973 24.018 2.738 1.00 31.44 739 PRO A O 1
ATOM 5673 N N . VAL A 1 740 ? -12.444 22.208 1.524 1.00 34.19 740 VAL A N 1
ATOM 5674 C CA . VAL A 1 740 ? -11.759 22.655 0.299 1.00 34.19 740 VAL A CA 1
ATOM 5675 C C . VAL A 1 740 ? -12.760 23.343 -0.630 1.00 34.19 740 VAL A C 1
ATOM 5677 O O . VAL A 1 740 ? -13.082 22.838 -1.700 1.00 34.19 740 VAL A O 1
ATOM 5680 N N . LEU A 1 741 ? -13.315 24.464 -0.175 1.00 32.28 741 LEU A N 1
ATOM 5681 C CA . LEU A 1 741 ? -14.068 25.387 -1.028 1.00 32.28 741 LEU A CA 1
ATOM 5682 C C . LEU A 1 741 ? -13.918 26.814 -0.484 1.00 32.28 741 LEU A C 1
ATOM 5684 O O . LEU A 1 741 ? -14.874 27.432 -0.029 1.00 32.28 741 LEU A O 1
ATOM 5688 N N . PHE A 1 742 ? -12.667 27.274 -0.431 1.00 31.16 742 PHE A N 1
ATOM 5689 C CA . PHE A 1 742 ? -12.315 28.669 -0.140 1.00 31.16 742 PHE A CA 1
ATOM 5690 C C . PHE A 1 742 ? -11.301 29.259 -1.133 1.00 31.16 742 PHE A C 1
ATOM 5692 O O . PHE A 1 742 ? -10.824 30.364 -0.916 1.00 31.16 742 PHE A O 1
ATOM 5699 N N . GLU A 1 743 ? -10.997 28.560 -2.226 1.00 31.05 743 GLU A N 1
ATOM 5700 C CA . GLU A 1 743 ? -10.218 29.111 -3.340 1.00 31.05 743 GLU A CA 1
ATOM 5701 C C . GLU A 1 743 ? -10.802 28.613 -4.664 1.00 31.05 743 GLU A C 1
ATOM 5703 O O . GLU A 1 743 ? -10.315 27.660 -5.267 1.00 31.05 743 GLU A O 1
ATOM 5708 N N . LEU A 1 744 ? -11.921 29.219 -5.035 1.00 28.09 744 LEU A N 1
ATOM 5709 C CA . LEU A 1 744 ? -12.189 29.836 -6.333 1.00 28.09 744 LEU A CA 1
ATOM 5710 C C . LEU A 1 744 ? -12.947 31.135 -6.014 1.00 28.09 744 LEU A C 1
ATOM 5712 O O . LEU A 1 744 ? -12.752 32.097 -6.784 1.00 28.09 744 LEU A O 1
#

InterPro domains:
  IPR002562 3'-5' exonuclease domain [PF01612] (139-303)
  IPR002562 3'-5' exonuclease domain [SM00474] (132-308)
  IPR012337 Ribonuclease H-like superfamily [SSF53098] (119-309)
  IPR036397 Ribonuclease H superfamily [G3DSA:3.30.420.10] (105-325)
  IPR049077 Helicase MOV-10, Ig-like domain [PF21633] (506-622)

Foldseek 3Di:
DDDDPDPQVVLVVCQCVPPQRWHQDPVQRDIDRPCLVVLLVLLQVLCVVPVPDFPVVSVVVSCVVCVSVVVLADDDDGPDSVVVQVVRQDDQQWGKDWPDDDDDDDDDGTTIHTDGDDDPDPDPPPDDDLAEAEAQDQVVLLVVLVVQLVAQEKEWDWDFQLALPTDTQWIWIDGPVGLSYIYIHGCLNPVCSLQDPSNLCSQQRHEYEAAQQLSVLSNSCSPRVRHRNWYQHLQLLVCLLVVHNPDDDDPQVLCCVQVVDGQPLPSVDDDDHCLSVDPPNDPSVSSNRNSRGSSRVRSVVRSVVSDDPVSVVVSRVVRNVSNVCSPVDLVVLAVLLVVVCVVCVVVVFKDACVVVVVVCVVPVCCPVQQDPDDPQVSLVVNQVVDAQGFHADPRMTGRDQQDLANLLALVQVVCVVVVFKDFQVPCPVVCVVHPNSCCVCPVDPPGGVQVSCCVRQCVYVQGWHDDPPTMIGGDDDDDDDDDDDDDDDDDDQCDVVNVCVVVHVQQQDDDPQKDKDWPPQLVDAAEAQDKTKIKIKIWRQAQFKKKFAWKFWWDRPDDPDPPPDAQKFKDIDHTDIQHYHTRIDIIIIMGHHNDWAWDKTKMKIWMATPVRDIGIHMDIDGGRGYYHPPDDPVVSVCRNVDDDDDDDDDDDDDIDIDHRPDPPDPDPDDDDDDDDDDDDDDDDDPPPDPPDDDDPPDDDDPVCPVVVVVNVVVVVVVVVVVVCVVPVCPPDDDDDDDPPDPDD

Sequence (744 aa):
MSDAGGVRQLVERYGAHAPLPLKFVASRSCIEFKDTAAAMIALAKAVQAYPKTPSQGLLGNFRKQHPQYAFMWTNKTLASCKPFIDLHGSSTTGSFSWDGDVPVNNVLPQILRWVPNAPPAPSPSAASSNAIVYVNSLSHGKQVFELLSASTVLFIDLEGDLEPNGRISLLQVSGSHDPQTVYLVDTLTCPSILRDSQVKRVLSAALVVLHDARRDTAALRGQFQIVLSSIFDTQVAHQLLEGNHTLMAGLNLVLSLYANVTNTMKTQVVHREGLWEQRPLPPLLIEYAAQDVVHLPAAYRAMKARMTDAMYTACLDRSKARATTGATSSAAIRRTLVQMSTYLLQAGGYIHLSTSSALYAKFPELHVLKGRGTLSDFFHTYGPLVTPSIVIVNDKLMLQTMDTAAAMTHLAAFLRLNGGKVAAASLTDFYKAYPGVQTVLKPSKNSSPVAFIKRHGAKGTPPIVVQGASTLVLKSASPTPSPRRPIDGGGEPISPAQLIKTYGRRFAQDKWGVAVTHDATFANVLTVHVPAIQTFVLTNQSTEVVSLRRCFRVATPSSSSSSAKSPFRLTNVGPMTLAPFGGSISVACRFLSNIPGRFHGVVAFEFESATRTLFVIGRVFEGVDCVDAAMDAETRQLIQQGPSRRQKKRHPTQLHFAPPAYSHTPSRNGDMAGFAVPLGRHALPASWSTSAMDTDDLTLTMSNHTRRFQDLLYREEQELLRQQREYDMEHATLHRKTPVLFEL

Mean predicted aligned error: 24.11 Å

pLDDT: mean 71.95, std 19.75, range [26.02, 98.56]

Secondary structure (DSSP, 8-state):
-----HHHHHHHHHGGGSSS-EEEETTTTEEEETTHHHHHHHHHHHHHHSTTS-HHHHHHHHHHH-GGGGGGSBTTTTB-SHHHHHHH-EETTEEEEEE----SSS-PPPEEEEEEPPPP-----S----EEEEE-SHHHHHHHHHHHTT-SEEEEEEEEE-STTSEEEEEEEEETTEEEEEEEE-TTT-TTGGGSHHHHHHHHHSEEEESSTHHHHHHHHHHH----SEEEEHHHHHHHHTT-TT----HHHHHHHHHS---SSTTT----TTGGG-SSPPHHHHHHHHHHHHTHHHHHHHHHHTS-HHHHHHHHHHHHHHHHHTS--HHHHHHHHHHHHHHHHHTTSEEEGGGHHHHHHH-TTHHHHTTTS-HHHHHHHHGGGSSSPEEEETTEEEE----HHHHHHHHHHHHHHTTTEEEGGGTHHHHHHSTTHHHHH-SSTT--HHHHHHHHGGGSSS-EEEETTTEEEE-PPPPP-----------SS--HHHHHHHH-HHHHS-BTTEEEEE--GGGSPEETTS-EEEEEEEEE-SSS-EEEEEEEEEPPS--SSTT---SEEEPP--SEEEPTTTEEEEEEEEE--SS-EEEEEEEEEEEEETT--EEEEEEEEEEEEEE-TTS-HHHHHHHHH-----PPP-------EEPP-------SSS---S---PPPPP---TT--SSS---TTSPP-TTTHHHHHHHHHHHHHHHHHHHHHHTT-TT-------S--S--

Nearest PDB structures (foldseek):
  5dku-assembly2_B  TM=6.181E-01  e=1.071E-09  Plasmodium falciparum 3D7
  7sxq-assembly2_B  TM=7.891E-01  e=4.013E-08  Plasmodium falciparum 3D7
  5dku-assembly1_A  TM=6.545E-01  e=3.395E-08  Plasmodium falciparum 3D7
  5dkt-assembly1_A  TM=5.680E-01  e=6.268E-08  Plasmodium falciparum 3D7
  6w5v-assembly1_D  TM=3.949E-01  e=3.689E-03  Homo sapiens

Radius of gyration: 36.59 Å; Cα contacts (8 Å, |Δi|>4): 1023; chains: 1; bounding box: 93×85×96 Å